Protein AF-C4RJ64-F1 (afdb_monomer)

Radius of gyration: 43.39 Å; Cα contacts (8 Å, |Δi|>4): 647; chains: 1; bounding box: 128×42×122 Å

pLDDT: mean 78.79, std 17.78, range [28.34, 98.38]

Solvent-accessible surface area (backbone atoms only — not comparable to full-atom values): 28772 Å² total; per-residue (Å²): 134,59,72,66,62,57,48,53,54,54,53,71,70,46,50,75,59,49,40,62,24,39,42,50,54,47,51,52,50,53,49,52,45,49,50,52,51,36,68,36,66,28,64,68,56,50,52,53,53,55,67,68,41,47,72,68,46,46,51,50,50,54,50,52,51,50,52,49,50,51,51,51,37,51,52,51,59,75,40,40,61,59,51,53,37,48,61,23,45,62,65,70,95,42,74,68,54,49,52,52,38,50,55,34,20,53,55,45,39,58,58,52,72,70,51,41,91,88,39,63,64,52,52,58,37,31,38,94,52,74,90,66,50,32,42,23,71,40,20,15,23,48,47,23,25,46,57,48,32,50,80,50,37,33,56,36,73,78,43,41,76,61,46,58,75,63,51,54,68,71,56,52,51,55,47,50,54,30,47,34,50,23,46,23,18,46,44,40,13,52,51,14,45,51,33,19,52,56,38,13,50,50,19,56,74,47,35,59,69,65,48,12,53,49,33,26,52,49,14,45,49,40,17,54,50,14,47,54,44,20,44,54,31,39,50,64,34,26,50,48,54,36,49,47,54,75,69,46,53,61,51,42,38,53,74,70,60,29,57,81,57,93,42,74,68,50,35,26,48,22,33,40,35,49,48,32,30,75,73,71,71,48,51,55,83,95,50,48,76,48,56,32,66,73,74,70,72,69,62,67,58,52,71,79,57,82,70,87,84,87,82,90,80,90,80,78,90,83,90,80,83,86,81,89,81,82,85,80,80,84,76,83,72,80,79,69,84,63,81,78,74,100,70,76,98,74,67,67,70,66,50,55,57,51,50,50,51,50,47,50,53,50,46,50,51,48,51,53,52,54,59,56,57,68,58,40,64,38,16,25,58,42,69,42,59,53,71,38,66,38,48,79,82,42,55,34,63,70,52,53,72,67,57,46,60,68,48,46,39,15,23,30,68,51,64,42,55,56,65,42,74,69,54,77,88,67,37,44,59,72,52,65,90,66,75,62,66,72,38,43,80,48,75,41,68,50,42,76,56,54,85,76,62,55,65,70,38,63,30,31,41,37,39,36,48,54,71,54,97,75,68,82,65,67,78,68,46,78,43,72,77,27,33,31,62,47,74,46,97,45,92,78,49,26,37,29,30,35,35,49,52,93,48,43,68,61,49,54,65,41,56,77,69,23,56,31,36,46,42,82,116

Mean predicted aligned error: 17.25 Å

Sequence (521 aa):
MTVGALFESATALLDRRQLTAVWLPLLVFVGTLGTVAVAGVGWGTARTWWSGLGAEGSAALVVALALLTILLGQLLTAWRTGLIRLFSGYWPALPGLTWLGRQLTARHQRVHAGRTAGDPTLFLGYPRRADRVLPTRLGNVLRAAEEHADRYGLDGVAAWPRLYVVLPEQFVAAFSGAATSLEAAVTISVLGAVFALLGGGLAAALLPWYGAVACVWGGIGVALLGYRAAARAAVPYAQLVRTAFDVHRFALLEAMRLELPPSFGAEREQWRQLGKVWYSGWPDSDRASALRYPQPVEQAESAELTGPSRPASTVSSEVSQQPETATPSPASAPSAVAAPGPAGRRWLLPVRAVALVVVLLLGGVAAIVATSRAGSTPVAARAVPAFHVLAAADVRGRPDKKELDELLGRYTVRAVAKGRPLLTRELGPKLPGGALAGRTVVAVPATGLADRIGRGERVTLVVVPAAPETGPPAPPERFVDVLVLDRLDRDPRPLVVAVPSTRLDRLLALTAGGAVHVVVD

Foldseek 3Di:
DDPVVVVVVLVVVQDPLLCQQQLVLLVVLVVLLVVLLCVQLDVVVVVVVCVVCPPVRNVVVVVVVVVLSSVVSVLCLVCLLVLLCVLLAVDPPDPVSVVLFVVLLVVQLVVLVPDDPVDVCSLQQADPDSVCRGSHSLNRNQNSLQCLLVLQLARLLLCVVLLVVLDDPVLVVQLSVLVSQLSSLSNQLVSLCVQLVLVLVLCVLRPPPVSSVCRNVRSNVSNVRSSVSNSVSSNSNSVSSNVSSVPRVVSSCVVVQADDAPDSVLSSLLNNQVSCCSVVVGGDPVCPCSVHHPDDPVVVVVVVPPDDDDDDDDDDDDDDDDDDDDDDDDDDDPDDSNDDDDDDDPPPVSVVVVVVSVCVSVVVSVVSSVVSVVQAFWWFQAWDAAFDFDDPNGTDGDHDPVVVVLRHQWGARHIGHGGHGDDSVRTFHHEPPCLQPQWDKDWALEDDCLVVDGAFAWWKKWWQADAPPDDDGDHIDIQGGKGFHDWDPDVSTTTTIIGRPVCVVVVCVRRPHIYIYIGHD

Nearest PDB structures (foldseek):
  8ii8-assembly1_A  TM=2.772E-01  e=6.003E-01  Pleurotus salmoneostramineus
  8vp6-assembly1_A  TM=2.189E-01  e=2.163E+00  Acetivibrio thermocellus ATCC 27405
  7sqc-assembly1_1W  TM=2.714E-01  e=9.426E+00  Chlamydomonas reinhardtii
  7n6g-assembly1_3X  TM=1.799E-01  e=4.624E+00  Chlamydomonas reinhardtii
  1qdb-assembly2_C  TM=1.842E-01  e=6.761E+00  Sulfurospirillum deleyianum

Structure (mmCIF, N/CA/C/O backbone):
data_AF-C4RJ64-F1
#
_entry.id   AF-C4RJ64-F1
#
loop_
_atom_site.group_PDB
_atom_site.id
_atom_site.type_symbol
_atom_site.label_atom_id
_atom_site.label_alt_id
_atom_site.label_comp_id
_atom_site.label_asym_id
_atom_site.label_entity_id
_atom_site.label_seq_id
_atom_site.pdbx_PDB_ins_code
_atom_site.Cartn_x
_atom_site.Cartn_y
_atom_site.Cartn_z
_atom_site.occupancy
_atom_site.B_iso_or_equiv
_atom_site.auth_seq_id
_atom_site.auth_comp_id
_atom_site.auth_asym_id
_atom_site.auth_atom_id
_atom_site.pdbx_PDB_model_num
ATOM 1 N N . MET A 1 1 ? 21.052 9.820 27.867 1.00 43.00 1 MET A N 1
ATOM 2 C CA . MET A 1 1 ? 20.925 10.277 26.464 1.00 43.00 1 MET A CA 1
ATOM 3 C C . MET A 1 1 ? 19.680 11.135 26.368 1.00 43.00 1 MET A C 1
ATOM 5 O O . MET A 1 1 ? 18.612 10.665 26.738 1.00 43.00 1 MET A O 1
ATOM 9 N N . THR A 1 2 ? 19.813 12.398 25.973 1.00 45.47 2 THR A N 1
ATOM 10 C CA . THR A 1 2 ? 18.673 13.308 25.807 1.00 45.47 2 THR A CA 1
ATOM 11 C C . THR A 1 2 ? 17.866 12.904 24.571 1.00 45.47 2 THR A C 1
ATOM 13 O O . THR A 1 2 ? 18.430 12.471 23.568 1.00 45.47 2 THR A O 1
ATOM 16 N N . VAL A 1 3 ? 16.538 13.039 24.634 1.00 44.00 3 VAL A N 1
ATOM 17 C CA . VAL A 1 3 ? 15.609 12.699 23.535 1.00 44.00 3 VAL A CA 1
ATOM 18 C C . VAL A 1 3 ? 15.998 13.394 22.218 1.00 44.00 3 VAL A C 1
ATOM 20 O O . VAL A 1 3 ? 15.834 12.812 21.150 1.00 44.00 3 VAL A O 1
ATOM 23 N N . GLY A 1 4 ? 16.604 14.586 22.295 1.00 39.25 4 GLY A N 1
ATOM 24 C CA . GLY A 1 4 ? 17.135 15.313 21.138 1.00 39.25 4 GLY A CA 1
ATOM 25 C C . GLY A 1 4 ? 18.245 14.570 20.383 1.00 39.25 4 GLY A C 1
ATOM 26 O O . GLY A 1 4 ? 18.182 14.482 19.164 1.00 39.25 4 GLY A O 1
ATOM 27 N N . ALA A 1 5 ? 19.193 13.939 21.084 1.00 43.72 5 ALA A N 1
ATOM 28 C CA . ALA A 1 5 ? 20.295 13.211 20.444 1.00 43.72 5 ALA A CA 1
ATOM 29 C C . ALA A 1 5 ? 19.822 11.922 19.740 1.00 43.72 5 ALA A C 1
ATOM 31 O O . ALA A 1 5 ? 20.342 11.544 18.690 1.00 43.72 5 ALA A O 1
ATOM 32 N N . LEU A 1 6 ? 18.802 11.254 20.294 1.00 50.62 6 LEU A N 1
ATOM 33 C CA . LEU A 1 6 ? 18.157 10.102 19.651 1.00 50.62 6 LEU A CA 1
ATOM 34 C C . LEU A 1 6 ? 17.339 10.523 18.423 1.00 50.62 6 LEU A C 1
ATOM 36 O O . LEU A 1 6 ? 17.323 9.797 17.432 1.00 50.62 6 LEU A O 1
ATOM 40 N N . PHE A 1 7 ? 16.698 11.694 18.467 1.00 53.34 7 PHE A N 1
ATOM 41 C CA . PHE A 1 7 ? 15.962 12.249 17.334 1.00 53.34 7 PHE A CA 1
ATOM 42 C C . PHE A 1 7 ? 16.897 12.655 16.187 1.00 53.34 7 PHE A C 1
ATOM 44 O O . PHE A 1 7 ? 16.631 12.278 15.053 1.00 53.34 7 PHE A O 1
ATOM 51 N N . GLU A 1 8 ? 18.021 13.320 16.473 1.00 52.28 8 GLU A N 1
ATOM 52 C CA . GLU A 1 8 ? 19.047 13.654 15.469 1.00 52.28 8 GLU A CA 1
ATOM 53 C C . GLU A 1 8 ? 19.696 12.410 14.851 1.00 52.28 8 GLU A C 1
ATOM 55 O O . GLU A 1 8 ? 19.909 12.348 13.643 1.00 52.28 8 GLU A O 1
ATOM 60 N N . SER A 1 9 ? 19.948 11.375 15.656 1.00 51.50 9 SER A N 1
ATOM 61 C CA . SER A 1 9 ? 20.472 10.100 15.148 1.00 51.50 9 SER A CA 1
ATOM 62 C C . SER A 1 9 ? 19.449 9.376 14.263 1.00 51.50 9 SER A C 1
ATOM 64 O O . SER A 1 9 ? 19.803 8.792 13.241 1.00 51.50 9 SER A O 1
ATOM 66 N N . ALA A 1 10 ? 18.163 9.429 14.625 1.00 50.12 10 ALA A N 1
ATOM 67 C CA . ALA A 1 10 ? 17.083 8.826 13.850 1.00 50.12 10 ALA A CA 1
ATOM 68 C C . ALA A 1 10 ? 16.809 9.578 12.537 1.00 50.12 10 ALA A C 1
ATOM 70 O O . ALA A 1 10 ? 16.550 8.939 11.519 1.00 50.12 10 ALA A O 1
ATOM 71 N N . THR A 1 11 ? 16.893 10.912 12.531 1.00 52.97 11 THR A N 1
ATOM 72 C CA . THR A 1 11 ? 16.747 11.721 11.311 1.00 52.97 11 THR A CA 1
ATOM 73 C C . THR A 1 11 ? 17.968 11.617 10.404 1.00 52.97 11 THR A C 1
ATOM 75 O O . THR A 1 11 ? 17.795 11.588 9.190 1.00 52.97 11 THR A O 1
ATOM 78 N N . ALA A 1 12 ? 19.176 11.457 10.954 1.00 54.88 12 ALA A N 1
ATOM 79 C CA . ALA A 1 12 ? 20.389 11.188 10.177 1.00 54.88 12 ALA A CA 1
ATOM 80 C C . ALA A 1 12 ? 20.353 9.829 9.450 1.00 54.88 12 ALA A C 1
ATOM 82 O O . ALA A 1 12 ? 20.937 9.683 8.379 1.00 54.88 12 ALA A O 1
ATOM 83 N N . LEU A 1 13 ? 19.639 8.840 10.002 1.00 52.91 13 LEU A N 1
ATOM 84 C CA . LEU A 1 13 ? 19.413 7.534 9.367 1.00 52.91 13 LEU A CA 1
ATOM 85 C C . LEU A 1 13 ? 18.331 7.566 8.271 1.00 52.91 13 LEU A C 1
ATOM 87 O O . LEU A 1 13 ? 18.252 6.639 7.464 1.00 52.91 13 LEU A O 1
ATOM 91 N N . LEU A 1 14 ? 17.489 8.603 8.240 1.00 59.09 14 LEU A N 1
ATOM 92 C CA . LEU A 1 14 ? 16.377 8.745 7.303 1.00 59.09 14 LEU A CA 1
ATOM 93 C C . LEU A 1 14 ? 16.790 9.649 6.134 1.00 59.09 14 LEU A C 1
ATOM 95 O O . LEU A 1 14 ? 16.633 10.867 6.181 1.00 59.09 14 LEU A O 1
ATOM 99 N N . ASP A 1 15 ? 17.274 9.042 5.048 1.00 75.06 15 ASP A N 1
ATOM 100 C CA . ASP A 1 15 ? 17.524 9.746 3.783 1.00 75.06 15 ASP A CA 1
ATOM 101 C C . ASP A 1 15 ? 16.260 10.528 3.343 1.00 75.06 15 ASP A C 1
ATOM 103 O O . ASP A 1 15 ? 15.127 10.060 3.515 1.00 75.06 15 ASP A O 1
ATOM 107 N N . ARG A 1 16 ? 16.416 11.718 2.744 1.00 77.56 16 ARG A N 1
ATOM 108 C CA . ARG A 1 16 ? 15.306 12.598 2.307 1.00 77.56 16 ARG A CA 1
ATOM 109 C C . ARG A 1 16 ? 14.291 11.849 1.438 1.00 77.56 16 ARG A C 1
ATOM 111 O O . ARG A 1 16 ? 13.080 12.098 1.494 1.00 77.56 16 ARG A O 1
ATOM 118 N N . ARG A 1 17 ? 14.784 10.898 0.649 1.00 79.81 17 ARG A N 1
ATOM 119 C CA . ARG A 1 17 ? 13.972 9.977 -0.146 1.00 79.81 17 ARG A CA 1
ATOM 120 C C . ARG A 1 17 ? 13.106 9.055 0.713 1.00 79.81 17 ARG A C 1
ATOM 122 O O . ARG A 1 17 ? 11.922 8.900 0.426 1.00 79.81 17 ARG A O 1
ATOM 129 N N . GLN A 1 18 ? 13.659 8.465 1.771 1.00 83.88 18 GLN A N 1
ATOM 130 C CA . GLN A 1 18 ? 12.911 7.594 2.685 1.00 83.88 18 GLN A CA 1
ATOM 131 C C . GLN A 1 18 ? 11.836 8.371 3.452 1.00 83.88 18 GLN A C 1
ATOM 133 O O . GLN A 1 18 ? 10.712 7.882 3.597 1.00 83.88 18 GLN A O 1
ATOM 138 N N . LEU A 1 19 ? 12.139 9.603 3.872 1.00 85.94 19 LEU A N 1
ATOM 139 C CA . LEU A 1 19 ? 11.171 10.479 4.539 1.00 85.94 19 LEU A CA 1
ATOM 140 C C . LEU A 1 19 ? 9.932 10.730 3.674 1.00 85.94 19 LEU A C 1
ATOM 142 O O . LEU A 1 19 ? 8.803 10.590 4.142 1.00 85.94 19 LEU A O 1
ATOM 146 N N . THR A 1 20 ? 10.140 11.068 2.402 1.00 85.94 20 THR A N 1
ATOM 147 C CA . THR A 1 20 ? 9.056 11.452 1.486 1.00 85.94 20 THR A CA 1
ATOM 148 C C . THR A 1 20 ? 8.306 10.255 0.906 1.00 85.94 20 THR A C 1
ATOM 150 O O . THR A 1 20 ? 7.076 10.273 0.864 1.00 85.94 20 THR A O 1
ATOM 153 N N . ALA A 1 21 ? 9.010 9.200 0.488 1.00 88.38 21 ALA A N 1
ATOM 154 C CA . ALA A 1 21 ? 8.387 8.052 -0.170 1.00 88.38 21 ALA A CA 1
ATOM 155 C C . ALA A 1 21 ? 7.781 7.022 0.790 1.00 88.38 21 ALA A C 1
ATOM 157 O O . ALA A 1 21 ? 6.898 6.259 0.388 1.00 88.38 21 ALA A O 1
ATOM 158 N N . VAL A 1 22 ? 8.257 6.962 2.037 1.00 89.94 22 VAL A N 1
ATOM 159 C CA . VAL A 1 22 ? 7.867 5.903 2.977 1.00 89.94 22 VAL A CA 1
ATOM 160 C C . VAL A 1 22 ? 7.332 6.475 4.278 1.00 89.94 22 VAL A C 1
ATOM 162 O O . VAL A 1 22 ? 6.211 6.153 4.670 1.00 89.94 22 VAL A O 1
ATOM 165 N N . TRP A 1 23 ? 8.103 7.335 4.939 1.00 89.50 23 TRP A N 1
ATOM 166 C CA . TRP A 1 23 ? 7.809 7.726 6.315 1.00 89.50 23 TRP A CA 1
ATOM 167 C C . TRP A 1 23 ? 6.582 8.640 6.428 1.00 89.50 23 TRP A C 1
ATOM 169 O O . TRP A 1 23 ? 5.707 8.384 7.252 1.00 89.50 23 TRP A O 1
ATOM 179 N N . LEU A 1 24 ? 6.446 9.644 5.554 1.00 91.56 24 LEU A N 1
ATOM 180 C CA . LEU A 1 24 ? 5.284 10.539 5.539 1.00 91.56 24 LEU A CA 1
ATOM 181 C C . LEU A 1 24 ? 3.961 9.782 5.268 1.00 91.56 24 LEU A C 1
ATOM 183 O O . LEU A 1 24 ? 3.045 9.909 6.086 1.00 91.56 24 LEU A O 1
ATOM 187 N N . PRO A 1 25 ? 3.831 8.944 4.213 1.00 95.00 25 PRO A N 1
ATOM 188 C CA . PRO A 1 25 ? 2.644 8.103 4.037 1.00 95.00 25 PRO A CA 1
ATOM 189 C C . PRO A 1 25 ? 2.351 7.195 5.237 1.00 95.00 25 PRO A C 1
ATOM 191 O O . PRO A 1 25 ? 1.191 7.006 5.604 1.00 95.00 25 PRO A O 1
ATOM 194 N N . LEU A 1 26 ? 3.393 6.644 5.865 1.00 93.31 26 LEU A N 1
ATOM 195 C CA . LEU A 1 26 ? 3.254 5.754 7.013 1.00 93.31 26 LEU A CA 1
ATOM 196 C C . LEU A 1 26 ? 2.733 6.481 8.258 1.00 93.31 26 LEU A C 1
ATOM 198 O O . LEU A 1 26 ? 1.871 5.947 8.952 1.00 93.31 26 LEU A O 1
ATOM 202 N N . LEU A 1 27 ? 3.196 7.704 8.523 1.00 92.19 27 LEU A N 1
ATOM 203 C CA . LEU A 1 27 ? 2.665 8.533 9.608 1.00 92.19 27 LEU A CA 1
ATOM 204 C C . LEU A 1 27 ? 1.187 8.865 9.387 1.00 92.19 27 LEU A C 1
ATOM 206 O O . LEU A 1 27 ? 0.397 8.769 10.324 1.00 92.19 27 LEU A O 1
ATOM 210 N N . VAL A 1 28 ? 0.793 9.183 8.150 1.00 95.12 28 VAL A N 1
ATOM 211 C CA . VAL A 1 28 ? -0.621 9.397 7.799 1.00 95.12 28 VAL A CA 1
ATOM 212 C C . VAL A 1 28 ? -1.435 8.120 8.029 1.00 95.12 28 VAL A C 1
ATOM 214 O O . VAL A 1 28 ? -2.524 8.177 8.598 1.00 95.12 28 VAL A O 1
ATOM 217 N N . PHE A 1 29 ? -0.910 6.955 7.652 1.00 95.00 29 PHE A N 1
ATOM 218 C CA . PHE A 1 29 ? -1.554 5.662 7.897 1.00 95.00 29 PHE A CA 1
ATOM 219 C C . PHE A 1 29 ? -1.740 5.364 9.395 1.00 95.00 29 PHE A C 1
ATOM 221 O O . PHE A 1 29 ? -2.837 5.020 9.832 1.00 95.00 29 PHE A O 1
ATOM 228 N N . VAL A 1 30 ? -0.693 5.532 10.205 1.00 91.12 30 VAL A N 1
ATOM 229 C CA . VAL A 1 30 ? -0.765 5.306 11.657 1.00 91.12 30 VAL A CA 1
ATOM 230 C C . VAL A 1 30 ? -1.706 6.314 12.318 1.00 91.12 30 VAL A C 1
ATOM 232 O O . VAL A 1 30 ? -2.535 5.932 13.142 1.00 91.12 30 VAL A O 1
ATOM 235 N N . GLY A 1 31 ? -1.629 7.587 11.922 1.00 90.81 31 GLY A N 1
ATOM 236 C CA . GLY A 1 31 ? -2.509 8.643 12.415 1.00 90.81 31 GLY A CA 1
ATOM 237 C C . GLY A 1 31 ? -3.975 8.363 12.095 1.00 90.81 31 GLY A C 1
ATOM 238 O O . GLY A 1 31 ? -4.815 8.411 12.988 1.00 90.81 31 GLY A O 1
ATOM 239 N N . THR A 1 32 ? -4.287 7.986 10.852 1.00 93.25 32 THR A N 1
ATOM 240 C CA . THR A 1 32 ? -5.658 7.626 10.450 1.00 93.25 32 THR A CA 1
ATOM 241 C C . THR A 1 32 ? -6.173 6.400 11.204 1.00 93.25 32 THR A C 1
ATOM 243 O O . THR A 1 32 ? -7.302 6.424 11.694 1.00 93.25 32 THR A O 1
ATOM 246 N N . LEU A 1 33 ? -5.355 5.366 11.414 1.00 91.12 33 LEU A N 1
ATOM 247 C CA . LEU A 1 33 ? -5.739 4.224 12.253 1.00 91.12 33 LEU A CA 1
ATOM 248 C C . LEU A 1 33 ? -6.018 4.649 13.707 1.00 91.12 33 LEU A C 1
ATOM 250 O O . LEU A 1 33 ? -7.019 4.237 14.296 1.00 91.12 33 LEU A O 1
ATOM 254 N N . GLY A 1 34 ? -5.183 5.534 14.257 1.00 88.81 34 GLY A N 1
ATOM 255 C CA . GLY A 1 34 ? -5.388 6.144 15.570 1.00 88.81 34 GLY A CA 1
ATOM 256 C C . GLY A 1 34 ? -6.696 6.934 15.658 1.00 88.81 34 GLY A C 1
ATOM 257 O O . GLY A 1 34 ? -7.422 6.801 16.641 1.00 88.81 34 GLY A O 1
ATOM 258 N N . THR A 1 35 ? -7.061 7.692 14.617 1.00 90.62 35 THR A N 1
ATOM 259 C CA . THR A 1 35 ? -8.343 8.420 14.594 1.00 90.62 35 THR A CA 1
ATOM 260 C C . THR A 1 35 ? -9.549 7.486 14.626 1.00 90.62 35 THR A C 1
ATOM 262 O O . THR A 1 35 ? -10.509 7.782 15.332 1.00 90.62 35 THR A O 1
ATOM 265 N N . VAL A 1 36 ? -9.493 6.333 13.946 1.00 90.50 36 VAL A N 1
ATOM 266 C CA . VAL A 1 36 ? -10.558 5.317 14.009 1.00 90.50 36 VAL A CA 1
ATOM 267 C C . VAL A 1 36 ? -10.673 4.747 15.425 1.00 90.50 36 VAL A C 1
ATOM 269 O O . VAL A 1 36 ? -11.779 4.646 15.954 1.00 90.50 36 VAL A O 1
ATOM 272 N N . ALA A 1 37 ? -9.544 4.439 16.074 1.00 85.19 37 ALA A N 1
ATOM 273 C CA . ALA A 1 37 ? -9.535 3.957 17.456 1.00 85.19 37 ALA A CA 1
ATOM 274 C C . ALA A 1 37 ? -10.150 4.982 18.425 1.00 85.19 37 ALA A C 1
ATOM 276 O O . ALA A 1 37 ? -11.031 4.645 19.215 1.00 85.19 37 ALA A O 1
ATOM 277 N N . VAL A 1 38 ? -9.729 6.247 18.333 1.00 86.50 38 VAL A N 1
ATOM 278 C CA . VAL A 1 38 ? -10.227 7.331 19.194 1.00 86.50 38 VAL A CA 1
ATOM 279 C C . VAL A 1 38 ? -11.709 7.616 18.941 1.00 86.50 38 VAL A C 1
ATOM 281 O O . VAL A 1 38 ? -12.460 7.815 19.895 1.00 86.50 38 VAL A O 1
ATOM 284 N N . ALA A 1 39 ? -12.155 7.599 17.682 1.00 89.00 39 ALA A N 1
ATOM 285 C CA . ALA A 1 39 ? -13.564 7.778 17.336 1.00 89.00 39 ALA A CA 1
ATOM 286 C C . ALA A 1 39 ? -14.445 6.652 17.899 1.00 89.00 39 ALA A C 1
ATOM 288 O O . ALA A 1 39 ? -15.563 6.913 18.338 1.00 89.00 39 ALA A O 1
ATOM 289 N N . GLY A 1 40 ? -13.934 5.420 17.918 1.00 84.69 40 GLY A N 1
ATOM 290 C CA . GLY A 1 40 ? -14.642 4.254 18.437 1.00 84.69 40 GLY A CA 1
ATOM 291 C C . GLY A 1 40 ? -14.737 4.205 19.963 1.00 84.69 40 GLY A C 1
ATOM 292 O O . GLY A 1 40 ? -15.804 3.952 20.515 1.00 84.69 40 GLY A O 1
ATOM 293 N N . VAL A 1 41 ? -13.633 4.487 20.661 1.00 79.81 41 VAL A N 1
ATOM 294 C CA . VAL A 1 41 ? -13.578 4.471 22.138 1.00 79.81 41 VAL A CA 1
ATOM 295 C C . VAL A 1 41 ? -14.180 5.745 22.754 1.00 79.81 41 VAL A C 1
ATOM 297 O O . VAL A 1 41 ? -14.634 5.745 23.902 1.00 79.81 41 VAL A O 1
ATOM 300 N N . GLY A 1 42 ? -14.219 6.832 21.984 1.00 81.19 42 GLY A N 1
ATOM 301 C CA . GLY A 1 42 ? -14.718 8.136 22.396 1.00 81.19 42 GLY A CA 1
ATOM 302 C C . GLY A 1 42 ? -13.608 9.061 22.899 1.00 81.19 42 GLY A C 1
ATOM 303 O O . GLY A 1 42 ? -12.706 8.667 23.641 1.00 81.19 42 GLY A O 1
ATOM 304 N N . TRP A 1 43 ? -13.716 10.340 22.526 1.00 84.19 43 TRP A N 1
ATOM 305 C CA . TRP A 1 43 ? -12.711 11.367 22.823 1.00 84.19 43 TRP A CA 1
ATOM 306 C C . TRP A 1 43 ? -12.445 11.547 24.324 1.00 84.19 43 TRP A C 1
ATOM 308 O O . TRP A 1 43 ? -11.297 11.707 24.736 1.00 84.19 43 TRP A O 1
ATOM 318 N N . GLY A 1 44 ? -13.494 11.487 25.153 1.00 80.25 44 GLY A N 1
ATOM 319 C CA . GLY A 1 44 ? -13.375 11.635 26.607 1.00 80.25 44 GLY A CA 1
ATOM 320 C C . GLY A 1 44 ? -12.506 10.545 27.232 1.00 80.25 44 GLY A C 1
ATOM 321 O O . GLY A 1 44 ? -11.540 10.855 27.923 1.00 80.25 44 GLY A O 1
ATOM 322 N N . THR A 1 45 ? -12.800 9.281 26.916 1.00 78.19 45 THR A N 1
ATO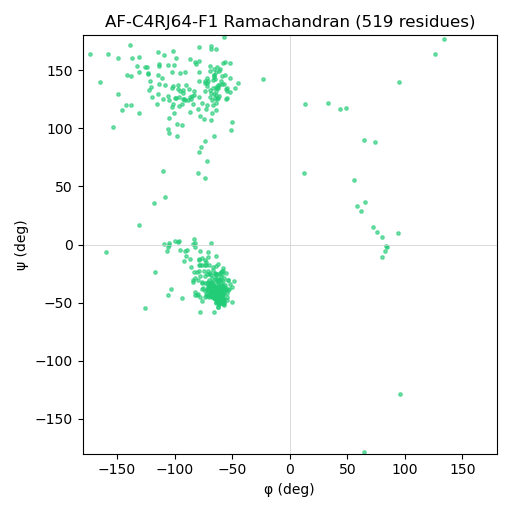M 323 C CA . THR A 1 45 ? -12.056 8.111 27.402 1.00 78.19 45 THR A CA 1
ATOM 324 C C . THR A 1 45 ? -10.600 8.133 26.934 1.00 78.19 45 THR A C 1
ATOM 326 O O . THR A 1 45 ? -9.686 7.914 27.730 1.00 78.19 45 THR A O 1
ATOM 329 N N . ALA A 1 46 ? -10.369 8.458 25.656 1.00 80.81 46 ALA A N 1
ATOM 330 C CA . ALA A 1 46 ? -9.025 8.573 25.096 1.00 80.81 46 ALA A CA 1
ATOM 331 C C . ALA A 1 46 ? -8.206 9.664 25.804 1.00 80.81 46 ALA A C 1
ATOM 333 O O . ALA A 1 46 ? -7.055 9.433 26.174 1.00 80.81 46 ALA A O 1
ATOM 334 N N . ARG A 1 47 ? -8.814 10.830 26.066 1.00 84.06 47 ARG A N 1
ATOM 335 C CA . ARG A 1 47 ? -8.170 11.924 26.802 1.00 84.06 47 ARG A CA 1
ATOM 336 C C . ARG A 1 47 ? -7.841 11.526 28.239 1.00 84.06 47 ARG A C 1
ATOM 338 O O . ARG A 1 47 ? -6.737 11.816 28.685 1.00 84.06 47 ARG A O 1
ATOM 345 N N . THR A 1 48 ? -8.758 10.857 28.943 1.00 83.81 48 THR A N 1
ATOM 346 C CA . THR A 1 48 ? -8.515 10.405 30.324 1.00 83.81 48 THR A CA 1
ATOM 347 C C . THR A 1 48 ? -7.407 9.358 30.404 1.00 83.81 48 THR A C 1
ATOM 349 O O . THR A 1 48 ? -6.564 9.436 31.294 1.00 83.81 48 THR A O 1
ATOM 352 N N . TRP A 1 49 ? -7.366 8.422 29.449 1.00 82.94 49 TRP A N 1
ATOM 353 C CA . TRP A 1 49 ? -6.298 7.427 29.350 1.00 82.94 49 TRP A CA 1
ATOM 354 C C . TRP A 1 49 ? -4.947 8.095 29.090 1.00 82.94 49 TRP A C 1
ATOM 356 O O . TRP A 1 49 ? -3.991 7.836 29.816 1.00 82.94 49 TRP A O 1
ATOM 366 N N . TRP A 1 50 ? -4.893 9.025 28.130 1.00 81.62 50 TRP A N 1
ATOM 367 C CA . TRP A 1 50 ? -3.682 9.783 27.821 1.00 81.62 50 TRP A CA 1
ATOM 368 C C . TRP A 1 50 ? -3.173 10.569 29.032 1.00 81.62 50 TRP A C 1
ATOM 370 O O . TRP A 1 50 ? -1.999 10.483 29.378 1.00 81.62 50 TRP A O 1
ATOM 380 N N . SER A 1 51 ? -4.056 11.289 29.734 1.00 85.25 51 SER A N 1
ATOM 381 C CA . SER A 1 51 ? -3.669 12.014 30.950 1.00 85.25 51 SER A CA 1
ATOM 382 C C . SER A 1 51 ? -3.221 11.095 32.092 1.00 85.25 51 SER A C 1
ATOM 384 O O . SER A 1 51 ? -2.454 11.528 32.945 1.00 85.25 51 SER A O 1
ATOM 386 N N . GLY A 1 52 ? -3.677 9.838 32.109 1.00 81.00 52 GLY A N 1
ATOM 387 C CA . GLY A 1 52 ? -3.313 8.848 33.123 1.00 81.00 52 GLY A CA 1
ATOM 388 C C . GLY A 1 52 ? -1.911 8.254 32.957 1.00 81.00 52 GLY A C 1
ATOM 389 O O . GLY A 1 52 ? -1.377 7.712 33.918 1.00 81.00 52 GLY A O 1
ATOM 390 N N . LEU A 1 53 ? -1.290 8.376 31.777 1.00 78.88 53 LEU A N 1
ATOM 391 C CA . LEU A 1 53 ? 0.060 7.858 31.506 1.00 78.88 53 LEU A CA 1
ATOM 392 C C . LEU A 1 53 ? 1.176 8.673 32.187 1.00 78.88 53 LEU A C 1
ATOM 394 O O . LEU A 1 53 ? 2.319 8.219 32.244 1.00 78.88 53 LEU A O 1
ATOM 398 N N . GLY A 1 54 ? 0.873 9.883 32.669 1.00 85.69 54 GLY A N 1
ATOM 399 C CA . GLY A 1 54 ? 1.885 10.829 33.141 1.00 85.69 54 GLY A CA 1
ATOM 400 C C . GLY A 1 54 ? 2.825 11.306 32.021 1.00 85.69 54 GLY A C 1
ATOM 401 O O . GLY A 1 54 ? 2.680 10.940 30.849 1.00 85.69 54 GLY A O 1
ATOM 402 N N . ALA A 1 55 ? 3.800 12.151 32.371 1.00 85.81 55 ALA A N 1
ATOM 403 C CA . ALA A 1 55 ? 4.758 12.696 31.402 1.00 85.81 55 ALA A CA 1
ATOM 404 C C . ALA A 1 55 ? 5.687 11.608 30.833 1.00 85.81 55 ALA A C 1
ATOM 406 O O . ALA A 1 55 ? 5.891 11.536 29.622 1.00 85.81 55 ALA A O 1
ATOM 407 N N . GLU A 1 56 ? 6.194 10.726 31.697 1.00 81.12 56 GLU A N 1
ATOM 408 C CA . GLU A 1 56 ? 7.113 9.648 31.316 1.00 81.12 56 GLU A CA 1
ATOM 409 C C . GLU A 1 56 ? 6.438 8.602 30.421 1.00 81.12 56 GLU A C 1
ATOM 411 O O . GLU A 1 56 ? 6.988 8.237 29.382 1.00 81.12 56 GLU A O 1
ATOM 416 N N . GLY A 1 57 ? 5.215 8.171 30.757 1.00 77.75 57 GLY A N 1
ATOM 417 C CA . GLY A 1 57 ? 4.471 7.199 29.953 1.00 77.75 57 GLY A CA 1
ATOM 418 C C . GLY A 1 57 ? 4.058 7.752 28.588 1.00 77.75 57 GLY A C 1
ATOM 419 O O . GLY A 1 57 ? 4.166 7.053 27.579 1.00 77.75 57 GLY A O 1
ATOM 420 N N . SER A 1 58 ? 3.662 9.027 28.527 1.00 77.81 58 SER A N 1
ATOM 421 C CA . SER A 1 58 ? 3.350 9.701 27.258 1.00 77.81 58 SER A CA 1
ATOM 422 C C . SER A 1 58 ? 4.588 9.816 26.363 1.00 77.81 58 SER A C 1
ATOM 424 O O . SER A 1 58 ? 4.521 9.515 25.170 1.00 77.81 58 SER A O 1
ATOM 426 N N . ALA A 1 59 ? 5.737 10.196 26.933 1.00 83.00 59 ALA A N 1
ATOM 427 C CA . ALA A 1 59 ? 7.000 10.268 26.203 1.00 83.00 59 ALA A CA 1
ATOM 428 C C . ALA A 1 59 ? 7.444 8.885 25.697 1.00 83.00 59 ALA A C 1
ATOM 430 O O . ALA A 1 59 ? 7.802 8.745 24.527 1.00 83.00 59 ALA A O 1
ATOM 431 N N . ALA A 1 60 ? 7.356 7.852 26.540 1.00 79.06 60 ALA A N 1
ATOM 432 C CA . ALA A 1 60 ? 7.688 6.480 26.167 1.00 79.06 60 ALA A CA 1
ATOM 433 C C . ALA A 1 60 ? 6.812 5.966 25.014 1.00 79.06 60 ALA A C 1
ATOM 435 O O . ALA A 1 60 ? 7.327 5.349 24.082 1.00 79.06 60 ALA A O 1
ATOM 436 N N . LEU A 1 61 ? 5.510 6.267 25.025 1.00 79.75 61 LEU A N 1
ATOM 437 C CA . LEU A 1 61 ? 4.589 5.886 23.953 1.00 79.75 61 LEU A CA 1
ATOM 438 C C . LEU A 1 61 ? 4.919 6.580 22.624 1.00 79.75 61 LEU A C 1
ATOM 440 O O . LEU A 1 61 ? 4.910 5.930 21.580 1.00 79.75 61 LEU A O 1
ATOM 444 N N . VAL A 1 62 ? 5.237 7.878 22.650 1.00 83.44 62 VAL A N 1
ATOM 445 C CA . VAL A 1 62 ? 5.649 8.624 21.447 1.00 83.44 62 VAL A CA 1
ATOM 446 C C . VAL A 1 62 ? 6.941 8.047 20.868 1.00 83.44 62 VAL A C 1
ATOM 448 O O . VAL A 1 62 ? 7.020 7.814 19.661 1.00 83.44 62 VAL A O 1
ATOM 451 N N . VAL A 1 63 ? 7.932 7.756 21.717 1.00 81.88 63 VAL A N 1
ATOM 452 C CA . VAL A 1 63 ? 9.191 7.125 21.293 1.00 81.88 63 VAL A CA 1
ATOM 453 C C . VAL A 1 63 ? 8.936 5.728 20.726 1.00 81.88 63 VAL A C 1
ATOM 455 O O . VAL A 1 63 ? 9.442 5.407 19.653 1.00 81.88 63 VAL A O 1
ATOM 458 N N . ALA A 1 64 ? 8.111 4.910 21.383 1.00 79.25 64 ALA A N 1
ATOM 459 C CA . ALA A 1 64 ? 7.754 3.580 20.897 1.00 79.25 64 ALA A CA 1
ATOM 460 C C . ALA A 1 64 ? 7.049 3.637 19.532 1.00 79.25 64 ALA A C 1
ATOM 462 O O . ALA A 1 64 ? 7.360 2.842 18.644 1.00 79.25 64 ALA A O 1
ATOM 463 N N . LEU A 1 65 ? 6.145 4.601 19.332 1.00 82.50 65 LEU A N 1
ATOM 464 C CA . LEU A 1 65 ? 5.461 4.809 18.057 1.00 82.50 65 LEU A CA 1
ATOM 465 C C . LEU A 1 65 ? 6.431 5.238 16.950 1.00 82.50 65 LEU A C 1
ATOM 467 O O . LEU A 1 65 ? 6.342 4.730 15.833 1.00 82.50 65 LEU A O 1
ATOM 471 N N . ALA A 1 66 ? 7.374 6.132 17.258 1.00 83.25 66 ALA A N 1
ATOM 472 C CA . ALA A 1 66 ? 8.410 6.556 16.321 1.00 83.25 66 ALA A CA 1
ATOM 473 C C . ALA A 1 66 ? 9.346 5.397 15.938 1.00 83.25 66 ALA A C 1
ATOM 475 O O . ALA A 1 66 ? 9.636 5.192 14.761 1.00 83.25 66 ALA A O 1
ATOM 476 N N . LEU A 1 67 ? 9.775 4.583 16.906 1.00 83.38 67 LEU A N 1
ATOM 477 C CA . LEU A 1 67 ? 10.575 3.385 16.635 1.00 83.38 67 LEU A CA 1
ATOM 478 C C . LEU A 1 67 ? 9.799 2.368 15.789 1.00 83.38 67 LEU A C 1
ATOM 480 O O . LEU A 1 67 ? 10.359 1.785 14.859 1.00 83.38 67 LEU A O 1
ATOM 484 N N . LEU A 1 68 ? 8.501 2.192 16.056 1.00 83.75 68 LEU A N 1
ATOM 485 C CA . LEU A 1 68 ? 7.631 1.324 15.266 1.00 83.75 68 LEU A CA 1
ATOM 486 C C . LEU A 1 68 ? 7.498 1.814 13.818 1.00 83.75 68 LEU A C 1
ATOM 488 O O . LEU A 1 68 ? 7.579 0.999 12.898 1.00 83.75 68 LEU A O 1
ATOM 492 N N . THR A 1 69 ? 7.315 3.118 13.587 1.00 86.31 69 THR A N 1
ATOM 493 C CA . THR A 1 69 ? 7.214 3.660 12.222 1.00 86.31 69 THR A CA 1
ATOM 494 C C . THR A 1 69 ? 8.546 3.582 11.480 1.00 86.31 69 THR A C 1
ATOM 496 O O . THR A 1 69 ? 8.557 3.270 10.291 1.00 86.31 69 THR A O 1
ATOM 499 N N . ILE A 1 70 ? 9.680 3.783 12.158 1.00 85.75 70 ILE A N 1
ATOM 500 C CA . ILE A 1 70 ? 11.011 3.547 11.578 1.00 85.75 70 ILE A CA 1
ATOM 501 C C . ILE A 1 70 ? 11.159 2.075 11.173 1.00 85.75 70 ILE A C 1
ATOM 503 O O . ILE A 1 70 ? 11.496 1.794 10.023 1.00 85.75 70 ILE A O 1
ATOM 507 N N . LEU A 1 71 ? 10.841 1.132 12.065 1.00 86.00 71 LEU A N 1
ATOM 508 C CA . LEU A 1 71 ? 10.924 -0.306 11.787 1.00 86.00 71 LEU A CA 1
ATOM 509 C C . LEU A 1 71 ? 10.046 -0.715 10.594 1.00 86.00 71 LEU A C 1
ATOM 511 O O . LEU A 1 71 ? 10.506 -1.402 9.682 1.00 86.00 71 LEU A O 1
ATOM 515 N N . LEU A 1 72 ? 8.789 -0.266 10.578 1.00 87.38 72 LEU A N 1
ATOM 516 C CA . LEU A 1 72 ? 7.855 -0.483 9.472 1.00 87.38 72 LEU A CA 1
ATOM 517 C C . LEU A 1 72 ? 8.368 0.126 8.161 1.00 87.38 72 LEU A C 1
ATOM 519 O O . LEU A 1 72 ? 8.266 -0.507 7.110 1.00 87.38 72 LEU A O 1
ATOM 523 N N . GLY A 1 73 ? 8.951 1.325 8.214 1.00 88.75 73 GLY A N 1
ATOM 524 C CA . GLY A 1 73 ? 9.551 1.979 7.054 1.00 88.75 73 GLY A CA 1
ATOM 525 C C . GLY A 1 73 ? 10.733 1.195 6.480 1.00 88.75 73 GLY A C 1
ATOM 526 O O . GLY A 1 73 ? 10.818 1.004 5.264 1.00 88.75 73 GLY A O 1
ATOM 527 N N . GLN A 1 74 ? 11.606 0.662 7.340 1.00 87.06 74 GLN A N 1
ATOM 528 C CA . GLN A 1 74 ? 12.717 -0.195 6.914 1.00 87.06 74 GLN A CA 1
ATOM 529 C C . GLN A 1 74 ? 12.219 -1.512 6.314 1.00 87.06 74 GLN A C 1
ATOM 531 O O . GLN A 1 74 ? 12.729 -1.964 5.289 1.00 87.06 74 GLN A O 1
ATOM 536 N N . LEU A 1 75 ? 11.168 -2.102 6.886 1.00 87.19 75 LEU A N 1
ATOM 537 C CA . LEU A 1 75 ? 10.554 -3.317 6.356 1.00 87.19 75 LEU A CA 1
ATOM 538 C C . LEU A 1 75 ? 9.934 -3.092 4.969 1.00 87.19 75 LEU A C 1
ATOM 540 O O . LEU A 1 75 ? 10.156 -3.894 4.060 1.00 87.19 75 LEU A O 1
ATOM 544 N N . LEU A 1 76 ? 9.214 -1.981 4.779 1.00 88.12 76 LEU A N 1
ATOM 545 C CA . LEU A 1 76 ? 8.692 -1.570 3.472 1.00 88.12 76 LEU A CA 1
ATOM 546 C C . LEU A 1 76 ? 9.823 -1.352 2.461 1.00 88.12 76 LEU A C 1
ATOM 548 O O . LEU A 1 76 ? 9.722 -1.803 1.320 1.00 88.12 76 LEU A O 1
ATOM 552 N N . THR A 1 77 ? 10.920 -0.726 2.892 1.00 87.06 77 THR A N 1
ATOM 553 C CA . THR A 1 77 ? 12.112 -0.511 2.060 1.00 87.06 77 THR A CA 1
ATOM 554 C C . THR A 1 77 ? 12.742 -1.842 1.644 1.00 87.06 77 THR A C 1
ATOM 556 O O . THR A 1 77 ? 13.010 -2.048 0.461 1.00 87.06 77 THR A O 1
ATOM 559 N N . ALA A 1 78 ? 12.885 -2.794 2.569 1.00 87.44 78 ALA A N 1
ATOM 560 C CA . ALA A 1 78 ? 13.389 -4.136 2.276 1.00 87.44 78 ALA A CA 1
ATOM 561 C C . ALA A 1 78 ? 12.483 -4.907 1.296 1.00 87.44 78 ALA A C 1
ATOM 563 O O . ALA A 1 78 ? 12.962 -5.699 0.485 1.00 87.44 78 ALA A O 1
ATOM 564 N N . TRP A 1 79 ? 11.169 -4.668 1.339 1.00 87.62 79 TRP A N 1
ATOM 565 C CA . TRP A 1 79 ? 10.182 -5.326 0.475 1.00 87.62 79 TRP A CA 1
ATOM 566 C C . TRP A 1 79 ? 9.923 -4.600 -0.842 1.00 87.62 79 TRP A C 1
ATOM 568 O O . TRP A 1 79 ? 9.206 -5.126 -1.696 1.00 87.62 79 TRP A O 1
ATOM 578 N N . ARG A 1 80 ? 10.514 -3.421 -1.045 1.00 85.56 80 ARG A N 1
ATOM 579 C CA . ARG A 1 80 ? 10.239 -2.534 -2.179 1.00 85.56 80 ARG A CA 1
ATOM 580 C C . ARG A 1 80 ? 10.298 -3.249 -3.526 1.00 85.56 80 ARG A C 1
ATOM 582 O O . ARG A 1 80 ? 9.365 -3.143 -4.319 1.00 85.56 80 ARG A O 1
ATOM 589 N N . THR A 1 81 ? 11.361 -4.008 -3.783 1.00 84.38 81 THR A N 1
ATOM 590 C CA . THR A 1 81 ? 11.523 -4.754 -5.042 1.00 84.38 81 THR A CA 1
ATOM 591 C C . THR A 1 81 ? 10.401 -5.777 -5.230 1.00 84.38 81 THR A C 1
ATOM 593 O O . THR A 1 81 ? 9.852 -5.905 -6.323 1.00 84.38 81 THR A O 1
ATOM 596 N N . GLY A 1 82 ? 10.001 -6.469 -4.159 1.00 87.75 82 GLY A N 1
ATOM 597 C CA . GLY A 1 82 ? 8.873 -7.401 -4.173 1.00 87.75 82 GLY A CA 1
ATOM 598 C C . GLY A 1 82 ? 7.538 -6.704 -4.444 1.00 87.75 82 GLY A C 1
ATOM 599 O O . GLY A 1 82 ? 6.763 -7.178 -5.272 1.00 87.75 82 GLY A O 1
ATOM 600 N N . LEU A 1 83 ? 7.299 -5.549 -3.816 1.00 90.06 83 LEU A N 1
ATOM 601 C CA . LEU A 1 83 ? 6.090 -4.745 -4.015 1.00 90.06 83 LEU A CA 1
ATOM 602 C C . LEU A 1 83 ? 5.988 -4.220 -5.449 1.00 90.06 83 LEU A C 1
ATOM 604 O O . LEU A 1 83 ? 4.942 -4.359 -6.078 1.00 90.06 83 LEU A O 1
ATOM 608 N N . ILE A 1 84 ? 7.079 -3.690 -6.006 1.00 89.94 84 ILE A N 1
ATOM 609 C CA . ILE A 1 84 ? 7.099 -3.221 -7.398 1.00 89.94 84 ILE A CA 1
ATOM 610 C C . ILE A 1 84 ? 6.850 -4.385 -8.357 1.00 89.94 84 ILE A C 1
ATOM 612 O O . ILE A 1 84 ? 6.073 -4.234 -9.299 1.00 89.94 84 ILE A O 1
ATOM 616 N N . ARG A 1 85 ? 7.422 -5.570 -8.107 1.00 89.88 85 ARG A N 1
ATOM 617 C CA . ARG A 1 85 ? 7.138 -6.773 -8.906 1.00 89.88 85 ARG A CA 1
ATOM 618 C C . ARG A 1 85 ? 5.671 -7.197 -8.813 1.00 89.88 85 ARG A C 1
ATOM 620 O O . ARG A 1 85 ? 5.052 -7.450 -9.845 1.00 89.88 85 ARG A O 1
ATOM 627 N N . LEU A 1 86 ? 5.094 -7.211 -7.613 1.00 91.31 86 LEU A N 1
ATOM 628 C CA . LEU A 1 86 ? 3.679 -7.520 -7.402 1.00 91.31 86 LEU A CA 1
ATOM 629 C C . LEU A 1 86 ? 2.775 -6.548 -8.181 1.00 91.31 86 LEU A C 1
ATOM 631 O O . LEU A 1 86 ? 1.879 -6.976 -8.907 1.00 91.31 86 LEU A O 1
ATOM 635 N N . PHE A 1 87 ? 3.057 -5.246 -8.100 1.00 92.25 87 PHE A N 1
ATOM 636 C CA . PHE A 1 87 ? 2.318 -4.198 -8.813 1.00 92.25 87 PHE A CA 1
ATOM 637 C C . PHE A 1 87 ? 2.568 -4.212 -10.331 1.00 92.25 87 PHE A C 1
ATOM 639 O O . PHE A 1 87 ? 1.717 -3.787 -11.115 1.00 92.25 87 PHE A O 1
ATOM 646 N N . SER A 1 88 ? 3.712 -4.740 -10.764 1.00 90.69 88 SER A N 1
ATOM 647 C CA . SER A 1 88 ? 4.040 -4.970 -12.177 1.00 90.69 88 SER A CA 1
ATOM 648 C C . SER A 1 88 ? 3.350 -6.212 -12.758 1.00 90.69 88 SER A C 1
ATOM 650 O O . SER A 1 88 ? 3.438 -6.451 -13.957 1.00 90.69 88 SER A O 1
ATOM 652 N N . GLY A 1 89 ? 2.646 -6.999 -11.936 1.00 90.06 89 GLY A N 1
ATOM 653 C CA . GLY A 1 89 ? 1.920 -8.188 -12.386 1.00 90.06 89 GLY A CA 1
ATOM 654 C C . GLY A 1 89 ? 2.697 -9.502 -12.267 1.00 90.06 89 GLY A C 1
ATOM 655 O O . GLY A 1 89 ? 2.229 -10.519 -12.773 1.00 90.06 89 GLY A O 1
ATOM 656 N N . TYR A 1 90 ? 3.853 -9.519 -11.591 1.00 87.62 90 TYR A N 1
ATOM 657 C CA . TYR A 1 90 ? 4.564 -10.763 -11.263 1.00 87.62 90 TYR A CA 1
ATOM 658 C C . TYR A 1 90 ? 3.912 -11.432 -10.055 1.00 87.62 90 TYR A C 1
ATOM 660 O O . TYR A 1 90 ? 4.362 -11.289 -8.917 1.00 87.62 90 TYR A O 1
ATOM 668 N N . TRP A 1 91 ? 2.805 -12.120 -10.305 1.00 88.00 91 TRP A N 1
ATOM 669 C CA . TRP A 1 91 ? 2.009 -12.758 -9.264 1.00 88.00 91 TRP A CA 1
ATOM 670 C C . TRP A 1 91 ? 2.454 -14.200 -9.008 1.00 88.00 91 TRP A C 1
ATOM 672 O O . TRP A 1 91 ? 2.915 -14.874 -9.933 1.00 88.00 91 TRP A O 1
ATOM 682 N N . PRO A 1 92 ? 2.322 -14.699 -7.764 1.00 82.94 92 PRO A N 1
ATOM 683 C CA . PRO A 1 92 ? 2.561 -16.106 -7.473 1.00 82.94 92 PRO A CA 1
ATOM 684 C C . PRO A 1 92 ? 1.600 -16.989 -8.279 1.00 82.94 92 PRO A C 1
ATOM 686 O O . PRO A 1 92 ? 0.475 -16.584 -8.581 1.00 82.94 92 PRO A O 1
ATOM 689 N N . ALA A 1 93 ? 2.038 -18.210 -8.600 1.00 79.62 93 ALA A N 1
ATOM 690 C CA . ALA A 1 93 ? 1.297 -19.181 -9.408 1.00 79.62 93 ALA A CA 1
ATOM 691 C C . ALA A 1 93 ? 0.119 -19.818 -8.640 1.00 79.62 93 ALA A C 1
ATOM 693 O O . ALA A 1 93 ? 0.033 -21.031 -8.478 1.00 79.62 93 ALA A O 1
ATOM 694 N N . LEU A 1 94 ? -0.790 -18.984 -8.139 1.00 84.62 94 LEU A N 1
ATOM 695 C CA . LEU A 1 94 ? -2.042 -19.394 -7.516 1.00 84.62 94 LEU A CA 1
ATOM 696 C C . LEU A 1 94 ? -3.132 -19.472 -8.598 1.00 84.62 94 LEU A C 1
ATOM 698 O O . LEU A 1 94 ? -3.210 -18.568 -9.433 1.00 84.62 94 LEU A O 1
ATOM 702 N N . PRO A 1 95 ? -3.999 -20.500 -8.615 1.00 77.94 95 PRO A N 1
ATOM 703 C CA . PRO A 1 95 ? -4.938 -20.739 -9.718 1.00 77.94 95 PRO A CA 1
ATOM 704 C C . PRO A 1 95 ? -5.866 -19.544 -10.011 1.00 77.94 95 PRO A C 1
ATOM 706 O O . PRO A 1 95 ? -6.072 -19.197 -11.172 1.00 77.94 95 PRO A O 1
ATOM 709 N N . GLY A 1 96 ? -6.347 -18.841 -8.979 1.00 86.19 96 GLY A N 1
ATOM 710 C CA . GLY A 1 96 ? -7.167 -17.634 -9.156 1.00 86.19 96 GLY A CA 1
ATOM 711 C C . GLY A 1 96 ? -6.391 -16.444 -9.738 1.00 86.19 96 GLY A C 1
ATOM 712 O O . GLY A 1 96 ? -6.858 -15.792 -10.673 1.00 86.19 96 GLY A O 1
ATOM 713 N N . LEU A 1 97 ? -5.173 -16.189 -9.243 1.00 86.19 97 LEU A N 1
ATOM 714 C CA . LEU A 1 97 ? -4.337 -15.095 -9.750 1.00 86.19 97 LEU A CA 1
ATOM 715 C C . LEU A 1 97 ? -3.789 -15.384 -11.149 1.00 86.19 97 LEU A C 1
ATOM 717 O O . LEU A 1 97 ? -3.651 -14.457 -11.938 1.00 86.19 97 LEU A O 1
ATOM 721 N N . THR A 1 98 ? -3.511 -16.641 -11.497 1.00 87.06 98 THR A N 1
ATOM 722 C CA . THR A 1 98 ? -3.059 -16.995 -12.852 1.00 87.06 98 THR A CA 1
ATOM 723 C C . THR A 1 98 ? -4.183 -16.873 -13.873 1.00 87.06 98 THR A C 1
ATOM 725 O O . THR A 1 98 ? -3.934 -16.469 -15.008 1.00 87.06 98 THR A O 1
ATOM 728 N N . TRP A 1 99 ? -5.428 -17.189 -13.505 1.00 90.38 99 TRP A N 1
ATOM 729 C CA . TRP A 1 99 ? -6.588 -16.907 -14.351 1.00 90.38 99 TRP A CA 1
ATOM 730 C C . TRP A 1 9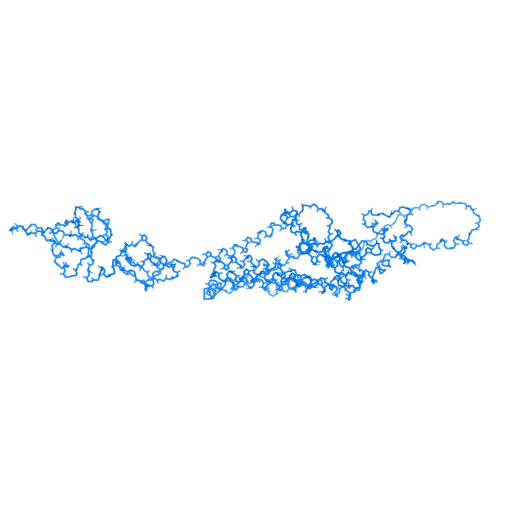9 ? -6.778 -15.398 -14.548 1.00 90.38 99 TRP A C 1
ATOM 732 O O . TRP A 1 99 ? -6.828 -14.935 -15.688 1.00 90.38 99 TRP A O 1
ATOM 742 N N . LEU A 1 100 ? -6.789 -14.620 -13.460 1.00 91.38 100 LEU A N 1
ATOM 743 C CA . LEU A 1 100 ? -6.949 -13.165 -13.526 1.00 91.38 100 LEU A CA 1
ATOM 744 C C . LEU A 1 100 ? -5.807 -12.503 -14.311 1.00 91.38 100 LEU A C 1
ATOM 746 O O . LEU A 1 100 ? -6.045 -11.642 -15.154 1.00 91.38 100 LEU A O 1
ATOM 750 N N . GLY A 1 101 ? -4.573 -12.946 -14.072 1.00 90.75 101 GLY A N 1
ATOM 751 C CA . GLY A 1 101 ? -3.384 -12.482 -14.775 1.00 90.75 101 GLY A CA 1
ATOM 752 C C . GLY A 1 101 ? -3.490 -12.734 -16.275 1.00 90.75 101 GLY A C 1
ATOM 753 O O . GLY A 1 101 ? -3.272 -11.812 -17.052 1.00 90.75 101 GLY A O 1
ATOM 754 N N . ARG A 1 102 ? -3.929 -13.930 -16.693 1.00 90.06 102 ARG A N 1
ATOM 755 C CA . ARG A 1 102 ? -4.168 -14.250 -18.112 1.00 90.06 102 ARG A CA 1
ATOM 756 C C . ARG A 1 102 ? -5.216 -13.339 -18.748 1.00 90.06 102 ARG A C 1
ATOM 758 O O . ARG A 1 102 ? -4.983 -12.841 -19.845 1.00 90.06 102 ARG A O 1
ATOM 765 N N . GLN A 1 103 ? -6.334 -13.083 -18.067 1.00 93.19 103 GLN A N 1
ATOM 766 C CA . GLN A 1 103 ? -7.386 -12.195 -18.580 1.00 93.19 103 GLN A CA 1
ATOM 767 C C . GLN A 1 103 ? -6.890 -10.754 -18.754 1.00 93.19 103 GLN A C 1
ATOM 769 O O . GLN A 1 103 ? -7.121 -10.121 -19.786 1.00 93.19 103 GLN A O 1
ATOM 774 N N . LEU A 1 104 ? -6.169 -10.237 -17.760 1.00 93.94 104 LEU A N 1
ATOM 775 C CA . LEU A 1 104 ? -5.611 -8.889 -17.807 1.00 93.94 104 LEU A CA 1
ATOM 776 C C . LEU A 1 104 ? -4.501 -8.763 -18.856 1.00 93.94 104 LEU A C 1
ATOM 778 O O . LEU A 1 104 ? -4.494 -7.790 -19.611 1.00 93.94 104 LEU A O 1
ATOM 782 N N . THR A 1 105 ? -3.617 -9.757 -18.969 1.00 94.31 105 THR A N 1
ATOM 783 C CA . THR A 1 105 ? -2.607 -9.810 -20.033 1.00 94.31 105 THR A CA 1
ATOM 784 C C . THR A 1 105 ? -3.265 -9.856 -21.405 1.00 94.31 105 THR A C 1
ATOM 786 O O . THR A 1 105 ? -2.890 -9.069 -22.265 1.00 94.31 105 THR A O 1
ATOM 789 N N . ALA A 1 106 ? -4.298 -10.680 -21.609 1.00 93.31 106 ALA A N 1
ATOM 790 C CA . ALA A 1 106 ? -5.028 -10.738 -22.875 1.00 93.31 106 ALA A CA 1
ATOM 791 C C . ALA A 1 106 ? -5.675 -9.386 -23.228 1.00 93.31 106 ALA A C 1
ATOM 793 O O . ALA A 1 106 ? -5.615 -8.942 -24.374 1.00 93.31 106 ALA A O 1
ATOM 794 N N . ARG A 1 107 ? -6.245 -8.678 -22.241 1.00 93.81 107 ARG A N 1
ATOM 795 C CA . ARG A 1 107 ? -6.753 -7.310 -22.433 1.00 93.81 107 ARG A CA 1
ATOM 796 C C . ARG A 1 107 ? -5.641 -6.358 -22.878 1.00 93.81 107 ARG A C 1
ATOM 798 O O . ARG A 1 107 ? -5.842 -5.587 -23.813 1.00 93.81 107 ARG A O 1
ATOM 805 N N . HIS A 1 108 ? -4.483 -6.411 -22.229 1.00 93.50 108 HIS A N 1
ATOM 806 C CA . HIS A 1 108 ? -3.335 -5.581 -22.581 1.00 93.50 108 HIS A CA 1
ATOM 807 C C . HIS A 1 108 ? -2.720 -5.960 -23.937 1.00 93.50 108 HIS A C 1
ATOM 809 O O . HIS A 1 108 ? -2.288 -5.070 -24.660 1.00 93.50 108 HIS A O 1
ATOM 815 N N . GLN A 1 109 ? -2.757 -7.233 -24.335 1.00 93.19 109 GLN A N 1
ATOM 816 C CA . GLN A 1 109 ? -2.333 -7.696 -25.659 1.00 93.19 109 GLN A CA 1
ATOM 817 C C . GLN A 1 109 ? -3.240 -7.167 -26.773 1.00 93.19 109 GLN A C 1
ATOM 819 O O . GLN A 1 109 ? -2.748 -6.793 -27.830 1.00 93.19 109 GLN A O 1
ATOM 824 N N . ARG A 1 110 ? -4.554 -7.052 -26.536 1.00 91.62 110 ARG A N 1
ATOM 825 C CA . ARG A 1 110 ? -5.470 -6.408 -27.498 1.00 91.62 110 ARG A CA 1
ATOM 826 C C . ARG A 1 110 ? -5.145 -4.928 -27.696 1.00 91.62 110 ARG A C 1
ATOM 828 O O . ARG A 1 110 ? -5.187 -4.443 -28.817 1.00 91.62 110 ARG A O 1
ATOM 835 N N . VAL A 1 111 ? -4.795 -4.220 -26.619 1.00 89.88 111 VAL A N 1
ATOM 836 C CA . VAL A 1 111 ? -4.342 -2.819 -26.704 1.00 89.88 111 VAL A CA 1
ATOM 837 C C . VAL A 1 111 ? -2.983 -2.732 -27.404 1.00 89.88 111 VAL A C 1
ATOM 839 O O . VAL A 1 111 ? -2.779 -1.855 -28.237 1.00 89.88 111 VAL A O 1
ATOM 842 N N . HIS A 1 112 ? -2.073 -3.665 -27.110 1.00 90.81 112 HIS A N 1
ATOM 843 C CA . HIS A 1 112 ? -0.772 -3.786 -27.773 1.00 90.81 112 HIS A CA 1
ATOM 844 C C . HIS A 1 112 ? -0.905 -4.033 -29.280 1.00 90.81 112 HIS A C 1
ATOM 846 O O . HIS A 1 112 ? -0.153 -3.443 -30.043 1.00 90.81 112 HIS A O 1
ATOM 852 N N . ALA A 1 113 ? -1.889 -4.817 -29.726 1.00 87.81 113 ALA A N 1
ATOM 853 C CA . ALA A 1 113 ? -2.124 -5.075 -31.148 1.00 87.81 113 ALA A CA 1
ATOM 854 C C . ALA A 1 113 ? -2.451 -3.800 -31.952 1.00 87.81 113 ALA A C 1
ATOM 856 O O . ALA A 1 113 ? -2.167 -3.741 -33.144 1.00 87.81 113 ALA A O 1
ATOM 857 N N . GLY A 1 114 ? -2.995 -2.765 -31.300 1.00 83.88 114 GLY A N 1
ATOM 858 C CA . GLY A 1 114 ? -3.218 -1.441 -31.892 1.00 83.88 114 GLY A CA 1
ATOM 859 C C . GLY A 1 114 ? -1.988 -0.522 -31.880 1.00 83.88 114 GLY A C 1
ATOM 860 O O . GLY A 1 114 ? -2.095 0.648 -32.239 1.00 83.88 114 GLY A O 1
ATOM 861 N N . ARG A 1 115 ? -0.818 -1.004 -31.441 1.00 81.88 115 ARG A N 1
ATOM 862 C CA . ARG A 1 115 ? 0.420 -0.219 -31.373 1.00 81.88 115 ARG A CA 1
ATOM 863 C C . ARG A 1 115 ? 0.928 0.097 -32.779 1.00 81.88 115 ARG A C 1
ATOM 865 O O . ARG A 1 115 ? 1.539 -0.739 -33.438 1.00 81.88 115 ARG A O 1
ATOM 872 N N . THR A 1 116 ? 0.789 1.351 -33.185 1.00 75.44 116 THR A N 1
ATOM 873 C CA . THR A 1 116 ? 1.448 1.903 -34.378 1.00 75.44 116 THR A CA 1
ATOM 874 C C . THR A 1 116 ? 2.602 2.826 -33.993 1.00 75.44 116 THR A C 1
ATOM 876 O O . THR A 1 116 ? 2.573 3.430 -32.923 1.00 75.44 116 THR A O 1
ATOM 879 N N . ALA A 1 117 ? 3.603 2.989 -34.867 1.00 71.25 117 ALA A N 1
ATOM 880 C CA . ALA A 1 117 ? 4.713 3.925 -34.640 1.00 71.25 117 ALA A CA 1
ATOM 881 C C . ALA A 1 117 ? 4.254 5.392 -34.482 1.00 71.25 117 ALA A C 1
ATOM 883 O O . ALA A 1 117 ? 4.945 6.176 -33.840 1.00 71.25 117 ALA A O 1
ATOM 884 N N . GLY A 1 118 ? 3.077 5.740 -35.020 1.00 74.50 118 GLY A N 1
ATOM 885 C CA . GLY A 1 118 ? 2.468 7.067 -34.888 1.00 74.50 118 GLY A CA 1
ATOM 886 C C . GLY A 1 118 ? 1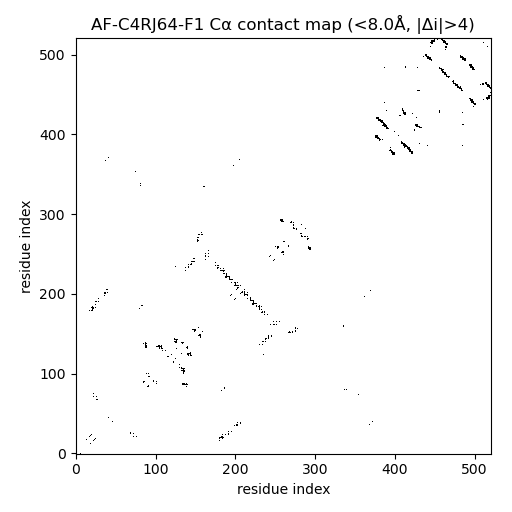.826 7.363 -33.527 1.00 74.50 118 GLY A C 1
ATOM 887 O O . GLY A 1 118 ? 1.525 8.521 -33.264 1.00 74.50 118 GLY A O 1
ATOM 888 N N . ASP A 1 119 ? 1.640 6.365 -32.650 1.00 83.69 119 ASP A N 1
ATOM 889 C CA . ASP A 1 119 ? 1.153 6.587 -31.281 1.00 83.69 119 ASP A CA 1
ATOM 890 C C . ASP A 1 119 ? 2.311 6.439 -30.278 1.00 83.69 119 ASP A C 1
ATOM 892 O O . ASP A 1 119 ? 2.626 5.321 -29.843 1.00 83.69 119 ASP A O 1
ATOM 896 N N . PRO A 1 120 ? 2.955 7.549 -29.868 1.00 82.25 120 PRO A N 1
ATOM 897 C CA . PRO A 1 120 ? 4.091 7.498 -28.956 1.00 82.25 120 PRO A CA 1
ATOM 898 C C . PRO A 1 120 ? 3.708 6.944 -27.579 1.00 82.25 120 PRO A C 1
ATOM 900 O O . PRO A 1 120 ? 4.555 6.365 -26.897 1.00 82.25 120 PRO A O 1
ATOM 903 N N . THR A 1 121 ? 2.443 7.068 -27.162 1.00 83.94 121 THR A N 1
ATOM 904 C CA . THR A 1 121 ? 1.998 6.608 -25.843 1.00 83.94 121 THR A CA 1
ATOM 905 C C . THR A 1 121 ? 1.927 5.089 -25.773 1.00 83.94 121 THR A C 1
ATOM 907 O O . THR A 1 121 ? 2.415 4.498 -24.809 1.00 83.94 121 THR A O 1
ATOM 910 N N . LEU A 1 122 ? 1.389 4.440 -26.808 1.00 83.00 122 LEU A N 1
ATOM 911 C CA . LEU A 1 122 ? 1.359 2.982 -26.909 1.00 83.00 122 LEU A CA 1
ATOM 912 C C . LEU A 1 122 ? 2.733 2.422 -27.271 1.00 83.00 122 LEU A C 1
ATOM 914 O O . LEU A 1 122 ? 3.143 1.397 -26.724 1.00 83.00 122 LEU A O 1
ATOM 918 N N . PHE A 1 123 ? 3.477 3.116 -28.134 1.00 84.00 123 PHE A N 1
ATOM 919 C CA . PHE A 1 123 ? 4.807 2.688 -28.551 1.00 84.00 123 PHE A CA 1
ATOM 920 C C . PHE A 1 123 ? 5.809 2.675 -27.386 1.00 84.00 123 PHE A C 1
ATOM 922 O O . PHE A 1 123 ? 6.578 1.726 -27.233 1.00 84.00 123 PHE A O 1
ATOM 929 N N . LEU A 1 124 ? 5.785 3.694 -26.527 1.00 85.25 124 LEU A N 1
ATOM 930 C CA . LEU A 1 124 ? 6.655 3.775 -25.351 1.00 85.25 124 LEU A CA 1
ATOM 931 C C . LEU A 1 124 ? 6.011 3.170 -24.093 1.00 85.25 124 LEU A C 1
ATOM 933 O O . LEU A 1 124 ? 6.693 2.935 -23.100 1.00 85.25 124 LEU A O 1
ATOM 937 N N . GLY A 1 125 ? 4.706 2.918 -24.091 1.00 88.69 125 GLY A N 1
ATOM 938 C CA . GLY A 1 125 ? 3.991 2.378 -22.933 1.00 88.69 125 GLY A CA 1
ATOM 939 C C . GLY A 1 125 ? 3.989 0.854 -22.834 1.00 88.69 125 GLY A C 1
ATOM 940 O O . GLY A 1 125 ? 3.602 0.331 -21.790 1.00 88.69 125 GLY A O 1
ATOM 941 N N . TYR A 1 126 ? 4.393 0.151 -23.895 1.00 93.12 126 TYR A N 1
ATOM 942 C CA . TYR A 1 126 ? 4.319 -1.305 -23.971 1.00 93.12 126 TYR A CA 1
ATOM 943 C C . TYR A 1 126 ? 5.613 -1.974 -24.468 1.00 93.12 126 TYR A C 1
ATOM 945 O O . TYR A 1 126 ? 6.371 -1.362 -25.227 1.00 93.12 126 TYR A O 1
ATOM 953 N N . PRO A 1 127 ? 5.852 -3.246 -24.085 1.00 91.94 127 PRO A N 1
ATOM 954 C CA . PRO A 1 127 ? 6.961 -4.058 -24.593 1.00 91.94 127 PRO A CA 1
ATOM 955 C C . PRO A 1 127 ? 6.934 -4.204 -26.118 1.00 91.94 127 PRO A C 1
ATOM 957 O O . PRO A 1 127 ? 5.875 -4.086 -26.747 1.00 91.94 127 PRO A O 1
ATOM 960 N N . ARG A 1 128 ? 8.088 -4.479 -26.735 1.00 87.44 128 ARG A N 1
ATOM 961 C CA . ARG A 1 128 ? 8.174 -4.665 -28.196 1.00 87.44 128 ARG A CA 1
ATOM 962 C C . ARG A 1 128 ? 7.467 -5.937 -28.639 1.00 87.44 128 ARG A C 1
ATOM 964 O O . ARG A 1 128 ? 6.759 -5.924 -29.642 1.00 87.44 128 ARG A O 1
ATOM 971 N N . ARG A 1 129 ? 7.653 -7.025 -27.890 1.00 87.25 129 ARG A N 1
ATOM 972 C CA . ARG A 1 129 ? 7.089 -8.337 -28.219 1.00 87.25 129 ARG A CA 1
ATOM 973 C C . ARG A 1 129 ? 5.791 -8.581 -27.443 1.00 87.25 129 ARG A C 1
ATOM 975 O O . ARG A 1 129 ? 5.708 -8.277 -26.253 1.00 87.25 129 ARG A O 1
ATOM 982 N N . ALA A 1 130 ? 4.779 -9.130 -28.114 1.00 88.19 130 ALA A N 1
ATOM 983 C CA . ALA A 1 130 ? 3.446 -9.345 -27.537 1.00 88.19 130 ALA A CA 1
ATOM 984 C C . ALA A 1 130 ? 3.421 -10.423 -26.431 1.00 88.19 130 ALA A C 1
ATOM 986 O O . ALA A 1 130 ? 2.590 -10.370 -25.522 1.00 88.19 130 ALA A O 1
ATOM 987 N N . ASP A 1 131 ? 4.352 -11.378 -26.473 1.00 90.19 131 ASP A N 1
ATOM 988 C CA . ASP A 1 131 ? 4.550 -12.432 -25.468 1.00 90.19 131 ASP A CA 1
ATOM 989 C C . ASP A 1 131 ? 5.111 -11.899 -24.141 1.00 90.19 131 ASP A C 1
ATOM 991 O O . ASP A 1 131 ? 4.987 -12.553 -23.108 1.00 90.19 131 ASP A O 1
ATOM 995 N N . ARG A 1 132 ? 5.679 -10.687 -24.146 1.00 90.19 132 ARG A N 1
ATOM 996 C CA . ARG A 1 132 ? 6.247 -10.036 -22.957 1.00 90.19 132 ARG A CA 1
ATOM 997 C C . ARG A 1 132 ? 5.324 -9.002 -22.311 1.00 90.19 132 ARG A C 1
ATOM 999 O O . ARG A 1 132 ? 5.710 -8.357 -21.335 1.00 90.19 132 ARG A O 1
ATOM 1006 N N . VAL A 1 133 ? 4.105 -8.849 -22.831 1.00 94.38 133 VAL A N 1
ATOM 1007 C CA . VAL A 1 133 ? 3.065 -7.990 -22.249 1.00 94.38 133 VAL A CA 1
ATOM 1008 C C . VAL A 1 133 ? 2.667 -8.512 -20.866 1.00 94.38 133 VAL A C 1
ATOM 1010 O O . VAL A 1 133 ? 2.395 -9.696 -20.675 1.00 94.38 133 VAL A O 1
ATOM 1013 N N . LEU A 1 134 ? 2.621 -7.606 -19.892 1.00 94.00 134 LEU A N 1
ATOM 1014 C CA . LEU A 1 134 ? 2.302 -7.887 -18.497 1.00 94.00 134 LEU A CA 1
ATOM 1015 C C . LEU A 1 134 ? 0.829 -7.568 -18.163 1.00 94.00 134 LEU A C 1
ATOM 1017 O O . LEU A 1 134 ? 0.192 -6.768 -18.858 1.00 94.00 134 LEU A O 1
ATOM 1021 N N . PRO A 1 135 ? 0.283 -8.137 -17.065 1.00 94.38 135 PRO A N 1
ATOM 1022 C CA . PRO A 1 135 ? -1.104 -7.917 -16.642 1.00 94.38 135 PRO A CA 1
ATOM 1023 C C . PRO A 1 135 ? -1.432 -6.475 -16.240 1.00 94.38 135 PRO A C 1
ATOM 1025 O O . PRO A 1 135 ? -2.604 -6.121 -16.132 1.00 94.38 135 PRO A O 1
ATOM 1028 N N . THR A 1 136 ? -0.425 -5.651 -15.942 1.00 95.31 136 THR A N 1
ATOM 1029 C CA . THR A 1 136 ? -0.627 -4.313 -15.381 1.00 95.31 136 THR A CA 1
ATOM 1030 C C . THR A 1 136 ? 0.006 -3.236 -16.250 1.00 95.31 136 THR A C 1
ATOM 1032 O O . THR A 1 136 ? 1.052 -3.430 -16.871 1.00 95.31 136 THR A O 1
ATOM 1035 N N . ARG A 1 137 ? -0.607 -2.045 -16.272 1.00 93.94 137 ARG A N 1
ATOM 1036 C CA . ARG A 1 137 ? -0.048 -0.877 -16.973 1.00 93.94 137 ARG A CA 1
ATOM 1037 C C . ARG A 1 137 ? 1.333 -0.506 -16.433 1.00 93.94 137 ARG A C 1
ATOM 1039 O O . ARG A 1 137 ? 2.214 -0.201 -17.227 1.00 93.94 137 ARG A O 1
ATOM 1046 N N . LEU A 1 138 ? 1.511 -0.544 -15.108 1.00 95.38 138 LEU A N 1
ATOM 1047 C CA . LEU A 1 138 ? 2.805 -0.281 -14.478 1.00 95.38 138 LEU A CA 1
ATOM 1048 C C . LEU A 1 138 ? 3.874 -1.239 -15.016 1.00 95.38 138 LEU A C 1
ATOM 1050 O O . LEU A 1 138 ? 4.919 -0.787 -15.473 1.00 95.38 138 LEU A O 1
ATOM 1054 N N . GLY A 1 139 ? 3.584 -2.543 -15.011 1.00 94.69 139 GLY A N 1
ATOM 1055 C CA . GLY A 1 139 ? 4.506 -3.555 -15.512 1.00 94.69 139 GLY A CA 1
ATOM 1056 C C . GLY A 1 139 ? 4.851 -3.341 -16.979 1.00 94.69 139 GLY A C 1
ATOM 1057 O O . GLY A 1 139 ? 6.024 -3.363 -17.332 1.00 94.69 139 GLY A O 1
ATOM 1058 N N . ASN A 1 140 ? 3.853 -3.064 -17.822 1.00 95.75 140 ASN A N 1
ATOM 1059 C CA . ASN A 1 140 ? 4.068 -2.804 -19.246 1.00 95.75 140 ASN A CA 1
ATOM 1060 C C . ASN A 1 140 ? 5.001 -1.611 -19.499 1.00 95.75 140 ASN A C 1
ATOM 1062 O O . ASN A 1 140 ? 5.912 -1.732 -20.313 1.00 95.75 140 ASN A O 1
ATOM 1066 N N . VAL A 1 141 ? 4.830 -0.504 -18.768 1.00 94.94 141 VAL A N 1
ATOM 1067 C CA . VAL A 1 141 ? 5.688 0.688 -18.893 1.00 94.94 141 VAL A CA 1
ATOM 1068 C C . VAL A 1 141 ? 7.123 0.394 -18.448 1.00 94.94 141 VAL A C 1
ATOM 1070 O O . VAL A 1 141 ? 8.061 0.757 -19.156 1.00 94.94 141 VAL A O 1
ATOM 1073 N N . LEU A 1 142 ? 7.304 -0.281 -17.307 1.00 93.06 142 LEU A N 1
ATOM 1074 C CA . LEU A 1 142 ? 8.634 -0.635 -16.802 1.00 93.06 142 LEU A CA 1
ATOM 1075 C C . LEU A 1 142 ? 9.342 -1.625 -17.736 1.00 93.06 142 LEU A C 1
ATOM 1077 O O . LEU A 1 142 ? 10.480 -1.387 -18.133 1.00 93.06 142 LEU A O 1
ATOM 1081 N N . ARG A 1 143 ? 8.641 -2.673 -18.185 1.00 92.69 143 ARG A N 1
ATOM 1082 C CA . ARG A 1 143 ? 9.180 -3.654 -19.136 1.00 92.69 143 ARG A CA 1
ATOM 1083 C C . ARG A 1 143 ? 9.554 -3.008 -20.472 1.00 92.69 143 ARG A C 1
ATOM 1085 O O . ARG A 1 143 ? 10.593 -3.325 -21.037 1.00 92.69 143 ARG A O 1
ATOM 1092 N N . ALA A 1 144 ? 8.742 -2.073 -20.962 1.00 92.19 144 ALA A N 1
ATOM 1093 C CA . ALA A 1 144 ? 9.044 -1.312 -22.172 1.00 92.19 144 ALA A CA 1
ATOM 1094 C C . ALA A 1 144 ? 10.290 -0.423 -22.039 1.00 92.19 144 ALA A C 1
ATOM 1096 O O . ALA A 1 144 ? 10.866 -0.026 -23.050 1.00 92.19 144 ALA A O 1
ATOM 1097 N N . ALA A 1 145 ? 10.653 -0.012 -20.823 1.00 91.50 145 ALA A N 1
ATOM 1098 C CA . ALA A 1 145 ? 11.879 0.737 -20.568 1.00 91.50 145 ALA A CA 1
ATOM 1099 C C . ALA A 1 145 ? 13.095 -0.196 -20.529 1.00 91.50 145 ALA A C 1
ATOM 1101 O O . ALA A 1 145 ? 14.111 0.113 -21.139 1.00 91.50 145 ALA A O 1
ATOM 1102 N N . GLU A 1 146 ? 12.963 -1.356 -19.878 1.00 88.38 146 GLU A N 1
ATOM 1103 C CA . GLU A 1 146 ? 14.010 -2.386 -19.806 1.00 88.38 146 GLU A CA 1
ATOM 1104 C C . GLU A 1 146 ? 14.429 -2.884 -21.200 1.00 88.38 146 GLU A C 1
ATOM 1106 O O . GLU A 1 146 ? 15.614 -2.913 -21.516 1.00 88.38 146 GLU A O 1
ATOM 1111 N N . GLU A 1 147 ? 13.464 -3.202 -22.071 1.00 90.12 147 GLU A N 1
ATOM 1112 C CA . GLU A 1 147 ? 13.716 -3.682 -23.445 1.00 90.12 147 GLU A CA 1
ATOM 1113 C C . GLU A 1 147 ? 14.262 -2.610 -24.394 1.00 90.12 147 GLU A C 1
ATOM 1115 O O . GLU A 1 147 ? 14.569 -2.886 -25.557 1.00 90.12 147 GLU A O 1
ATOM 1120 N N . HIS A 1 148 ? 14.336 -1.356 -23.951 1.00 90.56 148 HIS A N 1
ATOM 1121 C CA . HIS A 1 148 ? 14.824 -0.279 -24.803 1.00 90.56 148 HIS A CA 1
ATOM 1122 C C . HIS A 1 148 ? 16.296 -0.489 -25.170 1.00 90.56 148 HIS A C 1
ATOM 1124 O O . HIS A 1 148 ? 16.667 -0.299 -26.333 1.00 90.56 148 HIS A O 1
ATOM 1130 N N . ALA A 1 149 ? 17.091 -0.976 -24.211 1.00 90.19 149 ALA A N 1
ATOM 1131 C CA . ALA A 1 149 ? 18.510 -1.283 -24.373 1.00 90.19 149 ALA A CA 1
ATOM 1132 C C . ALA A 1 149 ? 18.778 -2.359 -25.445 1.00 90.19 149 ALA A C 1
ATOM 1134 O O . ALA A 1 149 ? 19.777 -2.263 -26.162 1.00 90.19 149 ALA A O 1
ATOM 1135 N N . ASP A 1 150 ? 17.836 -3.290 -25.671 1.00 89.88 150 ASP A N 1
ATOM 1136 C CA . ASP A 1 150 ? 17.942 -4.340 -26.699 1.00 89.88 150 ASP A CA 1
ATOM 1137 C C . ASP A 1 150 ? 18.185 -3.755 -28.105 1.00 89.88 150 ASP A C 1
ATOM 1139 O O . ASP A 1 150 ? 18.746 -4.422 -28.979 1.00 89.88 150 ASP A O 1
ATOM 1143 N N . ARG A 1 151 ? 17.786 -2.491 -28.347 1.00 89.88 151 ARG A N 1
ATOM 1144 C CA . ARG A 1 151 ? 18.074 -1.759 -29.597 1.00 89.88 151 ARG A CA 1
ATOM 1145 C C . ARG A 1 151 ? 19.565 -1.743 -29.931 1.00 89.88 151 ARG A C 1
ATOM 1147 O O . ARG A 1 151 ? 19.922 -1.871 -31.098 1.00 89.88 151 ARG A O 1
ATOM 1154 N N . TYR A 1 152 ? 20.395 -1.598 -28.908 1.00 91.62 152 TYR A N 1
ATOM 1155 C CA . TYR A 1 152 ? 21.843 -1.464 -28.997 1.00 91.62 152 TYR A CA 1
ATOM 1156 C C . TYR A 1 152 ? 22.564 -2.802 -28.790 1.00 91.62 152 TYR A C 1
ATOM 1158 O O . TYR A 1 152 ? 23.783 -2.835 -28.783 1.00 91.62 152 TYR A O 1
ATOM 1166 N N . GLY A 1 153 ? 21.841 -3.919 -28.628 1.00 90.25 153 GLY A N 1
ATOM 1167 C CA . GLY A 1 153 ? 22.450 -5.209 -28.269 1.00 90.25 153 GLY A CA 1
ATOM 1168 C C . GLY A 1 153 ? 22.867 -5.314 -26.796 1.00 90.25 153 GLY A C 1
ATOM 1169 O O . GLY A 1 153 ? 23.542 -6.270 -26.429 1.00 90.25 153 GLY A O 1
ATOM 1170 N N . LEU A 1 154 ? 22.449 -4.354 -25.966 1.00 90.19 154 LEU A N 1
ATOM 1171 C CA . LEU A 1 154 ? 22.655 -4.324 -24.520 1.00 90.19 154 LEU A CA 1
ATOM 1172 C C . LEU A 1 154 ? 21.523 -5.066 -23.806 1.00 90.19 154 LEU A C 1
ATOM 1174 O O . LEU A 1 154 ? 20.355 -4.782 -24.059 1.00 90.19 154 LEU A O 1
ATOM 1178 N N . ASP A 1 155 ? 21.863 -5.923 -22.843 1.00 87.69 155 ASP A N 1
ATOM 1179 C CA . ASP A 1 155 ? 20.897 -6.331 -21.822 1.00 87.69 155 ASP A CA 1
ATOM 1180 C C . ASP A 1 155 ? 20.775 -5.205 -20.787 1.00 87.69 155 ASP A C 1
ATOM 1182 O O . ASP A 1 155 ? 21.705 -4.942 -20.016 1.00 87.69 155 ASP A O 1
ATOM 1186 N N . GLY A 1 156 ? 19.621 -4.534 -20.774 1.00 86.19 156 GLY A N 1
ATOM 1187 C CA . GLY A 1 156 ? 19.365 -3.403 -19.887 1.00 86.19 156 GLY A CA 1
ATOM 1188 C C . GLY A 1 156 ? 19.528 -3.744 -18.404 1.00 86.19 156 GLY A C 1
ATOM 1189 O O . GLY A 1 156 ? 20.031 -2.917 -17.646 1.00 86.19 156 GLY A O 1
ATOM 1190 N N . VAL A 1 157 ? 19.177 -4.963 -17.980 1.00 86.81 157 VAL A N 1
ATOM 1191 C CA . VAL A 1 157 ? 19.269 -5.371 -16.568 1.00 86.81 157 VAL A CA 1
ATOM 1192 C C . VAL A 1 157 ? 20.727 -5.592 -16.160 1.00 86.81 157 VAL A C 1
ATOM 1194 O O . VAL A 1 157 ? 21.129 -5.180 -15.071 1.00 86.81 157 VAL A O 1
ATOM 1197 N N . ALA A 1 158 ? 21.533 -6.195 -17.038 1.00 87.62 158 ALA A N 1
ATOM 1198 C CA . ALA A 1 158 ? 22.957 -6.429 -16.794 1.00 87.62 158 ALA A CA 1
ATOM 1199 C C . ALA A 1 158 ? 23.788 -5.139 -16.845 1.00 87.62 158 ALA A C 1
ATOM 1201 O O . ALA A 1 158 ? 24.721 -4.951 -16.056 1.00 87.62 158 ALA A O 1
ATOM 1202 N N . ALA A 1 159 ? 23.449 -4.254 -17.785 1.00 89.06 159 ALA A N 1
ATOM 1203 C CA . ALA A 1 159 ? 24.172 -3.017 -18.035 1.00 89.06 159 ALA A CA 1
ATOM 1204 C C . ALA A 1 159 ? 23.873 -1.937 -16.989 1.00 89.06 159 ALA A C 1
ATOM 1206 O O . ALA A 1 159 ? 24.764 -1.159 -16.649 1.00 89.06 159 ALA A O 1
ATOM 1207 N N . TRP A 1 160 ? 22.648 -1.890 -16.450 1.00 91.06 160 TRP A N 1
ATOM 1208 C CA . TRP A 1 160 ? 22.196 -0.791 -15.593 1.00 91.06 160 TRP A CA 1
ATOM 1209 C C . TRP A 1 160 ? 23.100 -0.492 -14.381 1.00 91.06 160 TRP A C 1
ATOM 1211 O O . TRP A 1 160 ? 23.450 0.674 -14.209 1.00 91.06 160 TRP A O 1
ATOM 1221 N N . PRO A 1 161 ? 23.544 -1.470 -13.560 1.00 90.19 161 PRO A N 1
ATOM 1222 C CA . PRO A 1 161 ? 24.403 -1.182 -12.405 1.00 90.19 161 PRO A CA 1
ATOM 1223 C C . PRO A 1 161 ? 25.739 -0.531 -12.781 1.00 90.19 161 PRO A C 1
ATOM 1225 O O . PRO A 1 161 ? 26.281 0.245 -12.004 1.00 90.19 161 PRO A O 1
ATOM 1228 N N . ARG A 1 162 ? 26.259 -0.843 -13.973 1.00 90.88 162 ARG A N 1
ATOM 1229 C CA . ARG A 1 162 ? 27.526 -0.311 -14.492 1.00 90.88 162 ARG A CA 1
ATOM 1230 C C . ARG A 1 162 ? 27.323 1.061 -15.113 1.00 90.88 162 ARG A C 1
ATOM 1232 O O . ARG A 1 162 ? 28.084 1.980 -14.840 1.00 90.88 162 ARG A O 1
ATOM 1239 N N . LEU A 1 163 ? 26.249 1.205 -15.889 1.00 91.44 163 LEU A N 1
ATOM 1240 C CA . LEU A 1 163 ? 25.854 2.481 -16.468 1.00 91.44 163 LEU A CA 1
ATOM 1241 C C . LEU A 1 163 ? 25.586 3.519 -15.373 1.00 91.44 163 LEU A C 1
ATOM 1243 O O . LEU A 1 163 ? 26.013 4.655 -15.506 1.00 91.44 163 LEU A O 1
ATOM 1247 N N . TYR A 1 164 ? 24.942 3.127 -14.270 1.00 90.31 164 TYR A N 1
ATOM 1248 C CA . TYR A 1 164 ? 24.578 4.033 -13.180 1.00 90.31 164 TYR A CA 1
ATOM 1249 C C . TYR A 1 164 ? 25.774 4.790 -12.580 1.00 90.31 164 TYR A C 1
ATOM 1251 O O . TYR A 1 164 ? 25.628 5.950 -12.209 1.00 90.31 164 TYR A O 1
ATOM 1259 N N . VAL A 1 165 ? 26.951 4.160 -12.513 1.00 92.56 165 VAL A N 1
ATOM 1260 C CA . VAL A 1 165 ? 28.170 4.754 -11.931 1.00 92.56 165 VAL A CA 1
ATOM 1261 C C . VAL A 1 165 ? 28.765 5.847 -12.823 1.00 92.56 165 VAL A C 1
ATOM 1263 O O . VAL A 1 165 ? 29.428 6.747 -12.321 1.00 92.56 165 VAL A O 1
ATOM 1266 N N . VAL A 1 166 ? 28.509 5.796 -14.132 1.00 94.38 166 VAL A N 1
ATOM 1267 C CA . VAL A 1 166 ? 29.020 6.780 -15.101 1.00 94.38 166 VAL A CA 1
ATOM 1268 C C . VAL A 1 166 ? 27.999 7.874 -15.435 1.00 94.38 166 VAL A C 1
ATOM 1270 O O . VAL A 1 166 ? 28.266 8.732 -16.274 1.00 94.38 166 VAL A O 1
ATOM 1273 N N . LEU A 1 167 ? 26.812 7.854 -14.814 1.00 93.19 167 LEU A N 1
ATOM 1274 C CA . LEU A 1 167 ? 25.790 8.872 -15.050 1.00 93.19 167 LEU A CA 1
ATOM 1275 C C . LEU A 1 167 ? 26.171 10.201 -14.377 1.00 93.19 167 LEU A C 1
ATOM 1277 O O . LEU A 1 167 ? 26.593 10.197 -13.221 1.00 93.19 167 LEU A O 1
ATOM 1281 N N . PRO A 1 168 ? 25.942 11.352 -15.040 1.00 95.88 168 PRO A N 1
ATOM 1282 C CA . PRO A 1 168 ? 26.147 12.657 -14.420 1.00 95.88 168 PRO A CA 1
ATOM 1283 C C . PRO A 1 168 ? 25.289 12.844 -13.163 1.00 95.88 168 PRO A C 1
ATOM 1285 O O . PRO A 1 168 ? 24.124 12.438 -13.133 1.00 95.88 168 PRO A O 1
ATOM 1288 N N . GLU A 1 169 ? 25.809 13.551 -12.158 1.00 92.69 169 GLU A N 1
ATOM 1289 C CA . GLU A 1 169 ? 25.105 13.787 -10.885 1.00 92.69 169 GLU A CA 1
ATOM 1290 C C . GLU A 1 169 ? 23.721 14.429 -11.076 1.00 92.69 169 GLU A C 1
ATOM 1292 O O . GLU A 1 169 ? 22.745 14.036 -10.436 1.00 92.69 169 GLU A O 1
ATOM 1297 N N . GLN A 1 170 ? 23.607 15.368 -12.020 1.00 94.19 170 GLN A N 1
ATOM 1298 C CA . GLN A 1 170 ? 22.344 16.033 -12.366 1.00 94.19 170 GLN A CA 1
ATOM 1299 C C . GLN A 1 170 ? 21.295 15.032 -12.879 1.00 94.19 170 GLN A C 1
ATOM 1301 O O . GLN A 1 170 ? 20.111 15.112 -12.540 1.00 94.19 170 GLN A O 1
ATOM 1306 N N . PHE A 1 171 ? 21.739 14.053 -13.669 1.00 93.75 171 PHE A N 1
ATOM 1307 C CA . PHE A 1 171 ? 20.889 12.992 -14.193 1.00 93.75 171 PHE A CA 1
ATOM 1308 C C . PHE A 1 171 ? 20.460 12.034 -13.078 1.00 93.75 171 PHE A C 1
ATOM 1310 O O . PHE A 1 171 ? 19.284 11.680 -12.977 1.00 93.75 171 PHE A O 1
ATOM 1317 N N . VAL A 1 172 ? 21.395 11.657 -12.201 1.00 91.81 172 VAL A N 1
ATOM 1318 C CA . VAL A 1 172 ? 21.121 10.831 -11.017 1.00 91.81 172 VAL A CA 1
ATOM 1319 C C . VAL A 1 172 ? 20.099 11.509 -10.101 1.00 91.81 172 VAL A C 1
ATOM 1321 O O . VAL A 1 172 ? 19.160 10.854 -9.641 1.00 91.81 172 VAL A O 1
ATOM 1324 N N . ALA A 1 173 ? 20.208 12.824 -9.893 1.00 91.06 173 ALA A N 1
ATOM 1325 C CA . ALA A 1 173 ? 19.242 13.598 -9.121 1.00 91.06 173 ALA A CA 1
ATOM 1326 C C . ALA A 1 173 ? 17.837 13.537 -9.750 1.00 91.06 173 ALA A C 1
ATOM 1328 O O . ALA A 1 173 ? 16.878 13.171 -9.063 1.00 91.06 173 ALA A O 1
ATOM 1329 N N . ALA A 1 174 ? 17.708 13.787 -11.059 1.00 93.62 174 ALA A N 1
ATOM 1330 C CA . ALA A 1 174 ? 16.433 13.686 -11.777 1.00 93.62 174 ALA A CA 1
ATOM 1331 C C . ALA A 1 174 ? 15.830 12.268 -11.710 1.00 93.62 174 ALA A C 1
ATOM 1333 O O . ALA A 1 174 ? 14.642 12.095 -11.418 1.00 93.62 174 ALA A O 1
ATOM 1334 N N . PHE A 1 175 ? 16.660 11.240 -11.909 1.00 92.75 175 PHE A N 1
ATOM 1335 C CA . PHE A 1 175 ? 16.260 9.837 -11.805 1.00 92.75 175 PHE A CA 1
ATOM 1336 C C . PHE A 1 175 ? 15.784 9.477 -10.396 1.00 92.75 175 PHE A C 1
ATOM 1338 O O . PHE A 1 175 ? 14.737 8.843 -10.235 1.00 92.75 175 PHE A O 1
ATOM 1345 N N . SER A 1 176 ? 16.510 9.912 -9.364 1.00 90.19 176 SER A N 1
ATOM 1346 C CA . SER A 1 176 ? 16.147 9.659 -7.970 1.00 90.19 176 SER A CA 1
ATOM 1347 C C . SER A 1 176 ? 14.807 10.308 -7.601 1.00 90.19 176 SER A C 1
ATOM 1349 O O . SER A 1 176 ? 13.991 9.666 -6.937 1.00 90.19 176 SER A O 1
ATOM 1351 N N . GLY A 1 177 ? 14.515 11.513 -8.104 1.00 91.75 177 GLY A N 1
ATOM 1352 C CA . GLY A 1 177 ? 13.228 12.188 -7.914 1.00 91.75 177 GLY A CA 1
ATOM 1353 C C . GLY A 1 177 ? 12.057 11.450 -8.575 1.00 91.75 177 GLY A C 1
ATOM 1354 O O . GLY A 1 177 ? 11.019 11.221 -7.943 1.00 91.75 177 GLY A O 1
ATOM 1355 N N . ALA A 1 178 ? 12.235 10.993 -9.819 1.00 92.69 178 ALA A N 1
ATOM 1356 C CA . ALA A 1 178 ? 11.229 10.184 -10.510 1.00 92.69 178 ALA A CA 1
ATOM 1357 C C . ALA A 1 178 ? 10.991 8.838 -9.802 1.00 92.69 178 ALA A C 1
ATOM 1359 O O . ALA A 1 178 ? 9.846 8.418 -9.620 1.00 92.69 178 ALA A O 1
ATOM 1360 N N . ALA A 1 179 ? 12.064 8.186 -9.342 1.00 91.25 179 ALA A N 1
ATOM 1361 C CA . ALA A 1 179 ? 11.976 6.942 -8.585 1.00 91.25 179 ALA A CA 1
ATOM 1362 C C . ALA A 1 179 ? 11.240 7.136 -7.248 1.00 91.25 179 ALA A C 1
ATOM 1364 O O . ALA A 1 179 ? 10.359 6.342 -6.930 1.00 91.25 179 ALA A O 1
ATOM 1365 N N . THR A 1 180 ? 11.534 8.223 -6.527 1.00 92.19 180 THR A N 1
ATOM 1366 C CA . THR A 1 180 ? 10.873 8.594 -5.262 1.00 92.19 180 THR A CA 1
ATOM 1367 C C . THR A 1 180 ? 9.367 8.760 -5.457 1.00 92.19 180 THR A C 1
ATOM 1369 O O . THR A 1 180 ? 8.578 8.248 -4.668 1.00 92.19 180 THR A O 1
ATOM 1372 N N . SER A 1 181 ? 8.950 9.416 -6.545 1.00 94.44 181 SER A N 1
ATOM 1373 C CA . SER A 1 181 ? 7.529 9.610 -6.870 1.00 94.44 181 SER A CA 1
ATOM 1374 C C . SER A 1 181 ? 6.807 8.285 -7.140 1.00 94.44 181 SER A C 1
ATOM 1376 O O . SER A 1 181 ? 5.685 8.072 -6.677 1.00 94.44 181 SER A O 1
ATOM 1378 N N . LEU A 1 182 ? 7.458 7.375 -7.872 1.00 94.06 182 LEU A N 1
ATOM 1379 C CA . LEU A 1 182 ? 6.936 6.035 -8.131 1.00 94.06 182 LEU A CA 1
ATOM 1380 C C . LEU A 1 182 ? 6.823 5.216 -6.837 1.00 94.06 182 LEU A C 1
ATOM 1382 O O . LEU A 1 182 ? 5.784 4.606 -6.585 1.00 94.06 182 LEU A O 1
ATOM 1386 N N . GLU A 1 183 ? 7.866 5.225 -6.009 1.00 93.25 183 GLU A N 1
ATOM 1387 C CA . GLU A 1 183 ? 7.880 4.540 -4.714 1.00 93.25 183 GLU A CA 1
ATOM 1388 C C . GLU A 1 183 ? 6.790 5.054 -3.782 1.00 93.25 183 GLU A C 1
ATOM 1390 O O . GLU A 1 183 ? 6.028 4.250 -3.253 1.00 93.25 183 GLU A O 1
ATOM 1395 N N . ALA A 1 184 ? 6.674 6.375 -3.630 1.00 94.44 184 ALA A N 1
ATOM 1396 C CA . ALA A 1 184 ? 5.664 7.002 -2.788 1.00 94.44 184 ALA A CA 1
ATOM 1397 C C . ALA A 1 184 ? 4.254 6.539 -3.172 1.00 94.44 184 ALA A C 1
ATOM 1399 O O . ALA A 1 184 ? 3.457 6.157 -2.317 1.00 94.44 184 ALA A O 1
ATOM 1400 N N . ALA A 1 185 ? 3.955 6.507 -4.472 1.00 96.75 185 ALA A N 1
ATOM 1401 C CA . ALA A 1 185 ? 2.655 6.081 -4.967 1.00 96.75 185 ALA A CA 1
ATOM 1402 C C . ALA A 1 185 ? 2.367 4.590 -4.705 1.00 96.75 185 ALA A C 1
ATOM 1404 O O . ALA A 1 185 ? 1.240 4.235 -4.346 1.00 96.75 185 ALA A O 1
ATOM 1405 N N . VAL A 1 186 ? 3.376 3.718 -4.835 1.00 95.75 186 VAL A N 1
ATOM 1406 C CA . VAL A 1 186 ? 3.258 2.297 -4.465 1.00 95.75 186 VAL A CA 1
ATOM 1407 C C . VAL A 1 186 ? 3.040 2.154 -2.958 1.00 95.75 186 VAL A C 1
ATOM 1409 O O . VAL A 1 186 ? 2.120 1.445 -2.554 1.00 95.75 186 VAL A O 1
ATOM 1412 N N . THR A 1 187 ? 3.808 2.867 -2.129 1.00 95.75 187 THR A N 1
ATOM 1413 C CA . THR A 1 187 ? 3.651 2.861 -0.667 1.00 95.75 187 THR A CA 1
ATOM 1414 C C . THR A 1 187 ? 2.246 3.293 -0.258 1.00 95.75 187 THR A C 1
ATOM 1416 O O . THR A 1 187 ? 1.586 2.579 0.492 1.00 95.75 187 THR A O 1
ATOM 1419 N N . ILE A 1 188 ? 1.745 4.413 -0.790 1.00 96.88 188 ILE A N 1
ATOM 1420 C CA . ILE A 1 188 ? 0.383 4.903 -0.523 1.00 96.88 188 ILE A CA 1
ATOM 1421 C C . ILE A 1 188 ? -0.656 3.847 -0.912 1.00 96.88 188 ILE A C 1
ATOM 1423 O O . ILE A 1 188 ? -1.606 3.608 -0.169 1.00 96.88 188 ILE A O 1
ATOM 1427 N N . SER A 1 189 ? -0.466 3.184 -2.055 1.00 97.75 189 SER A N 1
ATOM 1428 C CA . SER A 1 189 ? -1.384 2.147 -2.516 1.00 97.75 189 SER A CA 1
ATOM 1429 C C . SER A 1 189 ? -1.437 0.944 -1.567 1.00 97.75 189 SER A C 1
ATOM 1431 O O . SER A 1 189 ? -2.519 0.488 -1.196 1.00 97.75 189 SER A O 1
ATOM 1433 N N . VAL A 1 190 ? -0.267 0.465 -1.130 1.00 96.25 190 VAL A N 1
ATOM 1434 C CA . VAL A 1 190 ? -0.137 -0.635 -0.164 1.00 96.25 190 VAL A CA 1
ATOM 1435 C C . VAL A 1 190 ? -0.741 -0.252 1.183 1.00 96.25 190 VAL A C 1
ATOM 1437 O O . VAL A 1 190 ? -1.544 -1.010 1.720 1.00 96.25 190 VAL A O 1
ATOM 1440 N N . LEU A 1 191 ? -0.416 0.930 1.713 1.00 96.19 191 LEU A N 1
ATOM 1441 C CA . LEU A 1 191 ? -0.961 1.404 2.986 1.00 96.19 191 LEU A CA 1
ATOM 1442 C C . LEU A 1 191 ? -2.481 1.588 2.924 1.00 96.19 191 LEU A C 1
ATOM 1444 O O . LEU A 1 191 ? -3.162 1.238 3.881 1.00 96.19 191 LEU A O 1
ATOM 1448 N N . GLY A 1 192 ? -3.030 2.051 1.796 1.00 97.62 192 GLY A N 1
ATOM 1449 C CA . GLY A 1 192 ? -4.478 2.115 1.575 1.00 97.62 192 GLY A CA 1
ATOM 1450 C C . GLY A 1 192 ? -5.141 0.736 1.618 1.00 97.62 192 GLY A C 1
ATOM 1451 O O . GLY A 1 192 ? -6.156 0.555 2.292 1.00 97.62 192 GLY A O 1
ATOM 1452 N N . ALA A 1 193 ? -4.537 -0.265 0.969 1.00 96.62 193 ALA A N 1
ATOM 1453 C CA . ALA A 1 193 ? -5.039 -1.639 0.990 1.00 96.62 193 ALA A CA 1
ATOM 1454 C C . ALA A 1 193 ? -4.966 -2.253 2.399 1.00 96.62 193 ALA A C 1
ATOM 1456 O O . ALA A 1 193 ? -5.922 -2.878 2.855 1.00 96.62 193 ALA A O 1
ATOM 1457 N N . VAL A 1 194 ? -3.863 -2.029 3.119 1.00 95.56 194 VAL A N 1
ATOM 1458 C CA . VAL A 1 194 ? -3.707 -2.468 4.513 1.00 95.56 194 VAL A CA 1
ATOM 1459 C C . VAL A 1 194 ? -4.695 -1.743 5.430 1.00 95.56 194 VAL A C 1
ATOM 1461 O O . VAL A 1 194 ? -5.275 -2.373 6.310 1.00 95.56 194 VAL A O 1
ATOM 1464 N N . PHE A 1 195 ? -4.951 -0.451 5.210 1.00 96.12 195 PHE A N 1
ATOM 1465 C CA . PHE A 1 195 ? -5.933 0.319 5.977 1.00 96.12 195 PHE A CA 1
ATOM 1466 C C . PHE A 1 195 ? -7.354 -0.196 5.758 1.00 96.12 195 PHE A C 1
ATOM 1468 O O . PHE A 1 195 ? -8.100 -0.333 6.723 1.00 96.12 195 PHE A O 1
ATOM 1475 N N . ALA A 1 196 ? -7.720 -0.544 4.521 1.00 96.62 196 ALA A N 1
ATOM 1476 C CA . ALA A 1 196 ? -9.026 -1.135 4.241 1.00 96.62 196 ALA A CA 1
ATOM 1477 C C . ALA A 1 196 ? -9.270 -2.397 5.086 1.00 96.62 196 ALA A C 1
ATOM 1479 O O . ALA A 1 196 ? -10.379 -2.606 5.568 1.00 96.62 196 ALA A O 1
ATOM 1480 N N . LEU A 1 197 ? 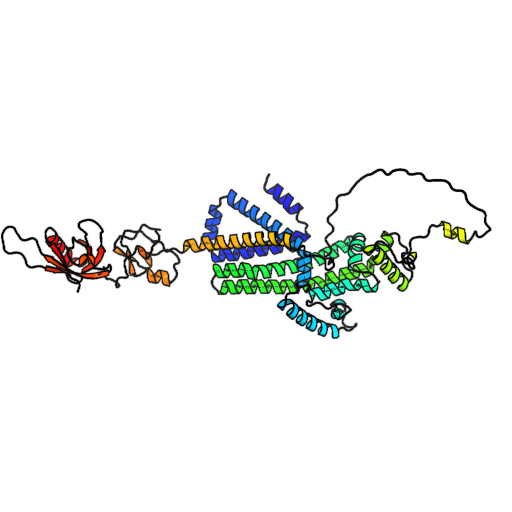-8.227 -3.203 5.314 1.00 94.50 197 LEU A N 1
ATOM 1481 C CA . LEU A 1 197 ? -8.295 -4.400 6.152 1.00 94.50 197 LEU A CA 1
ATOM 1482 C C . LEU A 1 197 ? -8.272 -4.066 7.651 1.00 94.50 197 LEU A C 1
ATOM 1484 O O . LEU A 1 197 ? -9.193 -4.431 8.378 1.00 94.50 197 LEU A O 1
ATOM 1488 N N . LEU A 1 198 ? -7.232 -3.373 8.124 1.00 92.31 198 LEU A N 1
ATOM 1489 C CA . LEU A 1 198 ? -7.015 -3.124 9.554 1.00 92.31 198 LEU A CA 1
ATOM 1490 C C . LEU A 1 198 ? -7.947 -2.044 10.107 1.00 92.31 198 LEU A C 1
ATOM 1492 O O . LEU A 1 198 ? -8.590 -2.253 11.131 1.00 92.31 198 LEU A O 1
ATOM 1496 N N . GLY A 1 199 ? -8.047 -0.906 9.421 1.00 92.44 199 GLY A N 1
ATOM 1497 C CA . GLY A 1 199 ? -8.956 0.183 9.775 1.00 92.44 199 GLY A CA 1
ATOM 1498 C C . GLY A 1 199 ? -10.416 -0.224 9.602 1.00 92.44 199 GLY A C 1
ATOM 1499 O O . GLY A 1 199 ? -11.230 0.064 10.472 1.00 92.44 199 GLY A O 1
ATOM 1500 N N . GLY A 1 200 ? -10.736 -0.970 8.539 1.00 93.00 200 GLY A N 1
ATOM 1501 C CA . GLY A 1 200 ? -12.060 -1.565 8.344 1.00 93.00 200 GLY A CA 1
ATOM 1502 C C . GLY A 1 200 ? -12.448 -2.538 9.459 1.00 93.00 200 GLY A C 1
ATOM 1503 O O . GLY A 1 200 ? -13.538 -2.421 10.015 1.00 93.00 200 GLY A O 1
ATOM 1504 N N . GLY A 1 201 ? -11.547 -3.451 9.838 1.00 90.44 201 GLY A N 1
ATOM 1505 C CA . GLY A 1 201 ? -11.767 -4.389 10.943 1.00 90.44 201 GLY A CA 1
ATOM 1506 C C . GLY A 1 201 ? -11.897 -3.699 12.305 1.00 90.44 201 GLY A C 1
ATOM 1507 O O . GLY A 1 201 ? -12.804 -4.014 13.073 1.00 90.44 201 GLY A O 1
ATOM 1508 N N . LEU A 1 202 ? -11.043 -2.710 12.583 1.00 88.25 202 LEU A N 1
ATOM 1509 C CA . LEU A 1 202 ? -11.122 -1.886 13.791 1.00 88.25 202 LEU A CA 1
ATOM 1510 C C . LEU A 1 202 ? -12.445 -1.110 13.856 1.00 88.25 202 LEU A C 1
ATOM 1512 O O . LEU A 1 202 ? -13.115 -1.108 14.887 1.00 88.25 202 LEU A O 1
ATOM 1516 N N . ALA A 1 203 ? -12.854 -0.492 12.748 1.00 91.81 203 ALA A N 1
ATOM 1517 C CA . ALA A 1 203 ? -14.118 0.224 12.656 1.00 91.81 203 ALA A CA 1
ATOM 1518 C C . ALA A 1 203 ? -15.326 -0.717 12.765 1.00 91.81 203 ALA A C 1
ATOM 1520 O O . ALA A 1 203 ? -16.308 -0.349 13.394 1.00 91.81 203 ALA A O 1
ATOM 1521 N N . ALA A 1 204 ? -15.258 -1.942 12.240 1.00 91.88 204 ALA A N 1
ATOM 1522 C CA . ALA A 1 204 ? -16.312 -2.940 12.433 1.00 91.88 204 ALA A CA 1
ATOM 1523 C C . ALA A 1 204 ? -16.473 -3.356 13.904 1.00 91.88 204 ALA A C 1
ATOM 1525 O O . ALA A 1 204 ? -17.571 -3.718 14.320 1.00 91.88 204 ALA A O 1
ATOM 1526 N N . ALA A 1 205 ? -15.393 -3.304 14.688 1.00 88.69 205 ALA A N 1
ATOM 1527 C CA . ALA A 1 205 ? -15.418 -3.647 16.104 1.00 88.69 205 ALA A CA 1
ATOM 1528 C C . ALA A 1 205 ? -15.865 -2.490 17.012 1.00 88.69 205 ALA A C 1
ATOM 1530 O O . ALA A 1 205 ? -16.450 -2.753 18.062 1.00 88.69 205 ALA A O 1
ATOM 1531 N N . LEU A 1 206 ? -15.558 -1.239 16.646 1.00 85.69 206 LEU A N 1
ATOM 1532 C CA . LEU A 1 206 ? -15.718 -0.078 17.531 1.00 85.69 206 LEU A CA 1
ATOM 1533 C C . LEU A 1 206 ? -16.724 0.975 17.044 1.00 85.69 206 LEU A C 1
ATOM 1535 O O . LEU A 1 206 ? -17.219 1.760 17.850 1.00 85.69 206 LEU A O 1
ATOM 1539 N N . LEU A 1 207 ? -16.992 1.050 15.741 1.00 88.38 207 LEU A N 1
ATOM 1540 C CA . LEU A 1 207 ? -17.883 2.041 15.137 1.00 88.38 207 LEU A CA 1
ATOM 1541 C C . LEU A 1 207 ? -19.186 1.378 14.654 1.00 88.38 207 LEU A C 1
ATOM 1543 O O . LEU A 1 207 ? -19.250 0.162 14.470 1.00 88.38 207 LEU A O 1
ATOM 1547 N N . PRO A 1 208 ? -20.243 2.171 14.395 1.00 91.38 208 PRO A N 1
ATOM 1548 C CA . PRO A 1 208 ? -21.420 1.689 13.681 1.00 91.38 208 PRO A CA 1
ATOM 1549 C C . PRO A 1 208 ? -21.058 1.107 12.308 1.00 91.38 208 PRO A C 1
ATOM 1551 O O . PRO A 1 208 ? -20.054 1.492 11.707 1.00 91.38 208 PRO A O 1
ATOM 1554 N N . TRP A 1 209 ? -21.919 0.239 11.768 1.00 90.25 209 TRP A N 1
ATOM 1555 C CA . TRP A 1 209 ? -21.672 -0.489 10.513 1.00 90.25 209 TRP A CA 1
ATOM 1556 C C . TRP A 1 209 ? -21.230 0.414 9.344 1.00 90.25 209 TRP A C 1
ATOM 1558 O O . TRP A 1 209 ? -20.350 0.040 8.570 1.00 90.25 209 TRP A O 1
ATOM 1568 N N . TYR A 1 210 ? -21.778 1.630 9.241 1.00 93.00 210 TYR A N 1
ATOM 1569 C CA . TYR A 1 210 ? -21.415 2.586 8.192 1.00 93.00 210 TYR A CA 1
ATOM 1570 C C . TYR A 1 210 ? -19.978 3.114 8.333 1.00 93.00 210 TYR A C 1
ATOM 1572 O O . TYR A 1 210 ? -19.348 3.429 7.327 1.00 93.00 210 TYR A O 1
ATOM 1580 N N . GLY A 1 211 ? -19.427 3.175 9.551 1.00 92.62 211 GLY A N 1
ATOM 1581 C CA . GLY A 1 211 ? -18.034 3.553 9.800 1.00 92.62 211 GLY A CA 1
ATOM 1582 C C . GLY A 1 211 ? -17.055 2.501 9.281 1.00 92.62 211 GLY A C 1
ATOM 1583 O O . GLY A 1 211 ? -16.046 2.846 8.666 1.00 92.62 211 GLY A O 1
ATOM 1584 N N . ALA A 1 212 ? -17.394 1.218 9.443 1.00 93.31 212 ALA A N 1
ATOM 1585 C CA . ALA A 1 212 ? -16.631 0.113 8.867 1.00 93.31 212 ALA A CA 1
ATOM 1586 C C . ALA A 1 212 ? -16.640 0.160 7.337 1.00 93.31 212 ALA A C 1
ATOM 1588 O O . ALA A 1 212 ? -15.585 0.122 6.705 1.00 93.31 212 ALA A O 1
ATOM 1589 N N . VAL A 1 213 ? -17.827 0.332 6.746 1.00 96.69 213 VAL A N 1
ATOM 1590 C CA . VAL A 1 213 ? -18.000 0.480 5.294 1.00 96.69 213 VAL A CA 1
ATOM 1591 C C . VAL A 1 213 ? -17.191 1.673 4.771 1.00 96.69 213 VAL A C 1
ATOM 1593 O O . VAL A 1 213 ? -16.450 1.522 3.801 1.00 96.69 213 VAL A O 1
ATOM 1596 N N . ALA A 1 214 ? -17.254 2.829 5.437 1.00 96.62 214 ALA A N 1
ATOM 1597 C CA . ALA A 1 214 ? -16.488 4.015 5.059 1.00 96.62 214 ALA A CA 1
ATOM 1598 C C . ALA A 1 214 ? -14.967 3.783 5.120 1.00 96.62 214 ALA A C 1
ATOM 1600 O O . ALA A 1 214 ? -14.259 4.177 4.195 1.00 96.62 214 ALA A O 1
ATOM 1601 N N . CYS A 1 215 ? -14.455 3.106 6.154 1.00 96.06 215 CYS A N 1
ATOM 1602 C CA . CYS A 1 215 ? -13.024 2.805 6.272 1.00 96.06 215 CYS A CA 1
ATOM 1603 C C . CYS A 1 215 ? -12.544 1.822 5.196 1.00 96.06 215 CYS A C 1
ATOM 1605 O O . CYS A 1 215 ? -11.496 2.043 4.587 1.00 96.06 215 CYS A O 1
ATOM 1607 N N . VAL A 1 216 ? -13.321 0.766 4.923 1.00 97.25 216 VAL A N 1
ATOM 1608 C CA . VAL A 1 216 ? -13.003 -0.224 3.883 1.00 97.25 216 VAL A CA 1
ATOM 1609 C C . VAL A 1 216 ? -12.973 0.442 2.508 1.00 97.25 216 VAL A C 1
ATOM 1611 O O . VAL A 1 216 ? -11.965 0.363 1.806 1.00 97.25 216 VAL A O 1
ATOM 1614 N N . TRP A 1 217 ? -14.043 1.145 2.128 1.00 97.81 217 TRP A N 1
ATOM 1615 C CA . TRP A 1 217 ? -14.119 1.798 0.819 1.00 97.81 217 TRP A CA 1
ATOM 1616 C C . TRP A 1 217 ? -13.151 2.970 0.684 1.00 97.81 217 TRP A C 1
ATOM 1618 O O . TRP A 1 217 ? -12.571 3.145 -0.386 1.00 97.81 217 TRP A O 1
ATOM 1628 N N . GLY A 1 218 ? -12.919 3.729 1.756 1.00 97.75 218 GLY A N 1
ATOM 1629 C CA . GLY A 1 218 ? -11.905 4.779 1.797 1.00 97.75 218 GLY A CA 1
ATOM 1630 C C . GLY A 1 218 ? -10.503 4.218 1.559 1.00 97.75 218 GLY A C 1
ATOM 1631 O O . GLY A 1 218 ? -9.791 4.698 0.677 1.00 97.75 218 GLY A O 1
ATOM 1632 N N . GLY A 1 219 ? -10.136 3.143 2.263 1.00 97.81 219 GLY A N 1
ATOM 1633 C CA . GLY A 1 219 ? -8.861 2.449 2.070 1.00 97.81 219 GLY A CA 1
ATOM 1634 C C . GLY A 1 219 ? -8.702 1.876 0.659 1.00 97.81 219 GLY A C 1
ATOM 1635 O O . GLY A 1 219 ? -7.672 2.097 0.021 1.00 97.81 219 GLY A O 1
ATOM 1636 N N . ILE A 1 220 ? -9.740 1.222 0.118 1.00 98.12 220 ILE A N 1
ATOM 1637 C CA . ILE A 1 220 ? -9.757 0.738 -1.275 1.00 98.12 220 ILE A CA 1
ATOM 1638 C C . ILE A 1 220 ? -9.595 1.907 -2.255 1.00 98.12 220 ILE A C 1
ATOM 1640 O O . ILE A 1 220 ? -8.813 1.816 -3.200 1.00 98.12 220 ILE A O 1
ATOM 1644 N N . GLY A 1 221 ? -10.290 3.023 -2.029 1.00 98.38 221 GLY A N 1
ATOM 1645 C CA . GLY A 1 221 ? -10.174 4.234 -2.838 1.00 98.38 221 GLY A CA 1
ATOM 1646 C C . GLY A 1 221 ? -8.740 4.763 -2.877 1.00 98.38 221 GLY A C 1
ATOM 1647 O O . GLY A 1 221 ? -8.192 4.967 -3.963 1.00 98.38 221 GLY A O 1
ATOM 1648 N N . VAL A 1 222 ? -8.099 4.900 -1.711 1.00 98.31 222 VAL A N 1
ATOM 1649 C CA . VAL A 1 222 ? -6.685 5.295 -1.592 1.00 98.31 222 VAL A CA 1
ATOM 1650 C C . VAL A 1 222 ? -5.770 4.286 -2.285 1.00 98.31 222 VAL A C 1
ATOM 1652 O O . VAL A 1 222 ? -4.874 4.690 -3.027 1.00 98.31 222 VAL A O 1
ATOM 1655 N N . ALA A 1 223 ? -6.024 2.985 -2.130 1.00 97.94 223 ALA A N 1
ATOM 1656 C CA . ALA A 1 223 ? -5.258 1.936 -2.796 1.00 97.94 223 ALA A CA 1
ATOM 1657 C C . ALA A 1 223 ? -5.302 2.083 -4.326 1.00 97.94 223 ALA A C 1
ATOM 1659 O O . ALA A 1 223 ? -4.262 2.099 -4.992 1.00 97.94 223 ALA A O 1
ATOM 1660 N N . LEU A 1 224 ? -6.500 2.259 -4.889 1.00 97.88 224 LEU A N 1
ATOM 1661 C CA . LEU A 1 224 ? -6.711 2.424 -6.327 1.00 97.88 224 LEU A CA 1
ATOM 1662 C C . LEU A 1 224 ? -6.107 3.730 -6.859 1.00 97.88 224 LEU A C 1
ATOM 1664 O O . LEU A 1 224 ? -5.522 3.739 -7.946 1.00 97.88 224 LEU A O 1
ATOM 1668 N N . LEU A 1 225 ? -6.233 4.832 -6.115 1.00 98.00 225 LEU A N 1
ATOM 1669 C CA . LEU A 1 225 ? -5.616 6.113 -6.466 1.00 98.00 225 LEU A CA 1
ATOM 1670 C C . LEU A 1 225 ? -4.088 6.028 -6.423 1.00 98.00 225 LEU A C 1
ATOM 1672 O O . LEU A 1 225 ? -3.443 6.477 -7.369 1.00 98.00 225 LEU A O 1
ATOM 1676 N N . GLY A 1 226 ? -3.522 5.382 -5.403 1.00 97.62 226 GLY A N 1
ATOM 1677 C CA . GLY A 1 226 ? -2.088 5.120 -5.294 1.00 97.62 226 GLY A CA 1
ATOM 1678 C C . GLY A 1 226 ? -1.565 4.291 -6.468 1.00 97.62 226 GLY A C 1
ATOM 1679 O O . GLY A 1 226 ? -0.582 4.669 -7.098 1.00 97.62 226 GLY A O 1
ATOM 1680 N N . TYR A 1 227 ? -2.271 3.226 -6.866 1.00 97.44 227 TYR A N 1
ATOM 1681 C CA . TYR A 1 227 ? -1.886 2.432 -8.040 1.00 97.44 227 TYR A CA 1
ATOM 1682 C C . TYR A 1 227 ? -1.948 3.254 -9.337 1.00 97.44 227 TYR A C 1
ATOM 1684 O O . TYR A 1 227 ? -1.044 3.189 -10.174 1.00 97.44 227 TYR A O 1
ATOM 1692 N N . ARG A 1 228 ? -2.990 4.079 -9.510 1.00 97.25 228 ARG A N 1
ATOM 1693 C CA . ARG A 1 228 ? -3.097 4.993 -10.659 1.00 97.25 228 ARG A CA 1
ATOM 1694 C C . ARG A 1 228 ? -1.974 6.029 -10.671 1.00 97.25 228 ARG A C 1
ATOM 1696 O O . ARG A 1 228 ? -1.454 6.330 -11.744 1.00 97.25 228 ARG A O 1
ATOM 1703 N N . ALA A 1 229 ? -1.608 6.570 -9.512 1.00 97.38 229 ALA A N 1
ATOM 1704 C CA . ALA A 1 229 ? -0.480 7.480 -9.367 1.00 97.38 229 ALA A CA 1
ATOM 1705 C C . ALA A 1 229 ? 0.840 6.773 -9.706 1.00 97.38 229 ALA A C 1
ATOM 1707 O O . ALA A 1 229 ? 1.617 7.313 -10.485 1.00 97.38 229 ALA A O 1
ATOM 1708 N N . ALA A 1 230 ? 1.041 5.534 -9.250 1.00 96.81 230 ALA A N 1
ATOM 1709 C CA . ALA A 1 230 ? 2.233 4.741 -9.549 1.00 96.81 230 ALA A CA 1
ATOM 1710 C C . ALA A 1 230 ? 2.364 4.478 -11.055 1.00 96.81 230 ALA A C 1
ATOM 1712 O O . ALA A 1 230 ? 3.413 4.720 -11.644 1.00 96.81 230 ALA A O 1
ATOM 1713 N N . ALA A 1 231 ? 1.275 4.075 -11.716 1.00 95.31 231 ALA A N 1
ATOM 1714 C CA . ALA A 1 231 ? 1.268 3.864 -13.161 1.00 95.31 231 ALA A CA 1
ATOM 1715 C C . ALA A 1 231 ? 1.571 5.147 -13.963 1.00 95.31 231 ALA A C 1
ATOM 1717 O O . ALA A 1 231 ? 2.123 5.058 -15.058 1.00 95.31 231 ALA A O 1
ATOM 1718 N N . ARG A 1 232 ? 1.219 6.333 -13.443 1.00 95.25 232 ARG A N 1
ATOM 1719 C CA . ARG A 1 232 ? 1.581 7.625 -14.053 1.00 95.25 232 ARG A CA 1
ATOM 1720 C C . ARG A 1 232 ? 3.032 8.012 -13.760 1.00 95.25 232 ARG A C 1
ATOM 1722 O O . ARG A 1 232 ? 3.736 8.395 -14.685 1.00 95.25 232 ARG A O 1
ATOM 1729 N N . ALA A 1 233 ? 3.485 7.861 -12.516 1.00 95.44 233 ALA A N 1
ATOM 1730 C CA . ALA A 1 233 ? 4.854 8.157 -12.085 1.00 95.44 233 ALA A CA 1
ATOM 1731 C C . ALA A 1 233 ? 5.899 7.248 -12.756 1.00 95.44 233 ALA A C 1
ATOM 1733 O O . ALA A 1 233 ? 7.044 7.648 -12.953 1.00 95.44 233 ALA A O 1
ATOM 1734 N N . ALA A 1 234 ? 5.497 6.051 -13.182 1.00 95.44 234 ALA A N 1
ATOM 1735 C CA . ALA A 1 234 ? 6.350 5.150 -13.943 1.00 95.44 234 ALA A CA 1
ATOM 1736 C C . ALA A 1 234 ? 6.741 5.685 -15.325 1.00 95.44 234 ALA A C 1
ATOM 1738 O O . ALA A 1 234 ? 7.772 5.276 -15.844 1.00 95.44 234 ALA A O 1
ATOM 1739 N N . VAL A 1 235 ? 5.955 6.585 -15.927 1.00 94.56 235 VAL A N 1
ATOM 1740 C CA . VAL A 1 235 ? 6.252 7.137 -17.258 1.00 94.56 235 VAL A CA 1
ATOM 1741 C C . VAL A 1 235 ? 7.528 7.990 -17.252 1.00 94.56 235 VAL A C 1
ATOM 1743 O O . VAL A 1 235 ? 8.444 7.633 -17.989 1.00 94.56 235 VAL A O 1
ATOM 1746 N N . PRO A 1 236 ? 7.659 9.065 -16.445 1.00 95.38 236 PRO A N 1
ATOM 1747 C CA . PRO A 1 236 ? 8.900 9.841 -16.396 1.00 95.38 236 PRO A CA 1
ATOM 1748 C C . PRO A 1 236 ? 10.089 9.005 -15.905 1.00 95.38 236 PRO A C 1
ATOM 1750 O O . PRO A 1 236 ? 11.186 9.146 -16.433 1.00 95.38 236 PRO A O 1
ATOM 1753 N N . TYR A 1 237 ? 9.867 8.074 -14.969 1.00 95.19 237 TYR A N 1
ATOM 1754 C CA . TYR A 1 237 ? 10.892 7.114 -14.552 1.00 95.19 237 TYR A CA 1
ATOM 1755 C C . TYR A 1 237 ? 11.406 6.273 -15.735 1.00 95.19 237 TYR A C 1
ATOM 1757 O O . TYR A 1 237 ? 12.607 6.213 -15.982 1.00 95.19 237 TYR A O 1
ATOM 1765 N N . ALA A 1 238 ? 10.495 5.673 -16.507 1.00 94.19 238 ALA A N 1
ATOM 1766 C CA . ALA A 1 238 ? 10.817 4.878 -17.688 1.00 94.19 238 ALA A CA 1
ATOM 1767 C C . ALA A 1 238 ? 11.527 5.700 -18.768 1.00 94.19 238 ALA A C 1
ATOM 1769 O O . ALA A 1 238 ? 12.455 5.197 -19.392 1.00 94.19 238 ALA A O 1
ATOM 1770 N N . GLN A 1 239 ? 11.121 6.955 -18.986 1.00 95.00 239 GLN A N 1
ATOM 1771 C CA . GLN A 1 239 ? 11.802 7.824 -19.947 1.00 95.00 239 GLN A CA 1
ATOM 1772 C C . GLN A 1 239 ? 13.246 8.096 -19.538 1.00 95.00 239 GLN A C 1
ATOM 1774 O O . GLN A 1 239 ? 14.126 7.960 -20.374 1.00 95.00 239 GLN A O 1
ATOM 1779 N N . LEU A 1 240 ? 13.515 8.376 -18.259 1.00 95.00 240 LEU A N 1
ATOM 1780 C CA . LEU A 1 240 ? 14.890 8.557 -17.791 1.00 95.00 240 LEU A CA 1
ATOM 1781 C C . LEU A 1 240 ? 15.720 7.282 -17.967 1.00 95.00 240 LEU A C 1
ATOM 1783 O O . LEU A 1 240 ? 16.857 7.363 -18.409 1.00 95.00 240 LEU A O 1
ATOM 1787 N N . VAL A 1 241 ? 15.159 6.093 -17.728 1.00 93.44 241 VAL A N 1
ATOM 1788 C CA . VAL A 1 241 ? 15.874 4.839 -18.033 1.00 93.44 241 VAL A CA 1
ATOM 1789 C C . VAL A 1 241 ? 16.251 4.760 -19.518 1.00 93.44 241 VAL A C 1
ATOM 1791 O O . VAL A 1 241 ? 17.387 4.424 -19.838 1.00 93.44 241 VAL A O 1
ATOM 1794 N N . ARG A 1 242 ? 15.342 5.120 -20.433 1.00 94.12 242 ARG A N 1
ATOM 1795 C CA . ARG A 1 242 ? 15.634 5.142 -21.878 1.00 94.12 242 ARG A CA 1
ATOM 1796 C C . ARG A 1 242 ? 16.707 6.158 -22.233 1.00 94.12 242 ARG A C 1
ATOM 1798 O O . ARG A 1 242 ? 17.682 5.795 -22.879 1.00 94.12 242 ARG A O 1
ATOM 1805 N N . THR A 1 243 ? 16.561 7.390 -21.752 1.00 95.62 243 THR A N 1
ATOM 1806 C CA . THR A 1 243 ? 17.521 8.472 -21.984 1.00 95.62 243 THR A CA 1
ATOM 1807 C C . THR A 1 243 ? 18.911 8.105 -21.471 1.00 95.62 243 THR A C 1
ATOM 1809 O O . THR A 1 243 ? 19.898 8.431 -22.123 1.00 95.62 243 THR A O 1
ATOM 1812 N N . ALA A 1 244 ? 19.006 7.379 -20.351 1.00 94.50 244 ALA A N 1
ATOM 1813 C CA . ALA A 1 244 ? 20.285 6.904 -19.833 1.00 94.50 244 ALA A CA 1
ATOM 1814 C C . ALA A 1 244 ? 21.029 6.054 -20.874 1.00 94.50 244 ALA A C 1
ATOM 1816 O O . ALA A 1 244 ? 22.205 6.290 -21.139 1.00 94.50 244 ALA A O 1
ATOM 1817 N N . PHE A 1 245 ? 20.338 5.109 -21.515 1.00 94.94 245 PHE A N 1
ATOM 1818 C CA . PHE A 1 245 ? 20.922 4.300 -22.586 1.00 94.94 245 PHE A CA 1
ATOM 1819 C C . PHE A 1 245 ? 21.129 5.098 -23.885 1.00 94.94 245 PHE A C 1
ATOM 1821 O O . PHE A 1 245 ? 22.155 4.942 -24.549 1.00 94.94 245 PHE A O 1
ATOM 1828 N N . ASP A 1 246 ? 20.201 5.986 -24.240 1.00 94.69 246 ASP A N 1
ATOM 1829 C CA . ASP A 1 246 ? 20.276 6.769 -25.480 1.00 94.69 246 ASP A CA 1
ATOM 1830 C C . ASP A 1 246 ? 21.434 7.778 -25.477 1.00 94.69 246 ASP A C 1
ATOM 1832 O O . ASP A 1 246 ? 22.020 8.038 -26.528 1.00 94.69 246 ASP A O 1
ATOM 1836 N N . VAL A 1 247 ? 21.786 8.324 -24.311 1.00 95.69 247 VAL A N 1
ATOM 1837 C CA . VAL A 1 247 ? 22.793 9.388 -24.182 1.00 95.69 247 VAL A CA 1
ATOM 1838 C C . VAL A 1 247 ? 24.104 8.868 -23.596 1.00 95.69 247 VAL A C 1
ATOM 1840 O O . VAL A 1 247 ? 25.170 9.195 -24.106 1.00 95.69 247 VAL A O 1
ATOM 1843 N N . HIS A 1 248 ? 24.056 8.035 -22.553 1.00 95.06 248 HIS A N 1
ATOM 1844 C CA . HIS A 1 248 ? 25.237 7.726 -21.736 1.00 95.06 248 HIS A CA 1
ATOM 1845 C C . HIS A 1 248 ? 25.850 6.344 -21.988 1.00 95.06 248 HIS A C 1
ATOM 1847 O O . HIS A 1 248 ? 26.846 6.004 -21.354 1.00 95.06 248 HIS A O 1
ATOM 1853 N N . ARG A 1 249 ? 25.326 5.536 -22.922 1.00 94.81 249 ARG A N 1
ATOM 1854 C CA . ARG A 1 249 ? 25.896 4.199 -23.191 1.00 94.81 249 ARG A CA 1
ATOM 1855 C C . ARG A 1 249 ? 27.382 4.238 -23.567 1.00 94.81 249 ARG A C 1
ATOM 1857 O O . ARG A 1 249 ? 28.125 3.362 -23.147 1.00 94.81 249 ARG A O 1
ATOM 1864 N N . PHE A 1 250 ? 27.834 5.252 -24.306 1.00 96.12 250 PHE A N 1
ATOM 1865 C CA . PHE A 1 250 ? 29.245 5.363 -24.694 1.00 96.12 250 PHE A CA 1
ATOM 1866 C C . PHE A 1 250 ? 30.145 5.868 -23.565 1.00 96.12 250 PHE A C 1
ATOM 1868 O O . PHE A 1 250 ? 31.287 5.428 -23.487 1.00 96.12 250 PHE A O 1
ATOM 1875 N N . ALA A 1 251 ? 29.608 6.644 -22.616 1.00 95.44 251 ALA A N 1
ATOM 1876 C CA . ALA A 1 251 ? 30.342 7.024 -21.407 1.00 95.44 251 ALA A CA 1
ATOM 1877 C C . ALA A 1 251 ? 30.794 5.787 -20.609 1.00 95.44 251 ALA A C 1
ATOM 1879 O O . ALA A 1 251 ? 31.856 5.787 -19.990 1.00 95.44 251 ALA A O 1
ATOM 1880 N N . LEU A 1 252 ? 30.021 4.694 -20.666 1.00 94.44 252 LEU A N 1
ATOM 1881 C CA . LEU A 1 252 ? 30.423 3.427 -20.064 1.00 94.44 252 LEU A CA 1
ATOM 1882 C C . LEU A 1 252 ? 31.620 2.791 -20.793 1.00 94.44 252 LEU A C 1
ATOM 1884 O O . LEU A 1 252 ? 32.537 2.323 -20.124 1.00 94.44 252 LEU A O 1
ATOM 1888 N N . LEU A 1 253 ? 31.641 2.778 -22.134 1.00 95.31 253 LEU A N 1
ATOM 1889 C CA . LEU A 1 253 ? 32.782 2.251 -22.907 1.00 95.31 253 LEU A CA 1
ATOM 1890 C C . LEU A 1 253 ? 34.061 3.042 -22.626 1.00 95.31 253 LEU A C 1
ATOM 1892 O O . LEU A 1 253 ? 35.105 2.445 -22.372 1.00 95.31 253 LEU A O 1
ATOM 1896 N N . GLU A 1 254 ? 33.953 4.368 -22.597 1.00 95.12 254 GLU A N 1
ATOM 1897 C CA . GLU A 1 254 ? 35.062 5.269 -22.281 1.00 95.12 254 GLU A CA 1
ATOM 1898 C C . GLU A 1 254 ? 35.610 5.021 -20.872 1.00 95.12 254 GLU A C 1
ATOM 1900 O O . GLU A 1 254 ? 36.822 4.888 -20.692 1.00 95.12 254 GLU A O 1
ATOM 1905 N N . ALA A 1 255 ? 34.727 4.872 -19.878 1.00 94.75 255 ALA A N 1
ATOM 1906 C CA . ALA A 1 255 ? 35.120 4.553 -18.506 1.00 94.75 255 ALA A CA 1
ATOM 1907 C C . ALA A 1 255 ? 35.827 3.189 -18.394 1.00 94.75 255 ALA A C 1
ATOM 1909 O O . ALA A 1 255 ? 36.738 3.033 -17.583 1.00 94.75 255 ALA A O 1
ATOM 1910 N N . MET A 1 256 ? 35.453 2.216 -19.233 1.00 93.50 256 MET A N 1
ATOM 1911 C CA . MET A 1 256 ? 36.124 0.912 -19.337 1.00 93.50 256 MET A CA 1
ATOM 1912 C C . MET A 1 256 ? 37.380 0.936 -20.223 1.00 93.50 256 MET A C 1
ATOM 1914 O O . MET A 1 256 ? 38.011 -0.106 -20.388 1.00 93.50 256 MET A O 1
ATOM 1918 N N . ARG A 1 257 ? 37.753 2.099 -20.781 1.00 94.31 257 ARG A N 1
ATOM 1919 C CA . ARG A 1 257 ? 38.886 2.278 -21.706 1.00 94.31 257 ARG A CA 1
ATOM 1920 C C . ARG A 1 257 ? 38.780 1.427 -22.978 1.00 94.31 257 ARG A C 1
ATOM 1922 O O . ARG A 1 257 ? 39.795 0.987 -23.509 1.00 94.31 257 ARG A O 1
ATOM 1929 N N . LEU A 1 258 ? 37.562 1.201 -23.467 1.00 94.50 258 LEU A N 1
ATOM 1930 C CA . LEU A 1 258 ? 37.310 0.522 -24.740 1.00 94.50 258 LEU A CA 1
ATOM 1931 C C . LEU A 1 258 ? 37.131 1.544 -25.865 1.00 94.50 258 LEU A C 1
ATOM 1933 O O . LEU A 1 258 ? 36.589 2.629 -25.653 1.00 94.50 258 LEU A O 1
ATOM 1937 N N . GLU A 1 259 ? 37.545 1.190 -27.078 1.00 94.50 259 GLU A N 1
ATOM 1938 C CA . GLU A 1 259 ? 37.364 2.059 -28.239 1.00 94.50 259 GLU A CA 1
ATOM 1939 C C . GLU A 1 259 ? 35.889 2.136 -28.670 1.00 94.50 259 GLU A C 1
ATOM 1941 O O . GLU A 1 259 ? 35.188 1.116 -28.743 1.00 94.50 259 GLU A O 1
ATOM 1946 N N . LEU A 1 260 ? 35.436 3.334 -29.061 1.00 94.38 260 LEU A N 1
ATOM 1947 C CA . LEU A 1 260 ? 34.059 3.565 -29.506 1.00 94.38 260 LEU A CA 1
ATOM 1948 C C . LEU A 1 260 ? 33.775 2.895 -30.859 1.00 94.38 260 LEU A C 1
ATOM 1950 O O . LEU A 1 260 ? 34.563 3.059 -31.795 1.00 94.38 260 LEU A O 1
ATOM 1954 N N . PRO A 1 261 ? 32.647 2.179 -31.001 1.00 94.19 261 PRO A N 1
ATOM 1955 C CA . PRO A 1 261 ? 32.336 1.421 -32.204 1.00 94.19 261 PRO A CA 1
ATOM 1956 C C . PRO A 1 261 ? 32.107 2.347 -33.415 1.00 94.19 261 PRO A C 1
ATOM 1958 O O . PRO A 1 261 ? 31.347 3.310 -33.310 1.00 94.19 261 PRO A O 1
ATOM 1961 N N . PRO A 1 262 ? 32.680 2.042 -34.596 1.00 92.56 262 PRO A N 1
ATOM 1962 C CA . PRO A 1 262 ? 32.586 2.905 -35.781 1.00 92.56 262 PRO A CA 1
ATOM 1963 C C . PRO A 1 262 ? 31.246 2.794 -36.524 1.00 92.56 262 PRO A C 1
ATOM 1965 O O . PRO A 1 262 ? 30.960 3.576 -37.427 1.00 92.56 262 PRO A O 1
ATOM 1968 N N . SER A 1 263 ? 30.428 1.790 -36.202 1.00 94.25 263 SER A N 1
ATOM 1969 C CA . SER A 1 263 ? 29.146 1.547 -36.862 1.00 94.25 263 SER A CA 1
ATOM 1970 C C . SER A 1 263 ? 28.140 0.920 -35.908 1.00 94.25 263 SER A C 1
ATOM 1972 O O . SER A 1 263 ? 28.508 0.286 -34.920 1.00 94.25 263 SER A O 1
ATOM 1974 N N . PHE A 1 264 ? 26.856 1.020 -36.254 1.00 92.12 264 PHE A N 1
ATOM 1975 C CA . PHE A 1 264 ? 25.776 0.395 -35.489 1.00 92.12 264 PHE A CA 1
ATOM 1976 C C . PHE A 1 264 ? 25.920 -1.135 -35.387 1.00 92.12 264 PHE A C 1
ATOM 1978 O O . PHE A 1 264 ? 25.604 -1.728 -34.359 1.00 92.12 264 PHE A O 1
ATOM 1985 N N . GLY A 1 265 ? 26.416 -1.795 -36.440 1.00 94.12 265 GLY A N 1
ATOM 1986 C CA . GLY A 1 265 ? 26.677 -3.237 -36.412 1.00 94.12 265 GLY A CA 1
ATOM 1987 C C . GLY A 1 265 ? 27.791 -3.602 -35.429 1.00 94.12 265 GLY A C 1
ATOM 1988 O O . GLY A 1 265 ? 27.616 -4.510 -34.617 1.00 94.12 265 GLY A O 1
ATOM 1989 N N . ALA A 1 266 ? 28.896 -2.848 -35.461 1.00 93.81 266 ALA A N 1
ATOM 1990 C CA . ALA A 1 266 ? 30.015 -3.023 -34.537 1.00 93.81 266 ALA A CA 1
ATOM 1991 C C . ALA A 1 266 ? 29.611 -2.721 -33.086 1.00 93.81 266 ALA A C 1
ATOM 1993 O O . ALA A 1 266 ? 29.986 -3.464 -32.187 1.00 93.81 266 ALA A O 1
ATOM 1994 N N . GLU A 1 267 ? 28.788 -1.690 -32.870 1.00 94.94 267 GLU A N 1
ATOM 1995 C CA . GLU A 1 267 ? 28.235 -1.343 -31.559 1.00 94.94 267 GLU A CA 1
ATOM 1996 C C . GLU A 1 267 ? 27.455 -2.515 -30.961 1.00 94.94 267 GLU A C 1
ATOM 1998 O O . GLU A 1 267 ? 27.719 -2.937 -29.835 1.00 94.94 267 GLU A O 1
ATOM 2003 N N . ARG A 1 268 ? 26.514 -3.076 -31.728 1.00 94.88 268 ARG A N 1
ATOM 2004 C CA . ARG A 1 268 ? 25.690 -4.192 -31.252 1.00 94.88 268 ARG A CA 1
ATOM 2005 C C . ARG A 1 268 ? 26.516 -5.423 -30.913 1.00 94.88 268 ARG A C 1
ATOM 2007 O O . ARG A 1 268 ? 26.196 -6.114 -29.948 1.00 94.88 268 ARG A O 1
ATOM 2014 N N . GLU A 1 269 ? 27.547 -5.713 -31.700 1.00 94.19 269 GLU A N 1
ATOM 2015 C CA . GLU A 1 269 ? 28.415 -6.859 -31.445 1.00 94.19 269 GLU A CA 1
ATOM 2016 C C . GLU A 1 269 ? 29.312 -6.633 -30.221 1.00 94.19 269 GLU A C 1
ATOM 2018 O O . GLU A 1 269 ? 29.398 -7.522 -29.375 1.00 94.19 269 GLU A O 1
ATOM 2023 N N . GLN A 1 270 ? 29.892 -5.439 -30.066 1.00 95.25 270 GLN A N 1
ATOM 2024 C CA . GLN A 1 270 ? 30.698 -5.072 -28.897 1.00 95.25 270 GLN A CA 1
ATOM 2025 C C . GLN A 1 270 ? 29.886 -5.195 -27.604 1.00 95.25 270 GLN A C 1
ATOM 2027 O O . GLN A 1 270 ? 30.325 -5.848 -26.655 1.00 95.25 270 GLN A O 1
ATOM 2032 N N . TRP A 1 271 ? 28.661 -4.660 -27.578 1.00 95.31 271 TRP A N 1
ATOM 2033 C CA . TRP A 1 271 ? 27.776 -4.796 -26.420 1.00 95.31 271 TRP A CA 1
ATOM 2034 C C . TRP A 1 271 ? 27.357 -6.239 -26.143 1.00 95.31 271 TRP A C 1
ATOM 2036 O O . TRP A 1 271 ? 27.288 -6.641 -24.981 1.00 95.31 271 TRP A O 1
ATOM 2046 N N . ARG A 1 272 ? 27.130 -7.045 -27.187 1.00 93.12 272 ARG A N 1
ATOM 2047 C CA . ARG A 1 272 ? 26.803 -8.470 -27.044 1.00 93.12 272 ARG A CA 1
ATOM 2048 C C . ARG A 1 272 ? 27.956 -9.248 -26.410 1.00 93.12 272 ARG A C 1
ATOM 2050 O O . ARG A 1 272 ? 27.714 -10.047 -25.507 1.00 93.12 272 ARG A O 1
ATOM 2057 N N . GLN A 1 273 ? 29.190 -9.002 -26.851 1.00 93.50 273 GLN A N 1
ATOM 2058 C CA . GLN A 1 273 ? 30.380 -9.629 -26.268 1.00 93.50 273 GLN A CA 1
ATOM 2059 C C . GLN A 1 273 ? 30.610 -9.175 -24.831 1.00 93.50 273 GLN A C 1
ATOM 2061 O O . GLN A 1 273 ? 30.879 -9.997 -23.958 1.00 93.50 273 GLN A O 1
ATOM 2066 N N . LEU A 1 274 ? 30.420 -7.889 -24.550 1.00 93.88 274 LEU A N 1
ATOM 2067 C CA . LEU A 1 274 ? 30.554 -7.375 -23.195 1.00 93.88 274 LEU A CA 1
ATOM 2068 C C . LEU A 1 274 ? 29.487 -7.951 -22.248 1.00 93.88 274 LEU A C 1
ATOM 2070 O O . LEU A 1 274 ? 29.791 -8.300 -21.109 1.00 93.88 274 LEU A O 1
ATOM 2074 N N . GLY A 1 275 ? 28.260 -8.142 -22.739 1.00 92.00 275 GLY A N 1
ATOM 2075 C CA . GLY A 1 275 ? 27.216 -8.866 -22.017 1.00 92.00 275 GLY A CA 1
ATOM 2076 C C . GLY A 1 275 ? 27.650 -10.286 -21.644 1.00 92.00 275 GLY A C 1
ATOM 2077 O O . GLY A 1 275 ? 27.457 -10.705 -20.504 1.00 92.00 275 GLY A O 1
ATOM 2078 N N . LYS A 1 276 ? 28.306 -11.010 -22.561 1.00 91.38 276 LYS A N 1
ATOM 2079 C CA . LYS A 1 276 ? 28.881 -12.333 -22.268 1.00 91.38 276 LYS A CA 1
ATOM 2080 C C . LYS A 1 276 ? 29.963 -12.254 -21.203 1.00 91.38 276 LYS A C 1
ATOM 2082 O O . LYS A 1 276 ? 29.889 -12.992 -20.231 1.00 91.38 276 LYS A O 1
ATOM 2087 N N . VAL A 1 277 ? 30.884 -11.297 -21.289 1.00 92.31 277 VAL A N 1
ATOM 2088 C CA . VAL A 1 277 ? 31.888 -11.085 -20.232 1.00 92.31 277 VAL A CA 1
ATOM 2089 C C . VAL A 1 277 ? 31.223 -10.892 -18.864 1.00 92.31 277 VAL A C 1
ATOM 2091 O O . VAL A 1 277 ? 31.663 -11.477 -17.879 1.00 92.31 277 VAL A O 1
ATOM 2094 N N . TRP A 1 278 ? 30.122 -10.143 -18.779 1.00 91.75 278 TRP A N 1
ATOM 2095 C CA . TRP A 1 278 ? 29.422 -9.936 -17.507 1.00 91.75 278 TRP A CA 1
ATOM 2096 C C . TRP A 1 278 ? 28.701 -11.175 -16.966 1.00 91.75 278 TRP A C 1
ATOM 2098 O O . TRP A 1 278 ? 28.569 -11.294 -15.748 1.00 91.75 278 TRP A O 1
ATOM 2108 N N . TYR A 1 279 ? 28.219 -12.068 -17.834 1.00 87.38 279 TYR A N 1
ATOM 2109 C CA . TYR A 1 279 ? 27.470 -13.266 -17.436 1.00 87.38 279 TYR A CA 1
ATOM 2110 C C . TYR A 1 279 ? 28.343 -14.513 -17.274 1.00 87.38 279 TYR A C 1
ATOM 2112 O O . TYR A 1 279 ? 28.186 -15.246 -16.301 1.00 87.38 279 TYR A O 1
ATOM 2120 N N . SER A 1 280 ? 29.232 -14.768 -18.232 1.00 87.19 280 SER A N 1
ATOM 2121 C CA . SER A 1 280 ? 30.085 -15.957 -18.318 1.00 87.19 280 SER A CA 1
ATOM 2122 C C . SER A 1 280 ? 31.553 -15.689 -17.985 1.00 87.19 280 SER A C 1
ATOM 2124 O O . SER A 1 280 ? 32.332 -16.635 -17.942 1.00 87.19 280 SER A O 1
ATOM 2126 N N . GLY A 1 281 ? 31.954 -14.433 -17.758 1.00 89.69 281 GLY A N 1
ATOM 2127 C CA . GLY A 1 281 ? 33.341 -14.052 -17.455 1.00 89.69 281 GLY A CA 1
ATOM 2128 C C . GLY A 1 281 ? 34.258 -13.946 -18.679 1.00 89.69 281 GLY A C 1
ATOM 2129 O O . GLY A 1 281 ? 35.358 -13.419 -18.562 1.00 89.69 281 GLY A O 1
ATOM 2130 N N . TRP A 1 282 ? 33.804 -14.403 -19.850 1.00 88.81 282 TRP A N 1
ATOM 2131 C CA . TRP A 1 282 ? 34.606 -14.500 -21.075 1.00 88.81 282 TRP A CA 1
ATOM 2132 C C . TRP A 1 282 ? 33.783 -14.118 -22.320 1.00 88.81 282 TRP A C 1
ATOM 2134 O O . TRP A 1 282 ? 32.579 -14.409 -22.343 1.00 88.81 282 TRP A O 1
ATOM 2144 N N . PRO A 1 283 ? 34.399 -13.484 -23.343 1.00 91.31 283 PRO A N 1
ATOM 2145 C CA . PRO A 1 283 ? 33.778 -13.264 -24.651 1.00 91.31 283 PRO A CA 1
ATOM 2146 C C . PRO A 1 283 ? 33.832 -14.533 -25.519 1.00 91.31 283 PRO A C 1
ATOM 2148 O O . PRO A 1 283 ? 34.540 -15.488 -25.198 1.00 91.31 283 PRO A O 1
ATOM 2151 N N . ASP A 1 284 ? 33.130 -14.529 -26.654 1.00 88.19 284 ASP A N 1
ATOM 2152 C CA . ASP A 1 284 ? 33.317 -15.569 -27.668 1.00 88.19 284 ASP A CA 1
ATOM 2153 C C . ASP A 1 284 ? 34.725 -15.465 -28.264 1.00 88.19 284 ASP A C 1
ATOM 2155 O O . ASP A 1 284 ? 35.141 -14.392 -28.709 1.00 88.19 284 ASP A O 1
ATOM 2159 N N . SER A 1 285 ? 35.459 -16.577 -28.306 1.00 84.25 285 SER A N 1
ATOM 2160 C CA . SER A 1 285 ? 36.854 -16.598 -28.763 1.00 84.25 285 SER A CA 1
ATOM 2161 C C . SER A 1 285 ? 37.019 -16.115 -30.209 1.00 84.25 285 SER A C 1
ATOM 2163 O O . SER A 1 285 ? 37.985 -15.420 -30.510 1.00 84.25 285 SER A O 1
ATOM 2165 N N . ASP A 1 286 ? 36.057 -16.410 -31.089 1.00 87.62 286 ASP A N 1
ATOM 2166 C CA . ASP A 1 286 ? 36.032 -15.965 -32.490 1.00 87.62 286 ASP A CA 1
ATOM 2167 C C . ASP A 1 286 ? 35.699 -14.470 -32.648 1.00 87.62 286 ASP A C 1
ATOM 2169 O O . ASP A 1 286 ? 35.882 -13.907 -33.726 1.00 87.62 286 ASP A O 1
ATOM 2173 N N . ARG A 1 287 ? 35.214 -13.809 -31.588 1.00 86.25 287 ARG A N 1
ATOM 2174 C CA . ARG A 1 287 ? 34.741 -12.412 -31.618 1.00 86.25 287 ARG A CA 1
ATOM 2175 C C . ARG A 1 287 ? 35.321 -11.552 -30.501 1.00 86.25 287 ARG A C 1
ATOM 2177 O O . ARG A 1 287 ? 34.817 -10.460 -30.253 1.00 86.25 287 ARG A O 1
ATOM 2184 N N . ALA A 1 288 ? 36.394 -11.995 -29.851 1.00 85.38 288 ALA A N 1
ATOM 2185 C CA . ALA A 1 288 ? 37.045 -11.245 -28.779 1.00 85.38 288 ALA A CA 1
ATOM 2186 C C . ALA A 1 288 ? 37.550 -9.867 -29.253 1.00 85.38 288 ALA A C 1
ATOM 2188 O O . ALA A 1 288 ? 37.482 -8.892 -28.506 1.00 85.38 288 ALA A O 1
ATOM 2189 N N . SER A 1 289 ? 37.964 -9.754 -30.522 1.00 87.19 289 SER A N 1
ATOM 2190 C CA . SER A 1 289 ? 38.348 -8.482 -31.152 1.00 87.19 289 SER A CA 1
ATOM 2191 C C . SER A 1 289 ? 37.212 -7.453 -31.175 1.00 87.19 289 SER A C 1
ATOM 2193 O O . SER A 1 289 ? 37.473 -6.250 -31.166 1.00 87.19 289 SER A O 1
ATOM 2195 N N . ALA A 1 290 ? 35.950 -7.894 -31.120 1.00 90.19 290 ALA A N 1
ATOM 2196 C CA . ALA A 1 290 ? 34.797 -7.005 -31.056 1.00 90.19 290 ALA A CA 1
ATOM 2197 C C . ALA A 1 290 ? 34.660 -6.278 -29.709 1.00 90.19 290 ALA A C 1
ATOM 2199 O O . ALA A 1 290 ? 33.882 -5.335 -29.638 1.00 90.19 290 ALA A O 1
ATOM 2200 N N . LEU A 1 291 ? 35.413 -6.650 -28.661 1.00 89.75 291 LEU A N 1
ATOM 2201 C CA . LEU A 1 291 ? 35.504 -5.851 -27.428 1.00 89.75 291 LEU A CA 1
ATOM 2202 C C . LEU A 1 291 ? 36.255 -4.529 -27.645 1.00 89.75 291 LEU A C 1
ATOM 2204 O O . LEU A 1 291 ? 35.983 -3.562 -26.935 1.00 89.75 291 LEU A O 1
ATOM 2208 N N . ARG A 1 292 ? 37.134 -4.478 -28.658 1.00 90.75 292 ARG A N 1
ATOM 2209 C CA . ARG A 1 292 ? 37.902 -3.295 -29.082 1.00 90.75 292 ARG A CA 1
ATOM 2210 C C . ARG A 1 292 ? 38.732 -2.688 -27.946 1.00 90.75 292 ARG A C 1
ATOM 2212 O O . ARG A 1 292 ? 38.596 -1.512 -27.610 1.00 90.75 292 ARG A O 1
ATOM 2219 N N . TYR A 1 293 ? 39.581 -3.522 -27.345 1.00 88.81 293 TYR A N 1
ATOM 2220 C CA . TYR A 1 293 ? 40.653 -3.034 -26.481 1.00 88.81 293 TYR A CA 1
ATOM 2221 C C . TYR A 1 293 ? 41.651 -2.207 -27.303 1.00 88.81 293 TYR A C 1
ATOM 2223 O O . TYR A 1 293 ? 41.941 -2.604 -28.439 1.00 88.81 293 TYR A O 1
ATOM 2231 N N . PRO A 1 294 ? 42.197 -1.114 -26.737 1.00 87.75 294 PRO A N 1
ATOM 2232 C CA . PRO A 1 294 ? 43.254 -0.346 -27.380 1.00 87.75 294 PRO A CA 1
ATOM 2233 C C . PRO A 1 294 ? 44.418 -1.273 -27.730 1.00 87.75 294 PRO A C 1
ATOM 2235 O O . PRO A 1 294 ? 44.909 -2.002 -26.864 1.00 87.75 294 PRO A O 1
ATOM 2238 N N . GLN A 1 295 ? 44.838 -1.281 -28.994 1.00 77.31 295 GLN A N 1
ATOM 2239 C CA . GLN A 1 295 ? 46.014 -2.053 -29.390 1.00 77.31 295 GLN A CA 1
ATOM 2240 C C . GLN A 1 295 ? 47.279 -1.379 -28.834 1.00 77.31 295 GLN A C 1
ATOM 2242 O O . GLN A 1 295 ? 47.389 -0.151 -28.909 1.00 77.31 295 GLN A O 1
ATOM 2247 N N . PRO A 1 296 ? 48.239 -2.140 -28.280 1.00 71.25 296 PRO A N 1
ATOM 2248 C CA . PRO A 1 296 ? 49.549 -1.602 -27.939 1.00 71.25 296 PRO A CA 1
ATOM 2249 C C . PRO A 1 296 ? 50.195 -0.964 -29.175 1.00 71.25 296 PRO A C 1
ATOM 2251 O O . PRO A 1 296 ? 50.199 -1.550 -30.258 1.00 71.25 296 PRO A O 1
ATOM 2254 N N . VAL A 1 297 ? 50.746 0.237 -29.001 1.00 59.88 297 VAL A N 1
ATOM 2255 C CA . VAL A 1 297 ? 51.290 1.094 -30.073 1.00 59.88 297 VAL A CA 1
ATOM 2256 C C . VAL A 1 297 ? 52.406 0.407 -30.889 1.00 59.88 297 VAL A C 1
ATOM 2258 O O . VAL A 1 297 ? 52.609 0.752 -32.049 1.00 59.88 297 VAL A O 1
ATOM 2261 N N . GLU A 1 298 ? 53.056 -0.636 -30.358 1.00 55.88 298 GLU A N 1
ATOM 2262 C CA . GLU A 1 298 ? 54.130 -1.393 -31.032 1.00 55.88 298 GLU A CA 1
ATOM 2263 C C . GLU A 1 298 ? 53.724 -2.035 -32.373 1.00 55.88 298 GLU A C 1
ATOM 2265 O O . GLU A 1 298 ? 54.573 -2.234 -33.243 1.00 55.88 298 GLU A O 1
ATOM 2270 N N . GLN A 1 299 ? 52.441 -2.339 -32.600 1.00 51.28 299 GLN A N 1
ATOM 2271 C CA . GLN A 1 299 ? 52.007 -2.940 -33.872 1.00 51.28 299 GLN A CA 1
ATOM 2272 C C . GLN A 1 299 ? 51.882 -1.931 -35.025 1.00 51.28 299 GLN A C 1
ATOM 2274 O O . GLN A 1 299 ? 51.892 -2.348 -36.183 1.00 51.28 299 GLN A O 1
ATOM 2279 N N . ALA A 1 300 ? 51.806 -0.627 -34.737 1.00 48.72 300 ALA A N 1
ATOM 2280 C CA . ALA A 1 300 ? 51.754 0.408 -35.770 1.00 48.72 300 ALA A CA 1
ATOM 2281 C C . ALA A 1 300 ? 53.135 0.651 -36.409 1.00 48.72 300 ALA A C 1
ATOM 2283 O O . ALA A 1 300 ? 53.218 0.774 -37.627 1.00 48.72 300 ALA A O 1
ATOM 2284 N N . GLU A 1 301 ? 54.219 0.617 -35.625 1.00 49.25 301 GLU A N 1
ATOM 2285 C CA . GLU A 1 301 ? 55.597 0.691 -36.153 1.00 49.25 301 GLU A CA 1
ATOM 2286 C C . GLU A 1 301 ? 56.051 -0.632 -36.790 1.00 49.25 301 GLU A C 1
ATOM 2288 O O . GLU A 1 301 ? 56.775 -0.638 -37.786 1.00 49.25 301 GLU A O 1
ATOM 2293 N N . SER A 1 302 ? 55.577 -1.774 -36.282 1.00 47.81 302 SER A N 1
ATOM 2294 C CA . SER A 1 302 ? 55.951 -3.094 -36.815 1.00 47.81 302 SER A CA 1
ATOM 2295 C C . SER A 1 302 ? 55.431 -3.360 -38.237 1.00 47.81 302 SER A C 1
ATOM 2297 O O . SER A 1 302 ? 55.984 -4.207 -38.937 1.00 47.81 302 SER A O 1
ATOM 2299 N N . ALA A 1 303 ? 54.383 -2.655 -38.681 1.00 49.81 303 ALA A N 1
ATOM 2300 C CA . ALA A 1 303 ? 53.854 -2.765 -40.043 1.00 49.81 303 ALA A CA 1
ATOM 2301 C C . ALA A 1 303 ? 54.664 -1.954 -41.077 1.00 49.81 303 ALA A C 1
ATOM 2303 O O . ALA A 1 303 ? 54.662 -2.307 -42.255 1.00 49.81 303 ALA A O 1
ATOM 2304 N N . GLU A 1 304 ? 55.390 -0.913 -40.653 1.00 50.81 304 GLU A N 1
ATOM 2305 C CA . GLU A 1 304 ? 56.343 -0.185 -41.511 1.00 50.81 304 GLU A CA 1
ATOM 2306 C C . GLU A 1 304 ? 57.734 -0.844 -41.543 1.00 50.81 304 GLU A C 1
ATOM 2308 O O . GLU A 1 304 ? 58.496 -0.642 -42.488 1.00 50.81 304 GLU A O 1
ATOM 2313 N N . LEU A 1 305 ? 58.056 -1.695 -40.564 1.00 49.56 305 LEU A N 1
ATOM 2314 C CA . LEU A 1 305 ? 59.374 -2.317 -40.394 1.00 49.56 305 LEU A CA 1
ATOM 2315 C C . LEU A 1 305 ? 59.397 -3.820 -40.737 1.00 49.56 305 LEU A C 1
ATOM 2317 O O . LEU A 1 305 ? 60.064 -4.612 -40.074 1.00 49.56 305 LEU A O 1
ATOM 2321 N N . THR A 1 306 ? 58.720 -4.257 -41.803 1.00 49.03 306 THR A N 1
ATOM 2322 C CA . THR A 1 306 ? 58.968 -5.598 -42.375 1.00 49.03 306 THR A CA 1
ATOM 2323 C C . THR A 1 306 ? 60.261 -5.626 -43.202 1.00 49.03 306 THR A C 1
ATOM 2325 O O . THR A 1 306 ? 60.246 -5.517 -44.425 1.00 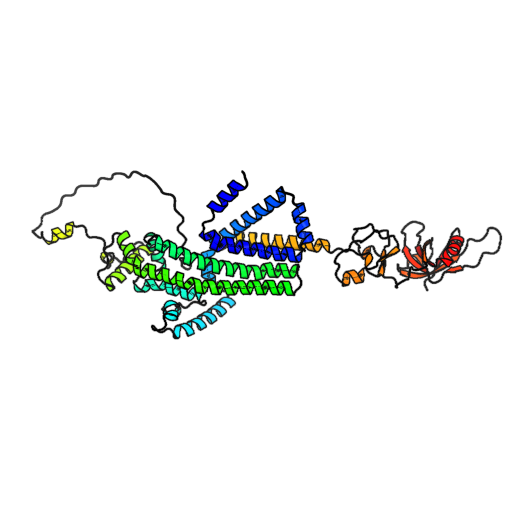49.03 306 THR A O 1
ATOM 2328 N N . GLY A 1 307 ? 61.390 -5.820 -42.513 1.00 37.62 307 GLY A N 1
ATOM 2329 C CA . GLY A 1 307 ? 62.670 -6.319 -43.042 1.00 37.62 307 GLY A CA 1
ATOM 2330 C C . GLY A 1 307 ? 63.138 -7.546 -42.231 1.00 37.62 307 GLY A C 1
ATOM 2331 O O . GLY A 1 307 ? 62.720 -7.701 -41.085 1.00 37.62 307 GLY A O 1
ATOM 2332 N N . PRO A 1 308 ? 63.928 -8.483 -42.792 1.00 49.06 308 PRO A N 1
ATOM 2333 C CA . PRO A 1 308 ? 63.865 -9.888 -42.387 1.00 49.06 308 PRO A CA 1
ATOM 2334 C C . PRO A 1 308 ? 64.678 -10.253 -41.129 1.00 49.06 308 PRO A C 1
ATOM 2336 O O . PRO A 1 308 ? 65.878 -10.024 -41.043 1.00 49.06 308 PRO A O 1
ATOM 2339 N N . SER A 1 309 ? 63.976 -10.919 -40.207 1.00 44.41 309 SER A N 1
ATOM 2340 C CA . SER A 1 309 ? 64.339 -12.075 -39.361 1.00 44.41 309 SER A CA 1
ATOM 2341 C C . SER A 1 309 ? 65.782 -12.273 -38.851 1.00 44.41 309 SER A C 1
ATOM 2343 O O . SER A 1 309 ? 66.664 -12.636 -39.625 1.00 44.41 309 SER A O 1
ATOM 2345 N N . ARG A 1 310 ? 65.948 -12.339 -37.512 1.00 33.66 310 ARG A N 1
ATOM 2346 C CA . ARG A 1 310 ? 66.540 -13.486 -36.758 1.00 33.66 310 ARG A CA 1
ATOM 2347 C C . ARG A 1 310 ? 66.433 -13.303 -35.219 1.00 33.66 310 ARG A C 1
ATOM 2349 O O . ARG A 1 310 ? 66.065 -12.217 -34.794 1.00 33.66 310 ARG A O 1
ATOM 2356 N N . PRO A 1 311 ? 66.619 -14.358 -34.387 1.00 46.47 311 PRO A N 1
ATOM 2357 C CA . PRO A 1 311 ? 65.664 -14.693 -33.331 1.00 46.47 311 PRO A CA 1
ATOM 2358 C C . PRO A 1 311 ? 66.183 -14.544 -31.888 1.00 46.47 311 PRO A C 1
ATOM 2360 O O . PRO A 1 311 ? 67.381 -14.526 -31.639 1.00 46.47 311 PRO A O 1
ATOM 2363 N N . ALA A 1 312 ? 65.207 -14.566 -30.975 1.00 39.75 312 ALA A N 1
ATOM 2364 C CA . ALA A 1 312 ? 65.207 -15.111 -29.613 1.00 39.75 312 ALA A CA 1
ATOM 2365 C C . ALA A 1 312 ? 66.362 -14.761 -28.653 1.00 39.75 312 ALA A C 1
ATOM 2367 O O . ALA A 1 312 ? 67.485 -15.243 -28.770 1.00 39.75 312 ALA A O 1
ATOM 2368 N N . SER A 1 313 ? 66.003 -14.084 -27.560 1.00 37.06 313 SER A N 1
ATOM 2369 C CA . SER A 1 313 ? 66.602 -14.315 -26.243 1.00 37.06 313 SER A CA 1
ATOM 2370 C C . SER A 1 313 ? 65.558 -14.111 -25.145 1.00 37.06 313 SER A C 1
ATOM 2372 O O . SER A 1 313 ? 65.014 -13.030 -24.956 1.00 37.06 313 SER A O 1
ATOM 2374 N N . THR A 1 314 ? 65.276 -15.2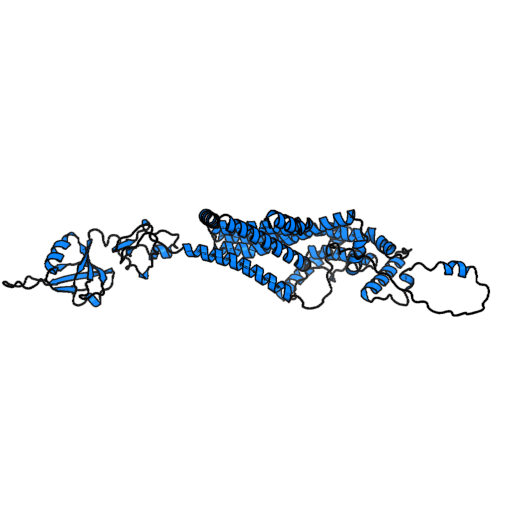10 -24.455 1.00 37.12 314 THR A N 1
ATOM 2375 C CA . THR A 1 314 ? 64.733 -15.324 -23.097 1.00 37.12 314 THR A CA 1
ATOM 2376 C C . THR A 1 314 ? 65.460 -14.425 -22.099 1.00 37.12 314 THR A C 1
ATOM 2378 O O . THR A 1 314 ? 66.676 -14.555 -22.036 1.00 37.12 314 THR A O 1
ATOM 2381 N N . VAL A 1 315 ? 64.743 -13.691 -21.233 1.00 37.47 315 VAL A N 1
ATOM 2382 C CA . VAL A 1 315 ? 65.070 -13.584 -19.793 1.00 37.47 315 VAL A CA 1
ATOM 2383 C C . VAL A 1 315 ? 63.799 -13.373 -18.952 1.00 37.47 315 VAL A C 1
ATOM 2385 O O . VAL A 1 315 ? 62.959 -12.526 -19.230 1.00 37.47 315 VAL A O 1
ATOM 2388 N N . SER A 1 316 ? 63.732 -14.226 -17.937 1.00 31.75 316 SER A N 1
ATOM 2389 C CA . SER A 1 316 ? 62.929 -14.349 -16.725 1.00 31.75 316 SER A CA 1
ATOM 2390 C C . SER A 1 316 ? 62.241 -13.135 -16.085 1.00 31.75 316 SER A C 1
ATOM 2392 O O . SER A 1 316 ? 62.814 -12.067 -15.915 1.00 31.75 316 SER A O 1
ATOM 2394 N N . SER A 1 317 ? 61.034 -13.438 -15.597 1.00 36.41 317 SER A N 1
ATOM 2395 C CA . SER A 1 317 ? 60.480 -13.200 -14.256 1.00 36.41 317 SER A CA 1
ATOM 2396 C C . SER A 1 317 ? 61.219 -12.255 -13.304 1.00 36.41 317 SER A C 1
ATOM 2398 O O . SER A 1 317 ? 62.272 -12.613 -12.788 1.00 36.41 317 SER A O 1
ATOM 2400 N N . GLU A 1 318 ? 60.524 -11.198 -12.878 1.00 31.11 318 GLU A N 1
ATOM 2401 C CA . GLU A 1 318 ? 60.648 -10.675 -11.517 1.00 31.11 318 GLU A CA 1
ATOM 2402 C C . GLU A 1 318 ? 59.273 -10.304 -10.943 1.00 31.11 318 GLU A C 1
ATOM 2404 O O . GLU A 1 318 ? 58.504 -9.511 -11.484 1.00 31.11 318 GLU A O 1
ATOM 2409 N N . VAL A 1 319 ? 58.968 -10.972 -9.834 1.00 36.09 319 VAL A N 1
ATOM 2410 C CA . VAL A 1 319 ? 57.853 -10.734 -8.924 1.00 36.09 319 VAL A CA 1
ATOM 2411 C C . VAL A 1 319 ? 58.238 -9.554 -8.035 1.00 36.09 319 VAL A C 1
ATOM 2413 O O . VAL A 1 319 ? 59.268 -9.614 -7.369 1.00 36.09 319 VAL A O 1
ATOM 2416 N N . SER A 1 320 ? 57.402 -8.516 -7.950 1.00 31.48 320 SER A N 1
ATOM 2417 C CA . SER A 1 320 ? 57.459 -7.563 -6.833 1.00 31.48 320 SER A CA 1
ATOM 2418 C C . SER A 1 320 ? 56.118 -6.878 -6.558 1.00 31.48 320 SER A C 1
ATOM 2420 O O . SER A 1 320 ? 55.674 -5.988 -7.270 1.00 31.48 320 SER A O 1
ATOM 2422 N N . GLN A 1 321 ? 55.476 -7.410 -5.517 1.00 30.31 321 GLN A N 1
ATOM 2423 C CA . GLN A 1 321 ? 54.899 -6.742 -4.344 1.00 30.31 321 GLN A CA 1
ATOM 2424 C C . GLN A 1 321 ? 54.089 -5.436 -4.506 1.00 30.31 321 GLN A C 1
ATOM 2426 O O . GLN A 1 321 ? 54.598 -4.360 -4.802 1.00 30.31 321 GLN A O 1
ATOM 2431 N N . GLN A 1 322 ? 52.813 -5.570 -4.130 1.00 32.22 322 GLN A N 1
ATOM 2432 C CA . GLN A 1 322 ? 51.903 -4.534 -3.629 1.00 32.22 322 GLN A CA 1
ATOM 2433 C C . GLN A 1 322 ? 52.488 -3.721 -2.463 1.00 32.22 322 GLN A C 1
ATOM 2435 O O . GLN A 1 322 ? 53.201 -4.270 -1.621 1.00 32.22 322 GLN A O 1
ATOM 2440 N N . PRO A 1 323 ? 51.969 -2.496 -2.281 1.00 34.19 323 PRO A N 1
ATOM 2441 C CA . PRO A 1 323 ? 51.462 -2.106 -0.972 1.00 34.19 323 PRO A CA 1
ATOM 2442 C C . PRO A 1 323 ? 49.983 -1.697 -1.014 1.00 34.19 323 PRO A C 1
ATOM 2444 O O . PRO A 1 323 ? 49.506 -1.027 -1.930 1.00 34.19 323 PRO A O 1
ATOM 2447 N N . GLU A 1 324 ? 49.268 -2.117 0.028 1.00 33.28 324 GLU A N 1
ATOM 2448 C CA . GLU A 1 324 ? 47.931 -1.669 0.404 1.00 33.28 324 GLU A CA 1
ATOM 2449 C C . GLU A 1 324 ? 47.903 -0.163 0.689 1.00 33.28 324 GLU A C 1
ATOM 2451 O O . GLU A 1 324 ? 48.784 0.356 1.375 1.00 33.28 324 GLU A O 1
ATOM 2456 N N . THR A 1 325 ? 46.841 0.535 0.274 1.00 28.34 325 THR A N 1
ATOM 2457 C CA . THR A 1 325 ? 46.245 1.600 1.099 1.00 28.34 325 THR A CA 1
ATOM 2458 C C . THR A 1 325 ? 44.848 2.017 0.630 1.00 28.34 325 THR A C 1
ATOM 2460 O O . THR A 1 325 ? 44.588 2.202 -0.553 1.00 28.34 325 THR A O 1
ATOM 2463 N N . ALA A 1 326 ? 43.998 2.242 1.637 1.00 29.09 326 ALA A N 1
ATOM 2464 C CA . ALA A 1 326 ? 42.803 3.087 1.662 1.00 29.09 326 ALA A CA 1
ATOM 2465 C C . ALA A 1 326 ? 41.532 2.603 0.935 1.00 29.09 326 ALA A C 1
ATOM 2467 O O . ALA A 1 326 ? 41.201 2.998 -0.179 1.00 29.09 326 ALA A O 1
ATOM 2468 N N . THR A 1 327 ? 40.729 1.852 1.686 1.00 33.34 327 THR A N 1
ATOM 2469 C CA . THR A 1 327 ? 39.282 1.691 1.511 1.00 33.34 327 THR A CA 1
ATOM 2470 C C . THR A 1 327 ? 38.553 3.023 1.750 1.00 33.34 327 THR A C 1
ATOM 2472 O O . THR A 1 327 ? 38.662 3.565 2.853 1.00 33.34 327 THR A O 1
ATOM 2475 N N . PRO A 1 328 ? 37.716 3.525 0.825 1.00 31.67 328 PRO A N 1
ATOM 2476 C CA . PRO A 1 328 ? 36.600 4.378 1.186 1.00 31.67 328 PRO A CA 1
ATOM 2477 C C . PRO A 1 328 ? 35.336 3.533 1.390 1.00 31.67 328 PRO A C 1
ATOM 2479 O O . PRO A 1 328 ? 34.983 2.660 0.598 1.00 31.67 328 PRO A O 1
ATOM 2482 N N . SER A 1 329 ? 34.677 3.826 2.507 1.00 33.59 329 SER A N 1
ATOM 2483 C CA . SER A 1 329 ? 33.367 3.343 2.942 1.00 33.59 329 SER A CA 1
ATOM 2484 C C . SER A 1 329 ? 32.313 3.376 1.815 1.00 33.59 329 SER A C 1
ATOM 2486 O O . SER A 1 329 ? 32.268 4.357 1.067 1.00 33.59 329 SER A O 1
ATOM 2488 N N . PRO A 1 330 ? 31.440 2.358 1.675 1.00 32.53 330 PRO A N 1
ATOM 2489 C CA . PRO A 1 330 ? 30.471 2.312 0.591 1.00 32.53 330 PRO A CA 1
ATOM 2490 C C . PRO A 1 330 ? 29.342 3.313 0.857 1.00 32.53 330 PRO A C 1
ATOM 2492 O O . PRO A 1 330 ? 28.482 3.101 1.711 1.00 32.53 330 PRO A O 1
ATOM 2495 N N . ALA A 1 331 ? 29.329 4.402 0.091 1.00 29.67 331 ALA A N 1
ATOM 2496 C CA . ALA A 1 331 ? 28.158 5.250 -0.038 1.00 29.67 331 ALA A CA 1
ATOM 2497 C C . ALA A 1 331 ? 27.026 4.440 -0.687 1.00 29.67 331 ALA A C 1
ATOM 2499 O O . ALA A 1 331 ? 27.179 3.839 -1.752 1.00 29.67 331 ALA A O 1
ATOM 2500 N N . SER A 1 332 ? 25.891 4.411 -0.001 1.00 35.78 332 SER A N 1
ATOM 2501 C CA . SER A 1 332 ? 24.656 3.726 -0.359 1.00 35.78 332 SER A CA 1
ATOM 2502 C C . SER A 1 332 ? 24.205 4.055 -1.786 1.00 35.78 332 SER A C 1
ATOM 2504 O O . SER A 1 332 ? 23.550 5.066 -2.032 1.00 35.78 332 SER A O 1
ATOM 2506 N N . ALA A 1 333 ? 24.509 3.173 -2.740 1.00 32.00 333 ALA A N 1
ATOM 2507 C CA . ALA A 1 333 ? 23.884 3.205 -4.053 1.00 32.00 333 ALA A CA 1
ATOM 2508 C C . ALA A 1 333 ? 22.377 2.935 -3.884 1.00 32.00 333 ALA A C 1
ATOM 2510 O O . ALA A 1 333 ? 21.998 1.941 -3.250 1.00 32.00 333 ALA A O 1
ATOM 2511 N N . PRO A 1 334 ? 21.477 3.765 -4.438 1.00 34.53 334 PRO A N 1
ATOM 2512 C CA . PRO A 1 334 ? 20.070 3.426 -4.447 1.00 34.53 334 PRO A CA 1
ATOM 2513 C C . PRO A 1 334 ? 19.909 2.178 -5.306 1.00 34.53 334 PRO A C 1
ATOM 2515 O O . PRO A 1 334 ? 20.176 2.202 -6.506 1.00 34.53 334 PRO A O 1
ATOM 2518 N N . SER A 1 335 ? 19.471 1.086 -4.677 1.00 31.86 335 SER A N 1
ATOM 2519 C CA . SER A 1 335 ? 19.133 -0.155 -5.365 1.00 31.86 335 SER A CA 1
ATOM 2520 C C . SER A 1 335 ? 18.196 0.161 -6.525 1.00 31.86 335 SER A C 1
ATOM 2522 O O . SER A 1 335 ? 17.013 0.475 -6.352 1.00 31.86 335 SER A O 1
ATOM 2524 N N . ALA A 1 336 ? 18.758 0.107 -7.728 1.00 35.88 336 ALA A N 1
ATOM 2525 C CA . ALA A 1 336 ? 17.992 -0.072 -8.929 1.00 35.88 336 ALA A CA 1
ATOM 2526 C C . ALA A 1 336 ? 17.157 -1.330 -8.735 1.00 35.88 336 ALA A C 1
ATOM 2528 O O . ALA A 1 336 ? 17.646 -2.348 -8.244 1.00 35.88 336 ALA A O 1
ATOM 2529 N N . VAL A 1 337 ? 15.885 -1.251 -9.094 1.00 40.47 337 VAL A N 1
ATOM 2530 C CA . VAL A 1 337 ? 14.981 -2.396 -9.105 1.00 40.47 337 VAL A CA 1
ATOM 2531 C C . VAL A 1 337 ? 15.402 -3.272 -10.289 1.00 40.47 337 VAL A C 1
ATOM 2533 O O . VAL A 1 337 ? 14.754 -3.298 -11.323 1.00 40.47 337 VAL A O 1
ATOM 2536 N N . ALA A 1 338 ? 16.548 -3.938 -10.164 1.00 33.81 338 ALA A N 1
ATOM 2537 C CA . ALA A 1 338 ? 16.959 -5.018 -11.036 1.00 33.81 338 ALA A CA 1
ATOM 2538 C C . ALA A 1 338 ? 16.214 -6.265 -10.555 1.00 33.81 338 ALA A C 1
ATOM 2540 O O . ALA A 1 338 ? 16.364 -6.694 -9.409 1.00 33.81 338 ALA A O 1
ATOM 2541 N N . ALA A 1 339 ? 15.348 -6.819 -11.400 1.00 36.66 339 ALA A N 1
ATOM 2542 C CA . ALA A 1 339 ? 14.714 -8.098 -11.125 1.00 36.66 339 ALA A CA 1
ATOM 2543 C C . ALA A 1 339 ? 15.764 -9.216 -11.291 1.00 36.66 339 ALA A C 1
ATOM 2545 O O . ALA A 1 339 ? 16.238 -9.418 -12.409 1.00 36.66 339 ALA A O 1
ATOM 2546 N N . PRO A 1 340 ? 16.127 -9.971 -10.236 1.00 38.31 340 PRO A N 1
ATOM 2547 C CA . PRO A 1 340 ? 16.893 -11.193 -10.424 1.00 38.31 340 PRO A CA 1
ATOM 2548 C C . PRO A 1 340 ? 16.008 -12.246 -11.109 1.00 38.31 340 PRO A C 1
ATOM 2550 O O . PRO A 1 340 ? 14.781 -12.262 -10.928 1.00 38.31 340 PRO A O 1
ATOM 2553 N N . GLY A 1 341 ? 16.643 -13.121 -11.895 1.00 29.61 341 GLY A N 1
ATOM 2554 C CA . GLY A 1 341 ? 16.020 -14.273 -12.552 1.00 29.61 341 GLY A CA 1
ATOM 2555 C C . GLY A 1 341 ? 15.323 -15.242 -11.579 1.00 29.61 341 GLY A C 1
ATOM 2556 O O . GLY A 1 341 ? 15.313 -15.026 -10.363 1.00 29.61 341 GLY A O 1
ATOM 2557 N N . PRO A 1 342 ? 14.690 -16.314 -12.088 1.00 43.69 342 PRO A N 1
ATOM 2558 C CA . PRO A 1 342 ? 13.912 -17.228 -11.265 1.00 43.69 342 PRO A CA 1
ATOM 2559 C C . PRO A 1 342 ? 14.860 -18.091 -10.423 1.00 43.69 342 PRO A C 1
ATOM 2561 O O . PRO A 1 342 ? 15.276 -19.163 -10.839 1.00 43.69 342 PRO A O 1
ATOM 2564 N N . ALA A 1 343 ? 15.217 -17.623 -9.228 1.00 34.47 343 ALA A N 1
ATOM 2565 C CA . ALA A 1 343 ? 16.028 -18.382 -8.287 1.00 34.47 343 ALA A CA 1
ATOM 2566 C C . ALA A 1 343 ? 15.397 -18.377 -6.889 1.00 34.47 343 ALA A C 1
ATOM 2568 O O . ALA A 1 343 ? 15.322 -17.357 -6.209 1.00 34.47 343 ALA A O 1
ATOM 2569 N N . GLY A 1 344 ? 14.953 -19.570 -6.485 1.00 37.72 344 GLY A N 1
ATOM 2570 C CA . GLY A 1 344 ? 15.127 -20.096 -5.134 1.00 37.72 344 GLY A CA 1
ATOM 2571 C C . GLY A 1 344 ? 14.439 -19.364 -3.984 1.00 37.72 344 GLY A C 1
ATOM 2572 O O . GLY A 1 344 ? 15.042 -18.539 -3.313 1.00 37.72 344 GLY A O 1
ATOM 2573 N N . ARG A 1 345 ? 13.200 -19.777 -3.693 1.00 46.12 345 ARG A N 1
ATOM 2574 C CA . ARG A 1 345 ? 12.618 -20.047 -2.357 1.00 46.12 345 ARG A CA 1
ATOM 2575 C C . ARG A 1 345 ? 13.424 -19.568 -1.118 1.00 46.12 345 ARG A C 1
ATOM 2577 O O . ARG A 1 345 ? 13.774 -20.371 -0.263 1.00 46.12 345 ARG A O 1
ATOM 2584 N N . ARG A 1 346 ? 13.661 -18.258 -0.965 1.00 44.34 346 ARG A N 1
ATOM 2585 C CA . ARG A 1 346 ? 14.223 -17.615 0.250 1.00 44.34 346 ARG A CA 1
ATOM 2586 C C . ARG A 1 346 ? 13.251 -16.604 0.882 1.00 44.34 346 ARG A C 1
ATOM 2588 O O . ARG A 1 346 ? 13.651 -15.580 1.418 1.00 44.34 346 ARG A O 1
ATOM 2595 N N . TRP A 1 347 ? 11.949 -16.891 0.830 1.00 50.84 347 TRP A N 1
ATOM 2596 C CA . TRP A 1 347 ? 10.885 -16.006 1.339 1.00 50.84 347 TRP A CA 1
ATOM 2597 C C . TRP A 1 347 ? 10.624 -16.109 2.856 1.00 50.84 347 TRP A C 1
ATOM 2599 O O . TRP A 1 347 ? 9.783 -15.389 3.376 1.00 50.84 347 TRP A O 1
ATOM 2609 N N . LEU A 1 348 ? 11.306 -16.990 3.596 1.00 48.16 348 LEU A N 1
ATOM 2610 C CA . LEU A 1 348 ? 10.863 -17.364 4.951 1.00 48.16 348 LEU A CA 1
ATOM 2611 C C . LEU A 1 348 ? 11.314 -16.412 6.076 1.00 48.16 348 LEU A C 1
ATOM 2613 O O . LEU A 1 348 ? 10.590 -16.254 7.056 1.00 48.16 348 LEU A O 1
ATOM 2617 N N . LEU A 1 349 ? 12.468 -15.752 5.945 1.00 47.88 349 LEU A N 1
ATOM 2618 C CA . LEU A 1 349 ? 12.988 -14.825 6.963 1.00 47.88 349 LEU A CA 1
ATOM 2619 C C . LEU A 1 349 ? 12.186 -13.509 7.090 1.00 47.88 349 LEU A C 1
ATOM 2621 O O . LEU A 1 349 ? 11.842 -13.149 8.215 1.00 47.88 349 LEU A O 1
ATOM 2625 N N . PRO A 1 350 ? 11.794 -12.815 6.002 1.00 54.62 350 PRO A N 1
ATOM 2626 C CA . PRO A 1 350 ? 11.027 -11.574 6.129 1.00 54.62 350 PRO A CA 1
ATOM 2627 C C . PRO A 1 350 ? 9.551 -11.781 6.513 1.00 54.62 350 PRO A C 1
ATOM 2629 O O . PRO A 1 350 ? 8.929 -10.882 7.073 1.00 54.62 350 PRO A O 1
ATOM 2632 N N . VAL A 1 351 ? 8.976 -12.960 6.254 1.00 54.94 351 VAL A N 1
ATOM 2633 C CA . VAL A 1 351 ? 7.565 -13.261 6.567 1.00 54.94 351 VAL A CA 1
ATOM 2634 C C . VAL A 1 351 ? 7.319 -13.346 8.076 1.00 54.94 351 VAL A C 1
ATOM 2636 O O . VAL A 1 351 ? 6.268 -12.922 8.547 1.00 54.94 351 VAL A O 1
ATOM 2639 N N . ARG A 1 352 ? 8.298 -13.826 8.856 1.00 52.94 352 ARG A N 1
ATOM 2640 C CA . ARG A 1 352 ? 8.190 -13.906 10.324 1.00 52.94 352 ARG A CA 1
ATOM 2641 C C . ARG A 1 352 ? 8.196 -12.526 10.988 1.00 52.94 352 ARG A C 1
ATOM 2643 O O . ARG A 1 352 ? 7.421 -12.303 11.910 1.00 52.94 352 ARG A O 1
ATOM 2650 N N . ALA A 1 353 ? 9.007 -11.594 10.484 1.00 55.84 353 ALA A N 1
ATOM 2651 C CA . ALA A 1 353 ? 9.027 -10.212 10.965 1.00 55.84 353 ALA A CA 1
ATOM 2652 C C . ALA A 1 353 ? 7.718 -9.473 10.630 1.00 55.84 353 ALA A C 1
ATOM 2654 O O . ALA A 1 353 ? 7.159 -8.793 11.486 1.00 55.84 353 ALA A O 1
ATOM 2655 N N . VAL A 1 354 ? 7.174 -9.674 9.422 1.00 55.88 354 VAL A N 1
ATOM 2656 C CA . VAL A 1 354 ? 5.852 -9.145 9.035 1.00 55.88 354 VAL A CA 1
ATOM 2657 C C . VAL A 1 354 ? 4.745 -9.728 9.909 1.00 55.88 354 VAL A C 1
ATOM 2659 O O . VAL A 1 354 ? 3.904 -8.977 10.393 1.00 55.88 354 VAL A O 1
ATOM 2662 N N . ALA A 1 355 ? 4.754 -11.040 10.155 1.00 56.25 355 ALA A N 1
ATOM 2663 C CA . ALA A 1 355 ? 3.778 -11.681 11.030 1.00 56.25 355 ALA A CA 1
ATOM 2664 C C . ALA A 1 355 ? 3.848 -11.117 12.455 1.00 56.25 355 ALA A C 1
ATOM 2666 O O . ALA A 1 355 ? 2.808 -10.826 13.029 1.00 56.25 355 ALA A O 1
ATOM 2667 N N . LEU A 1 356 ? 5.048 -10.881 12.994 1.00 61.16 356 LEU A N 1
ATOM 2668 C CA . LEU A 1 356 ? 5.228 -10.273 14.313 1.00 61.16 356 LEU A CA 1
ATOM 2669 C C . LEU A 1 356 ? 4.649 -8.852 14.375 1.00 61.16 356 LEU A C 1
ATOM 2671 O O . LEU A 1 356 ? 3.939 -8.520 15.317 1.00 61.16 356 LEU A O 1
ATOM 2675 N N . VAL A 1 357 ? 4.905 -8.020 13.362 1.00 61.59 357 VAL A N 1
ATOM 2676 C CA . VAL A 1 357 ? 4.400 -6.638 13.323 1.00 61.59 357 VAL A CA 1
ATOM 2677 C C . VAL A 1 357 ? 2.887 -6.595 13.107 1.00 61.59 357 VAL A C 1
ATOM 2679 O O . VAL A 1 357 ? 2.195 -5.820 13.761 1.00 61.59 357 VAL A O 1
ATOM 2682 N N . VAL A 1 358 ? 2.347 -7.464 12.249 1.00 58.66 358 VAL A N 1
ATOM 2683 C CA . VAL A 1 358 ? 0.898 -7.625 12.066 1.00 58.66 358 VAL A CA 1
ATOM 2684 C C . VAL A 1 358 ? 0.248 -8.135 13.352 1.00 58.66 358 VAL A C 1
ATOM 2686 O O . VAL A 1 358 ? -0.796 -7.620 13.729 1.00 58.66 358 VAL A O 1
ATOM 2689 N N . VAL A 1 359 ? 0.871 -9.070 14.072 1.00 61.25 359 VAL A N 1
ATOM 2690 C CA . VAL A 1 359 ? 0.398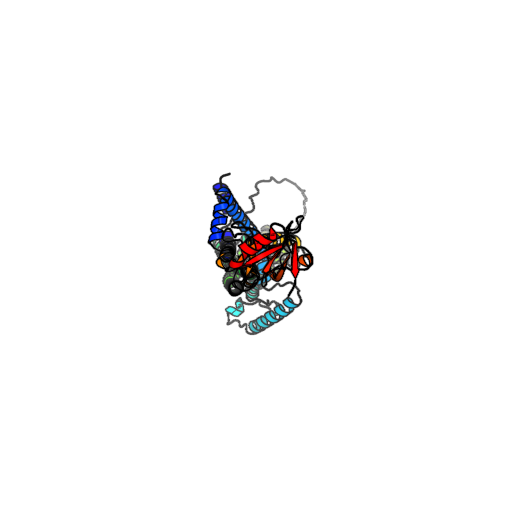 -9.557 15.379 1.00 61.25 359 VAL A CA 1
ATOM 2691 C C . VAL A 1 359 ? 0.485 -8.473 16.452 1.00 61.25 359 VAL A C 1
ATOM 2693 O O . VAL A 1 359 ? -0.428 -8.373 17.258 1.00 61.25 359 VAL A O 1
ATOM 2696 N N . LEU A 1 360 ? 1.515 -7.623 16.455 1.00 64.44 360 LEU A N 1
ATOM 2697 C CA . LEU A 1 360 ? 1.616 -6.488 17.380 1.00 64.44 360 LEU A CA 1
ATOM 2698 C C . LEU A 1 360 ? 0.553 -5.422 17.088 1.00 64.44 360 LEU A C 1
ATOM 2700 O O . LEU A 1 360 ? -0.084 -4.926 18.014 1.00 64.44 360 LEU A O 1
ATOM 2704 N N . LEU A 1 361 ? 0.307 -5.108 15.812 1.00 60.28 361 LEU A N 1
ATOM 2705 C CA . LEU A 1 361 ? -0.741 -4.169 15.401 1.00 60.28 361 LEU A CA 1
ATOM 2706 C C . LEU A 1 361 ? -2.143 -4.730 15.683 1.00 60.28 361 LEU A C 1
ATOM 2708 O O . LEU A 1 361 ? -2.976 -4.031 16.255 1.00 60.28 361 LEU A O 1
ATOM 2712 N N . LEU A 1 362 ? -2.397 -5.999 15.349 1.00 57.16 362 LEU A N 1
ATOM 2713 C CA . LEU A 1 362 ? -3.648 -6.694 15.672 1.00 57.16 362 LEU A CA 1
ATOM 2714 C C . LEU A 1 362 ? -3.821 -6.886 17.182 1.00 57.16 362 LEU A C 1
ATOM 2716 O O . LEU A 1 362 ? -4.938 -6.794 17.674 1.00 57.16 362 LEU A O 1
ATOM 2720 N N . GLY A 1 363 ? -2.735 -7.110 17.922 1.00 57.75 363 GLY A N 1
ATOM 2721 C CA . GLY A 1 363 ? -2.713 -7.215 19.378 1.00 57.75 363 GLY A CA 1
ATOM 2722 C C . GLY A 1 363 ? -3.023 -5.882 20.054 1.00 57.75 363 GLY A C 1
ATOM 2723 O O . GLY A 1 363 ? -3.809 -5.849 20.995 1.00 57.75 363 GLY A O 1
ATOM 2724 N N . GLY A 1 364 ? -2.499 -4.772 19.525 1.00 63.25 364 GLY A N 1
ATOM 2725 C CA . GLY A 1 364 ? -2.867 -3.420 19.949 1.00 63.25 364 GLY A CA 1
ATOM 2726 C C . GLY A 1 364 ? -4.344 -3.118 19.687 1.00 63.25 364 GLY A C 1
ATOM 2727 O O . GLY A 1 364 ? -5.046 -2.650 20.580 1.00 63.25 364 GLY A O 1
ATOM 2728 N N . VAL A 1 365 ? -4.851 -3.474 18.501 1.00 56.56 365 VAL A N 1
ATOM 2729 C CA . VAL A 1 365 ? -6.285 -3.387 18.169 1.00 56.56 365 VAL A CA 1
ATOM 2730 C C . VAL A 1 365 ? -7.126 -4.252 19.113 1.00 56.56 365 VAL A C 1
ATOM 2732 O O . VAL A 1 365 ? -8.121 -3.775 19.652 1.00 56.56 365 VAL A O 1
ATOM 2735 N N . ALA A 1 366 ? -6.717 -5.492 19.376 1.00 54.47 366 ALA A N 1
ATOM 2736 C CA . ALA A 1 366 ? -7.410 -6.399 20.284 1.00 54.47 366 ALA A CA 1
ATOM 2737 C C . ALA A 1 366 ? -7.406 -5.888 21.732 1.00 54.47 366 ALA A C 1
ATOM 2739 O O . ALA A 1 366 ? -8.422 -6.002 22.409 1.00 54.47 366 ALA A O 1
ATOM 2740 N N . ALA A 1 367 ? -6.317 -5.271 22.195 1.00 57.75 367 ALA A N 1
ATOM 2741 C CA . ALA A 1 367 ? -6.233 -4.651 23.516 1.00 57.75 367 ALA A CA 1
ATOM 2742 C C . ALA A 1 367 ? -7.148 -3.419 23.636 1.00 57.75 367 ALA A C 1
ATOM 2744 O O . ALA A 1 367 ? -7.831 -3.250 24.648 1.00 57.75 367 ALA A O 1
ATOM 2745 N N . ILE A 1 368 ? -7.234 -2.591 22.590 1.00 60.19 368 ILE A N 1
ATOM 2746 C CA . ILE A 1 368 ? -8.166 -1.454 22.530 1.00 60.19 368 ILE A CA 1
ATOM 2747 C C . ILE A 1 368 ? -9.620 -1.956 22.533 1.00 60.19 368 ILE A C 1
ATOM 2749 O O . ILE A 1 368 ? -10.455 -1.458 23.285 1.00 60.19 368 ILE A O 1
ATOM 2753 N N . VAL A 1 369 ? -9.928 -2.999 21.756 1.00 57.88 369 VAL A N 1
ATOM 2754 C CA . VAL A 1 369 ? -11.263 -3.615 21.738 1.00 57.88 369 VAL A CA 1
ATOM 2755 C C . VAL A 1 369 ? -11.596 -4.244 23.097 1.00 57.88 369 VAL A C 1
ATOM 2757 O O . VAL A 1 369 ? -12.688 -4.018 23.617 1.00 57.88 369 VAL A O 1
ATOM 2760 N N . ALA A 1 370 ? -10.665 -4.969 23.719 1.00 53.78 370 ALA A N 1
ATOM 2761 C CA . ALA A 1 370 ? -10.863 -5.608 25.020 1.00 53.78 370 ALA A CA 1
ATOM 2762 C C . ALA A 1 370 ? -11.095 -4.588 26.147 1.00 53.78 370 ALA A C 1
ATOM 2764 O O . ALA A 1 370 ? -12.004 -4.763 26.957 1.00 53.78 370 ALA A O 1
ATOM 2765 N N . THR A 1 371 ? -10.332 -3.493 26.167 1.00 56.53 371 THR A N 1
ATOM 2766 C CA . THR A 1 371 ? -10.514 -2.408 27.148 1.00 56.53 371 THR A CA 1
ATOM 2767 C C . THR A 1 371 ? -11.806 -1.623 26.911 1.00 56.53 371 THR A C 1
ATOM 2769 O O . THR A 1 371 ? -12.468 -1.249 27.876 1.00 56.53 371 THR A O 1
ATOM 2772 N N . SER A 1 372 ? -12.234 -1.443 25.655 1.00 55.88 372 SER A N 1
ATOM 2773 C CA . SER A 1 372 ? -13.516 -0.794 25.334 1.00 55.88 372 SER A CA 1
ATOM 2774 C C . SER A 1 372 ? -14.743 -1.636 25.718 1.00 55.88 372 SER A C 1
ATOM 2776 O O . SER A 1 372 ? -15.732 -1.090 26.205 1.00 55.88 372 SER A O 1
ATOM 2778 N N . ARG A 1 373 ? -14.673 -2.970 25.579 1.00 51.84 373 ARG A N 1
ATOM 2779 C CA . ARG A 1 373 ? -15.743 -3.893 26.003 1.00 51.84 373 ARG A CA 1
ATOM 2780 C C . ARG A 1 373 ? -15.824 -4.059 27.518 1.00 51.84 373 ARG A C 1
ATOM 2782 O O . ARG A 1 373 ? -16.904 -4.302 28.034 1.00 51.84 373 ARG A O 1
ATOM 2789 N N . ALA A 1 374 ? -14.727 -3.872 28.251 1.00 46.91 374 ALA A N 1
ATOM 2790 C CA . ALA A 1 374 ? -14.748 -3.925 29.715 1.00 46.91 374 ALA A CA 1
ATOM 2791 C C . ALA A 1 374 ? -15.637 -2.833 30.358 1.00 46.91 374 ALA A C 1
ATOM 2793 O O . ALA A 1 374 ? -16.018 -2.962 31.517 1.00 46.91 374 ALA A O 1
ATOM 2794 N N . GLY A 1 375 ? -16.008 -1.781 29.614 1.00 49.25 375 GLY A N 1
ATOM 2795 C CA . GLY A 1 375 ? -16.936 -0.738 30.063 1.00 49.25 375 GLY A CA 1
ATOM 2796 C C . GLY A 1 375 ? -18.431 -1.050 29.889 1.00 49.25 375 GLY A C 1
ATOM 2797 O O . GLY A 1 375 ? -19.251 -0.187 30.203 1.00 49.25 375 GLY A O 1
ATOM 2798 N N . SER A 1 376 ? -18.812 -2.227 29.370 1.00 53.44 376 SER A N 1
ATOM 2799 C CA . SER A 1 376 ? -20.211 -2.539 29.024 1.00 53.44 376 SER A CA 1
ATOM 2800 C C . SER A 1 376 ? -21.026 -3.190 30.142 1.00 53.44 376 SER A C 1
ATOM 2802 O O . SER A 1 376 ? -22.229 -3.357 29.975 1.00 53.44 376 SER A O 1
ATOM 2804 N N . THR A 1 377 ? -20.437 -3.540 31.290 1.00 61.91 377 THR A N 1
ATOM 2805 C CA . THR A 1 377 ? -21.226 -4.105 32.392 1.00 61.91 377 THR A CA 1
ATOM 2806 C C . THR A 1 377 ? -22.096 -3.015 33.029 1.00 61.91 377 THR A C 1
ATOM 2808 O O . THR A 1 377 ? -21.537 -2.040 33.543 1.00 61.91 377 THR A O 1
ATOM 2811 N N . PRO A 1 378 ? -23.434 -3.147 33.035 1.00 73.56 378 PRO A N 1
ATOM 2812 C CA . PRO A 1 378 ? -24.310 -2.180 33.683 1.00 73.56 378 PRO A CA 1
ATOM 2813 C C . PRO A 1 378 ? -24.017 -2.135 35.186 1.00 73.56 378 PRO A C 1
ATOM 2815 O O . PRO A 1 378 ? -24.019 -3.157 35.875 1.00 73.56 378 PRO A O 1
ATOM 2818 N N . VAL A 1 379 ? -23.752 -0.937 35.700 1.00 84.50 379 VAL A N 1
ATOM 2819 C CA . VAL A 1 379 ? -23.470 -0.679 37.116 1.00 84.50 379 VAL A CA 1
ATOM 2820 C C . VAL A 1 379 ? -24.573 0.168 37.741 1.00 84.50 379 VAL A C 1
ATOM 2822 O O . VAL A 1 379 ? -25.254 0.932 37.059 1.00 84.50 379 VAL A O 1
ATOM 2825 N N . ALA A 1 380 ? -24.739 0.070 39.057 1.00 81.56 380 ALA A N 1
ATOM 2826 C CA . ALA A 1 380 ? -25.711 0.876 39.787 1.00 81.56 380 ALA A CA 1
ATOM 2827 C C . ALA A 1 380 ? -25.361 2.377 39.716 1.00 81.56 380 ALA A C 1
ATOM 2829 O O . ALA A 1 380 ? -24.279 2.802 40.138 1.00 81.56 380 ALA A O 1
ATOM 2830 N N . ALA A 1 381 ? -26.279 3.199 39.201 1.00 82.38 381 ALA A N 1
ATOM 2831 C CA . ALA A 1 381 ? -26.102 4.647 39.052 1.00 82.38 381 ALA A CA 1
ATOM 2832 C C . ALA A 1 381 ? -26.028 5.379 40.407 1.00 82.38 381 ALA A C 1
ATOM 2834 O O . ALA A 1 381 ? -25.293 6.363 40.560 1.00 82.38 381 ALA A O 1
ATOM 2835 N N . ARG A 1 382 ? -26.763 4.862 41.397 1.00 84.19 382 ARG A N 1
ATOM 2836 C CA . ARG A 1 382 ? -26.848 5.326 42.789 1.00 84.19 382 ARG A CA 1
ATOM 2837 C C . ARG A 1 382 ? -26.873 4.130 43.742 1.00 84.19 382 ARG A C 1
ATOM 2839 O O . ARG A 1 382 ? -26.948 2.994 43.289 1.00 84.19 382 ARG A O 1
ATOM 2846 N N . ALA A 1 383 ? -26.777 4.378 45.047 1.00 86.56 383 ALA A N 1
ATOM 2847 C CA . ALA A 1 383 ? -27.010 3.326 46.030 1.00 86.56 383 ALA A CA 1
ATOM 2848 C C . ALA A 1 383 ? -28.491 2.922 45.982 1.00 86.56 383 ALA A C 1
ATOM 2850 O O . ALA A 1 383 ? -29.365 3.781 46.102 1.00 86.56 383 ALA A O 1
ATOM 2851 N N . VAL A 1 384 ? -28.753 1.636 45.767 1.00 87.00 384 VAL A N 1
ATOM 2852 C CA . VAL A 1 384 ? -30.097 1.072 45.637 1.00 87.00 384 VAL A CA 1
ATOM 2853 C C . VAL A 1 384 ? -30.379 0.218 46.879 1.00 87.00 384 VAL A C 1
ATOM 2855 O O . VAL A 1 384 ? -29.570 -0.665 47.186 1.00 87.00 384 VAL A O 1
ATOM 2858 N N . PRO A 1 385 ? -31.471 0.463 47.626 1.00 84.88 385 PRO A N 1
ATOM 2859 C CA . PRO A 1 385 ? -31.792 -0.319 48.819 1.00 84.88 385 PRO A CA 1
ATOM 2860 C C . PRO A 1 385 ? -32.188 -1.761 48.463 1.00 84.88 385 PRO A C 1
ATOM 2862 O O . PRO A 1 385 ? -32.380 -2.094 47.294 1.00 84.88 385 PRO A O 1
ATOM 2865 N N . ALA A 1 386 ? -32.274 -2.641 49.465 1.00 84.69 386 ALA A N 1
ATOM 2866 C CA . ALA A 1 386 ? -32.814 -3.987 49.269 1.00 84.69 386 ALA A CA 1
ATOM 2867 C C . ALA A 1 386 ? -34.312 -3.917 48.920 1.00 84.69 386 ALA A C 1
ATOM 2869 O O . ALA A 1 386 ? -35.023 -3.049 49.421 1.00 84.69 386 ALA A O 1
ATOM 2870 N N . PHE A 1 387 ? -34.776 -4.841 48.081 1.00 83.44 387 PHE A N 1
ATOM 2871 C CA . PHE A 1 387 ? -36.154 -4.968 47.595 1.00 83.44 387 PHE A CA 1
ATOM 2872 C C . PHE A 1 387 ? -36.666 -3.776 46.774 1.00 83.44 387 PHE A C 1
ATOM 2874 O O . PHE A 1 387 ? -37.864 -3.514 46.724 1.00 83.44 387 PHE A O 1
ATOM 2881 N N . HIS A 1 388 ? -35.764 -3.072 46.083 1.00 83.94 388 HIS A N 1
ATOM 2882 C CA . HIS A 1 388 ? -36.108 -1.966 45.185 1.00 83.94 388 HIS A CA 1
ATOM 2883 C C . HIS A 1 388 ? -36.214 -2.444 43.738 1.00 83.94 388 HIS A C 1
ATOM 2885 O O . HIS A 1 388 ? -35.314 -3.125 43.244 1.00 83.94 388 HIS A O 1
ATOM 2891 N N . VAL A 1 389 ? -37.291 -2.064 43.046 1.00 86.88 389 VAL A N 1
ATOM 2892 C CA . VAL A 1 389 ? -37.495 -2.383 41.623 1.00 86.88 389 VAL A CA 1
ATOM 2893 C C . VAL A 1 389 ? -36.616 -1.478 40.765 1.00 86.88 389 VAL A C 1
ATOM 2895 O O . VAL A 1 389 ? -36.740 -0.257 40.814 1.00 86.88 389 VAL A O 1
ATOM 2898 N N . LEU A 1 390 ? -35.747 -2.078 39.953 1.00 85.50 390 LEU A N 1
ATOM 2899 C CA . LEU A 1 390 ? -34.820 -1.357 39.090 1.00 85.50 390 LEU A CA 1
ATOM 2900 C C . LEU A 1 390 ? -35.570 -0.589 37.999 1.00 85.50 390 LEU A C 1
ATOM 2902 O O . LEU A 1 390 ? -36.249 -1.179 37.150 1.00 85.50 390 LEU A O 1
ATOM 2906 N N . ALA A 1 391 ? -35.386 0.730 38.004 1.00 84.12 391 ALA A N 1
ATOM 2907 C CA . ALA A 1 391 ? -35.836 1.629 36.953 1.00 84.12 391 ALA A CA 1
ATOM 2908 C C . ALA A 1 391 ? -34.674 2.027 36.028 1.00 84.12 391 ALA A C 1
ATOM 2910 O O . ALA A 1 391 ? -33.500 1.882 36.370 1.00 84.12 391 ALA A O 1
ATOM 2911 N N . ALA A 1 392 ? -34.994 2.615 34.872 1.00 80.12 392 ALA A N 1
ATOM 2912 C CA . ALA A 1 392 ? -33.987 3.097 33.919 1.00 80.12 392 ALA A CA 1
ATOM 2913 C C . ALA A 1 392 ? -33.013 4.117 34.538 1.00 80.12 392 ALA A C 1
ATOM 2915 O O . ALA A 1 392 ? -31.854 4.179 34.144 1.00 80.12 392 ALA A O 1
ATOM 2916 N N . ALA A 1 393 ? -33.458 4.870 35.549 1.00 81.31 393 ALA A N 1
ATOM 2917 C CA . ALA A 1 393 ? -32.628 5.827 36.280 1.00 81.31 393 ALA A CA 1
ATOM 2918 C C . ALA A 1 393 ? -31.594 5.176 37.225 1.00 81.31 393 ALA A C 1
ATOM 2920 O O . ALA A 1 393 ? -30.649 5.842 37.645 1.00 81.31 393 ALA A O 1
ATOM 2921 N N . ASP A 1 394 ? -31.761 3.897 37.575 1.00 81.31 394 ASP A N 1
ATOM 2922 C CA . ASP A 1 394 ? -30.888 3.181 38.515 1.00 81.31 394 ASP A CA 1
ATOM 2923 C C . ASP A 1 394 ? -29.706 2.488 37.819 1.00 81.31 394 ASP A C 1
ATOM 2925 O O . ASP A 1 394 ? -28.770 2.040 38.485 1.00 81.31 394 ASP A O 1
ATOM 2929 N N . VAL A 1 395 ? -29.716 2.434 36.484 1.00 81.81 395 VAL A N 1
ATOM 2930 C CA . VAL A 1 395 ? -28.709 1.754 35.665 1.00 81.81 395 VAL A CA 1
ATOM 2931 C C . VAL A 1 395 ? -27.796 2.781 35.000 1.00 81.81 395 VAL A C 1
ATOM 2933 O O . VAL A 1 395 ? -28.247 3.709 34.333 1.00 81.81 395 VAL A O 1
ATOM 2936 N N . ARG A 1 396 ? -26.484 2.607 35.161 1.00 75.50 396 ARG A N 1
ATOM 2937 C CA . ARG A 1 396 ? -25.446 3.403 34.503 1.00 75.50 396 ARG A CA 1
ATOM 2938 C C . ARG A 1 396 ? -24.553 2.489 33.671 1.00 75.50 396 ARG A C 1
ATOM 2940 O O . ARG A 1 396 ? -24.133 1.433 34.127 1.00 75.50 396 ARG A O 1
ATOM 2947 N N . GLY A 1 397 ? -24.243 2.921 32.456 1.00 68.62 397 GLY A N 1
ATOM 2948 C CA . GLY A 1 397 ? -23.514 2.135 31.461 1.00 68.62 397 GLY A CA 1
ATOM 2949 C C . GLY A 1 397 ? -24.205 2.248 30.108 1.00 68.62 397 GLY A C 1
ATOM 2950 O O . GLY A 1 397 ? -25.256 2.880 30.006 1.00 68.62 397 GLY A O 1
ATOM 2951 N N . ARG A 1 398 ? -23.627 1.644 29.068 1.00 62.62 398 ARG A N 1
ATOM 2952 C CA . ARG A 1 398 ? -24.248 1.546 27.739 1.00 62.62 398 ARG A CA 1
ATOM 2953 C C . ARG A 1 398 ? -24.642 0.084 27.460 1.00 62.62 398 ARG A C 1
ATOM 2955 O O . ARG A 1 398 ? -24.035 -0.512 26.575 1.00 62.62 398 ARG A O 1
ATOM 2962 N N . PRO A 1 399 ? -25.564 -0.511 28.248 1.00 66.81 399 PRO A N 1
ATOM 2963 C CA . PRO A 1 399 ? -26.002 -1.883 28.021 1.00 66.81 399 PRO A CA 1
ATOM 2964 C C . PRO A 1 399 ? -26.756 -1.982 26.694 1.00 66.81 399 PRO A C 1
ATOM 2966 O O . PRO A 1 399 ? -27.405 -1.020 26.262 1.00 66.81 399 PRO A O 1
ATOM 2969 N N . ASP A 1 400 ? -26.695 -3.149 26.060 1.00 69.12 400 ASP A N 1
ATOM 2970 C CA . ASP A 1 400 ? -27.521 -3.426 24.888 1.00 69.12 400 ASP A CA 1
ATOM 2971 C C . ASP A 1 400 ? -29.008 -3.387 25.268 1.00 69.12 400 ASP A C 1
ATOM 2973 O O . ASP A 1 400 ? -29.393 -3.677 26.402 1.00 69.12 400 ASP A O 1
ATOM 2977 N N . LYS A 1 401 ? -29.881 -3.068 24.304 1.00 69.81 401 LYS A N 1
ATOM 2978 C CA . LYS A 1 401 ? -31.334 -2.961 24.540 1.00 69.81 401 LYS A CA 1
ATOM 2979 C C . LYS A 1 401 ? -31.913 -4.216 25.214 1.00 69.81 401 LYS A C 1
ATOM 2981 O O . LYS A 1 401 ? -32.744 -4.104 26.105 1.00 69.81 401 LYS A O 1
ATOM 2986 N N . LYS A 1 402 ? -31.418 -5.399 24.834 1.00 75.12 402 LYS A N 1
ATOM 2987 C CA . LYS A 1 402 ? -31.823 -6.688 25.410 1.00 75.12 402 LYS A CA 1
ATOM 2988 C C . LYS A 1 402 ? -31.392 -6.844 26.875 1.00 75.12 402 LYS A C 1
ATOM 2990 O O . LYS A 1 402 ? -32.182 -7.314 27.683 1.00 75.12 402 LYS A O 1
ATOM 2995 N N . GLU A 1 403 ? -30.171 -6.434 27.221 1.00 73.31 403 GLU A N 1
ATOM 2996 C CA . GLU A 1 403 ? -29.675 -6.477 28.605 1.00 73.31 403 GLU A CA 1
ATOM 2997 C C . GLU A 1 403 ? -30.432 -5.487 29.492 1.00 73.31 403 GLU A C 1
ATOM 2999 O O . GLU A 1 403 ? -30.800 -5.812 30.620 1.00 73.31 403 GLU A O 1
ATOM 3004 N N . LEU A 1 404 ? -30.718 -4.292 28.967 1.00 78.81 404 LEU A N 1
ATOM 3005 C CA . LEU A 1 404 ? -31.530 -3.304 29.665 1.00 78.81 404 LEU A CA 1
ATOM 3006 C C . LEU A 1 404 ? -32.947 -3.842 29.915 1.00 78.81 404 LEU A C 1
ATOM 3008 O O . LEU A 1 404 ? -33.422 -3.800 31.048 1.00 78.81 404 LEU A O 1
ATOM 3012 N N . ASP A 1 405 ? -33.587 -4.423 28.899 1.00 80.56 405 ASP A N 1
ATOM 3013 C CA . ASP A 1 405 ? -34.915 -5.029 29.032 1.00 80.56 405 ASP A CA 1
ATOM 3014 C C . ASP A 1 405 ? -34.919 -6.221 30.004 1.00 80.56 405 ASP A C 1
ATOM 3016 O O . ASP A 1 405 ? -35.922 -6.457 30.676 1.00 80.56 405 ASP A O 1
ATOM 3020 N N . GLU A 1 406 ? -33.828 -6.984 30.121 1.00 83.44 406 GLU A N 1
ATOM 3021 C CA . GLU A 1 406 ? -33.705 -8.082 31.092 1.00 83.44 406 GLU A CA 1
ATOM 3022 C C . GLU A 1 406 ? -33.567 -7.602 32.544 1.00 83.44 406 GLU A C 1
ATOM 3024 O O . GLU A 1 406 ? -34.065 -8.284 33.451 1.00 83.44 406 GLU A O 1
ATOM 3029 N N . LEU A 1 407 ? -32.922 -6.451 32.759 1.00 83.88 407 LEU A N 1
ATOM 3030 C CA . LEU A 1 407 ? -32.695 -5.848 34.076 1.00 83.88 407 LEU A CA 1
ATOM 3031 C C . LEU A 1 407 ? -33.904 -5.059 34.586 1.00 83.88 407 LEU A C 1
ATOM 3033 O O . LEU A 1 407 ? -34.227 -5.129 35.774 1.00 83.88 407 LEU A O 1
ATOM 3037 N N . LEU A 1 408 ? -34.575 -4.311 33.708 1.00 85.00 408 LEU A N 1
ATOM 3038 C CA . LEU A 1 408 ? -35.701 -3.464 34.091 1.00 85.00 408 LEU A CA 1
ATOM 3039 C C . LEU A 1 408 ? -36.883 -4.293 34.615 1.00 85.00 408 LEU A C 1
ATOM 3041 O O . LEU A 1 408 ? -37.262 -5.323 34.051 1.00 85.00 408 LEU A O 1
ATOM 3045 N N . GLY A 1 409 ? -37.470 -3.831 35.723 1.00 81.56 409 GLY A N 1
ATOM 3046 C CA . GLY A 1 409 ? -38.595 -4.495 36.390 1.00 81.56 409 GLY A CA 1
ATOM 3047 C C . GLY A 1 409 ? -38.209 -5.644 37.328 1.00 81.56 409 GLY A C 1
ATOM 3048 O O . GLY A 1 409 ? -39.073 -6.161 38.036 1.00 81.56 409 GLY A O 1
ATOM 3049 N N . ARG A 1 410 ? -36.929 -6.037 37.385 1.00 88.62 410 ARG A N 1
ATOM 3050 C CA . ARG A 1 410 ? -36.405 -6.895 38.460 1.00 88.62 410 ARG A CA 1
ATOM 3051 C C . ARG A 1 410 ? -36.149 -6.072 39.717 1.00 88.62 410 ARG A C 1
ATOM 3053 O O . ARG A 1 410 ? -35.946 -4.864 39.632 1.00 88.62 410 ARG A O 1
ATOM 3060 N N . TYR A 1 411 ? -36.116 -6.721 40.875 1.00 87.62 411 TYR A N 1
ATOM 3061 C CA . TYR A 1 411 ? -35.805 -6.064 42.145 1.00 87.62 411 TYR A CA 1
ATOM 3062 C C . TYR A 1 411 ? -34.487 -6.550 42.749 1.00 87.62 411 TYR A C 1
ATOM 3064 O O . TYR A 1 411 ? -34.040 -7.672 42.504 1.00 87.62 411 TYR A O 1
ATOM 3072 N N . THR A 1 412 ? -33.850 -5.700 43.545 1.00 87.94 412 THR A N 1
ATOM 3073 C CA . THR A 1 412 ? -32.647 -6.048 44.307 1.00 87.94 412 THR A CA 1
ATOM 3074 C C . THR A 1 412 ? -33.006 -6.946 45.491 1.00 87.94 412 THR A C 1
ATOM 3076 O O . THR A 1 412 ? -33.917 -6.643 46.246 1.00 87.94 412 THR A O 1
ATOM 3079 N N . VAL A 1 413 ? -32.296 -8.055 45.707 1.00 85.12 413 VAL A N 1
ATOM 3080 C CA . VAL A 1 413 ? -32.513 -8.889 46.912 1.00 85.12 413 VAL A CA 1
ATOM 3081 C C . VAL A 1 413 ? -31.757 -8.320 48.121 1.00 85.12 413 VAL A C 1
ATOM 3083 O O . VAL A 1 413 ? -32.172 -8.455 49.267 1.00 85.12 413 VAL A O 1
ATOM 3086 N N . ARG A 1 414 ? -30.639 -7.631 47.867 1.00 84.81 414 ARG A N 1
ATOM 3087 C CA . ARG A 1 414 ? -29.786 -6.973 48.868 1.00 84.81 414 ARG A CA 1
ATOM 3088 C C . ARG A 1 414 ? -29.482 -5.543 48.436 1.00 84.81 414 ARG A C 1
ATOM 3090 O O . ARG A 1 414 ? -29.601 -5.222 47.258 1.00 84.81 414 ARG A O 1
ATOM 3097 N N . ALA A 1 415 ? -29.057 -4.698 49.370 1.00 85.62 415 ALA A N 1
ATOM 3098 C CA . ALA A 1 415 ? -28.625 -3.345 49.038 1.00 85.62 415 ALA A CA 1
ATOM 3099 C C . ALA A 1 415 ? -27.398 -3.373 48.108 1.00 85.62 415 ALA A C 1
ATOM 3101 O O . ALA A 1 415 ? -26.442 -4.116 48.345 1.00 85.62 415 ALA A O 1
ATOM 3102 N N . VAL A 1 416 ? -27.425 -2.550 47.060 1.00 85.44 416 VAL A N 1
ATOM 3103 C CA . VAL A 1 416 ? -26.357 -2.440 46.061 1.00 85.44 416 VAL A CA 1
ATOM 3104 C C . VAL A 1 416 ? -25.746 -1.046 46.146 1.00 85.44 416 VAL A C 1
ATOM 3106 O O . VAL A 1 416 ? -26.429 -0.038 45.971 1.00 85.44 416 VAL A O 1
ATOM 3109 N N . ALA A 1 417 ? -24.444 -0.978 46.420 1.00 85.25 417 ALA A N 1
ATOM 3110 C CA . ALA A 1 417 ? -23.718 0.287 46.458 1.00 85.25 417 ALA A CA 1
ATOM 3111 C C . ALA A 1 417 ? -23.578 0.904 45.055 1.00 85.25 417 ALA A C 1
ATOM 3113 O O . ALA A 1 417 ? -23.535 0.201 44.044 1.00 85.25 417 ALA A O 1
ATOM 3114 N N . LYS A 1 418 ? -23.442 2.232 44.993 1.00 85.62 418 LYS A N 1
ATOM 3115 C CA . LYS A 1 418 ? -23.169 2.953 43.743 1.00 85.62 418 LYS A CA 1
ATOM 3116 C C . LYS A 1 418 ? -21.922 2.380 43.052 1.00 85.62 418 LYS A C 1
ATOM 3118 O O . LYS A 1 418 ? -20.886 2.221 43.688 1.00 85.62 418 LYS A O 1
ATOM 3123 N N . GLY A 1 419 ? -22.015 2.109 41.751 1.00 78.38 419 GLY A N 1
ATOM 3124 C CA . GLY A 1 419 ? -20.906 1.602 40.936 1.00 78.38 419 GLY A CA 1
ATOM 3125 C C . GLY A 1 419 ? -20.695 0.083 40.971 1.00 78.38 419 GLY A C 1
ATOM 3126 O O . GLY A 1 419 ? -19.830 -0.409 40.251 1.00 78.38 419 GLY A O 1
ATOM 3127 N N . ARG A 1 420 ? -21.476 -0.682 41.750 1.00 83.94 420 ARG A N 1
ATOM 3128 C CA . ARG A 1 420 ? -21.441 -2.155 41.700 1.00 83.94 420 ARG A CA 1
ATOM 3129 C C . ARG A 1 420 ? -22.118 -2.682 40.423 1.00 83.94 420 ARG A C 1
ATOM 3131 O O . ARG A 1 420 ? -23.160 -2.140 40.049 1.00 83.94 420 ARG A O 1
ATOM 3138 N N . PRO A 1 421 ? -21.576 -3.734 39.780 1.00 82.88 421 PRO A N 1
ATOM 3139 C CA . PRO A 1 421 ? -22.223 -4.395 38.648 1.00 82.88 421 PRO A CA 1
ATOM 3140 C C . PRO A 1 421 ? -23.571 -5.004 39.042 1.00 82.88 421 PRO A C 1
ATOM 3142 O O . PRO A 1 421 ? -23.695 -5.627 40.098 1.00 82.88 421 PRO A O 1
ATOM 3145 N N . LEU A 1 422 ? -24.568 -4.830 38.175 1.00 82.62 422 LEU A N 1
ATOM 3146 C CA . LEU A 1 422 ? -25.904 -5.403 38.317 1.00 82.62 422 LEU A CA 1
ATOM 3147 C C . LEU A 1 422 ? -25.952 -6.737 37.567 1.00 82.62 422 LEU A C 1
ATOM 3149 O O . LEU A 1 422 ? -26.031 -6.770 36.342 1.00 82.62 422 LEU A O 1
ATOM 3153 N N . LEU A 1 423 ? -25.880 -7.845 38.305 1.00 82.56 423 LEU A N 1
ATOM 3154 C CA . LEU A 1 423 ? -25.913 -9.189 37.731 1.00 82.56 423 LEU A CA 1
ATOM 3155 C C . LEU A 1 423 ? -27.318 -9.782 37.842 1.00 82.56 423 LEU A C 1
ATOM 3157 O O . LEU A 1 423 ? -27.848 -9.914 38.942 1.00 82.56 423 LEU A O 1
ATOM 3161 N N . THR A 1 424 ? -27.888 -10.238 36.725 1.00 81.69 424 THR A N 1
ATOM 3162 C CA . THR A 1 424 ? -29.242 -10.824 36.654 1.00 81.69 424 THR A CA 1
ATOM 3163 C C . THR A 1 424 ? -29.467 -11.970 37.649 1.00 81.69 424 THR A C 1
ATOM 3165 O O . THR A 1 424 ? -30.575 -12.140 38.150 1.00 81.69 424 THR A O 1
ATOM 3168 N N . ARG A 1 425 ? -28.413 -12.727 37.983 1.00 81.31 425 ARG A N 1
ATOM 3169 C CA . ARG A 1 425 ? -28.444 -13.837 38.955 1.00 81.31 425 ARG A CA 1
ATOM 3170 C C . ARG A 1 425 ? -28.599 -13.401 40.419 1.00 81.31 425 ARG A C 1
ATOM 3172 O O . ARG A 1 425 ? -29.004 -14.205 41.248 1.00 81.31 425 ARG A O 1
ATOM 3179 N N . GLU A 1 426 ? -28.237 -12.160 40.741 1.00 81.94 426 GLU A N 1
ATOM 3180 C CA . GLU A 1 426 ? -28.313 -11.594 42.099 1.00 81.94 426 GLU A CA 1
ATOM 3181 C C . GLU A 1 426 ? -29.614 -10.803 42.321 1.00 81.94 426 GLU A C 1
ATOM 3183 O O . GLU A 1 426 ? -29.887 -10.331 43.427 1.00 81.94 426 GLU A O 1
ATOM 3188 N N . LEU A 1 427 ? -30.424 -10.663 41.268 1.00 85.81 427 LEU A N 1
ATOM 3189 C CA . LEU A 1 427 ? -31.695 -9.955 41.269 1.00 85.81 427 LEU A CA 1
ATOM 3190 C C . LEU A 1 427 ? -32.870 -10.932 41.373 1.00 85.81 427 LEU A C 1
ATOM 3192 O O . LEU A 1 427 ? -32.795 -12.088 40.954 1.00 85.81 427 LEU A O 1
ATOM 3196 N N . GLY A 1 428 ? -33.985 -10.438 41.901 1.00 83.31 428 GLY A N 1
ATOM 3197 C CA . GLY A 1 428 ? -35.259 -11.139 41.873 1.00 83.31 428 GLY A CA 1
ATOM 3198 C C . GLY A 1 428 ? -35.851 -11.245 40.458 1.00 83.31 428 GLY A C 1
ATOM 3199 O O . GLY A 1 428 ? -35.341 -10.639 39.504 1.00 83.31 428 GLY A O 1
ATOM 3200 N N . PRO A 1 429 ? -36.926 -12.029 40.289 1.00 85.69 429 PRO A N 1
ATOM 3201 C CA . PRO A 1 429 ? -37.694 -12.067 39.049 1.00 85.69 429 PRO A CA 1
ATOM 3202 C C . PRO A 1 429 ? -38.368 -10.720 38.758 1.00 85.69 429 PRO A C 1
ATOM 3204 O O . PRO A 1 429 ? -38.412 -9.819 39.600 1.00 85.69 429 PRO A O 1
ATOM 3207 N N . LYS A 1 430 ? -38.884 -10.576 37.535 1.00 85.25 430 LYS A N 1
ATOM 3208 C CA . LYS A 1 430 ? -39.629 -9.380 37.140 1.00 85.25 430 LYS A CA 1
ATOM 3209 C C . LYS A 1 430 ? -40.952 -9.319 37.890 1.00 85.25 430 LYS A C 1
ATOM 3211 O O . LYS A 1 430 ? -41.704 -10.290 37.886 1.00 85.25 430 LYS A O 1
ATOM 3216 N N . LEU A 1 431 ? -41.235 -8.170 38.487 1.00 81.50 431 LEU A N 1
ATOM 3217 C CA . LEU A 1 431 ? -42.515 -7.899 39.127 1.00 81.50 431 LEU A CA 1
ATOM 3218 C C . LEU A 1 431 ? -43.385 -7.009 38.224 1.00 81.50 431 LEU A C 1
ATOM 3220 O O . LEU A 1 431 ? -42.846 -6.170 37.495 1.00 81.50 431 LEU A O 1
ATOM 3224 N N . PRO A 1 432 ? -44.723 -7.149 38.270 1.00 74.69 432 PRO A N 1
ATOM 3225 C CA . PRO A 1 432 ? -45.632 -6.204 37.629 1.00 74.69 432 PRO A CA 1
ATOM 3226 C C . PRO A 1 432 ? -45.381 -4.772 38.124 1.00 74.69 432 PRO A C 1
ATOM 3228 O O . PRO A 1 432 ? -45.043 -4.558 39.292 1.00 74.69 432 PRO A O 1
ATOM 3231 N N . GLY A 1 433 ? -45.565 -3.779 37.251 1.00 69.94 433 GLY A N 1
ATOM 3232 C CA . GLY A 1 433 ? -45.390 -2.369 37.610 1.00 69.94 433 GLY A CA 1
ATOM 3233 C C . GLY A 1 433 ? -46.252 -1.987 38.817 1.00 69.94 433 GLY A C 1
ATOM 3234 O O . GLY A 1 433 ? -47.455 -2.226 38.820 1.00 69.94 433 GLY A O 1
ATOM 3235 N N . GLY A 1 434 ? -45.629 -1.430 39.860 1.00 70.44 434 GLY A N 1
ATOM 3236 C CA . GLY A 1 434 ? -46.322 -1.043 41.092 1.00 70.44 434 GLY A CA 1
ATOM 3237 C C . GLY A 1 434 ? -46.609 -2.182 42.080 1.00 70.44 434 GLY A C 1
ATOM 3238 O O . GLY A 1 434 ? -47.234 -1.923 43.100 1.00 70.44 434 GLY A O 1
ATOM 3239 N N . ALA A 1 435 ? -46.123 -3.411 41.856 1.00 74.00 435 ALA A N 1
ATOM 3240 C CA . ALA A 1 435 ? -46.384 -4.552 42.750 1.00 74.00 435 ALA A CA 1
ATOM 3241 C C . ALA A 1 435 ? -45.934 -4.350 44.214 1.00 74.00 435 ALA A C 1
ATOM 3243 O O . ALA A 1 435 ? -46.457 -5.009 45.108 1.00 74.00 435 ALA A O 1
ATOM 3244 N N . LEU A 1 436 ? -44.977 -3.449 44.460 1.00 77.44 436 LEU A N 1
ATOM 3245 C CA . LEU A 1 436 ? -44.487 -3.095 45.798 1.00 77.44 436 LEU A CA 1
ATOM 3246 C C . LEU A 1 436 ? -44.996 -1.737 46.305 1.00 77.44 436 LEU A C 1
ATOM 3248 O O . LEU A 1 436 ? -44.675 -1.343 47.424 1.00 77.44 436 LEU A O 1
ATOM 3252 N N . ALA A 1 437 ? -45.797 -1.014 45.519 1.00 77.31 437 ALA A N 1
ATOM 3253 C CA . ALA A 1 437 ? -46.361 0.260 45.949 1.00 77.31 437 ALA A CA 1
ATOM 3254 C C . ALA A 1 437 ? -47.408 0.031 47.055 1.00 77.31 437 ALA A C 1
ATOM 3256 O O . ALA A 1 437 ? -48.329 -0.765 46.887 1.00 77.31 437 ALA A O 1
ATOM 3257 N N . GLY A 1 438 ? -47.263 0.714 48.197 1.00 75.81 438 GLY A N 1
ATOM 3258 C CA . GLY A 1 438 ? -48.174 0.572 49.344 1.00 75.81 438 GLY A CA 1
ATOM 3259 C C . GLY A 1 438 ? -48.046 -0.751 50.114 1.00 75.81 438 GLY A C 1
ATOM 3260 O O . GLY A 1 438 ? -48.944 -1.104 50.882 1.00 75.81 438 GLY A O 1
ATOM 3261 N N . ARG A 1 439 ? -46.955 -1.498 49.900 1.00 84.19 439 ARG A N 1
ATOM 3262 C CA . ARG A 1 439 ? -46.627 -2.718 50.645 1.00 84.19 439 ARG A CA 1
ATOM 3263 C C . ARG A 1 439 ? -45.363 -2.519 51.472 1.00 84.19 439 ARG A C 1
ATOM 3265 O O . ARG A 1 439 ? -44.427 -1.854 51.035 1.00 84.19 439 ARG A O 1
ATOM 3272 N N . THR A 1 440 ? -45.318 -3.148 52.639 1.00 82.25 440 THR A N 1
ATOM 3273 C CA . THR A 1 440 ? -44.146 -3.168 53.516 1.00 82.25 440 THR A CA 1
ATOM 3274 C C . THR A 1 440 ? -43.523 -4.559 53.498 1.00 82.25 440 THR A C 1
ATOM 3276 O O . THR A 1 440 ? -44.232 -5.566 53.529 1.00 82.25 440 THR A O 1
ATOM 3279 N N . VAL A 1 441 ? -42.194 -4.612 53.425 1.00 85.00 441 VAL A N 1
ATOM 3280 C CA . VAL A 1 441 ? -41.430 -5.864 53.405 1.00 85.00 441 VAL A CA 1
ATOM 3281 C C . VAL A 1 441 ? -41.120 -6.302 54.833 1.00 85.00 441 VAL A C 1
ATOM 3283 O O . VAL A 1 441 ? -40.515 -5.543 55.586 1.00 85.00 441 VAL A O 1
ATOM 3286 N N . VAL A 1 442 ? -41.511 -7.524 55.197 1.00 84.56 442 VAL A N 1
ATOM 3287 C CA . VAL A 1 442 ? -41.294 -8.112 56.527 1.00 84.56 442 VAL A CA 1
ATOM 3288 C C . VAL A 1 442 ? -40.857 -9.566 56.405 1.00 84.56 442 VAL A C 1
ATOM 3290 O O . VAL A 1 442 ? -41.287 -10.284 55.506 1.00 84.56 442 VAL A O 1
ATOM 3293 N N . ALA A 1 443 ? -39.990 -10.001 57.316 1.00 83.44 443 ALA A N 1
ATOM 3294 C CA . ALA A 1 443 ? -39.613 -11.399 57.468 1.00 83.44 443 ALA A CA 1
ATOM 3295 C C . ALA A 1 443 ? -40.547 -12.081 58.476 1.00 83.44 443 ALA A C 1
ATOM 3297 O O . ALA A 1 443 ? -40.668 -11.620 59.609 1.00 83.44 443 ALA A O 1
ATOM 3298 N N . VAL A 1 444 ? -41.191 -13.172 58.068 1.00 81.94 444 VAL A N 1
ATOM 3299 C CA . VAL A 1 444 ? -42.159 -13.909 58.890 1.00 81.94 444 VAL A CA 1
ATOM 3300 C C . VAL A 1 444 ? -41.689 -15.360 59.040 1.00 81.94 444 VAL A C 1
ATOM 3302 O O . VAL A 1 444 ? -41.311 -15.968 58.033 1.00 81.94 444 VAL A O 1
ATOM 3305 N N . PRO A 1 445 ? -41.686 -15.942 60.255 1.00 79.44 445 PRO A N 1
ATOM 3306 C CA . PRO A 1 445 ? -41.382 -17.359 60.435 1.00 79.44 445 PRO A CA 1
ATOM 3307 C C . PRO A 1 445 ? -42.506 -18.190 59.810 1.00 79.44 445 PRO A C 1
ATOM 3309 O O . PRO A 1 445 ? -43.640 -18.142 60.272 1.00 79.44 445 PRO A O 1
ATOM 3312 N N . ALA A 1 446 ? -42.210 -18.921 58.737 1.00 73.44 446 ALA A N 1
ATOM 3313 C CA . ALA A 1 446 ? -43.204 -19.661 57.967 1.00 73.44 446 ALA A CA 1
ATOM 3314 C C . ALA A 1 446 ? -42.979 -21.173 58.094 1.00 73.44 446 ALA A C 1
ATOM 3316 O O . ALA A 1 446 ? -41.849 -21.648 58.016 1.00 73.44 446 ALA A O 1
ATOM 3317 N N . THR A 1 447 ? -44.061 -21.937 58.257 1.00 69.75 447 THR A N 1
ATOM 3318 C CA . THR A 1 447 ? -44.040 -23.408 58.328 1.00 69.75 447 THR A CA 1
ATOM 3319 C C . THR A 1 447 ? -44.961 -24.024 57.268 1.00 69.75 447 THR A C 1
ATOM 3321 O O . THR A 1 447 ? -45.931 -23.404 56.826 1.00 69.75 447 THR A O 1
ATOM 3324 N N . GLY A 1 448 ? -44.658 -25.251 56.829 1.00 69.44 448 GLY A N 1
ATOM 3325 C CA . GLY A 1 448 ? -45.438 -25.976 55.816 1.00 69.44 448 GLY A CA 1
ATOM 3326 C C . GLY A 1 448 ? -44.888 -25.824 54.391 1.00 69.44 448 GLY A C 1
ATOM 3327 O O . GLY A 1 448 ? -43.705 -26.048 54.153 1.00 69.44 448 GLY A O 1
ATOM 3328 N N . LEU A 1 449 ? -45.743 -25.450 53.429 1.00 64.75 449 LEU A N 1
ATOM 3329 C CA . LEU A 1 449 ? -45.409 -25.334 51.995 1.00 64.75 449 LEU A CA 1
ATOM 3330 C C . LEU A 1 449 ? -44.441 -24.185 51.642 1.00 64.75 449 LEU A C 1
ATOM 3332 O O . LEU A 1 449 ? -44.071 -24.049 50.477 1.00 64.75 449 LEU A O 1
ATOM 3336 N N . ALA A 1 450 ? -43.976 -23.415 52.633 1.00 66.19 450 ALA A N 1
ATOM 3337 C CA . ALA A 1 450 ? -42.975 -22.348 52.499 1.00 66.19 450 ALA A CA 1
ATOM 3338 C C . ALA A 1 450 ? -41.725 -22.782 51.712 1.00 66.19 450 ALA A C 1
ATOM 3340 O O . ALA A 1 450 ? -41.120 -21.991 50.992 1.00 66.19 450 ALA A O 1
ATOM 3341 N N . ASP A 1 451 ? -41.374 -24.063 51.806 1.00 67.00 451 ASP A N 1
ATOM 3342 C CA . ASP A 1 451 ? -40.197 -24.635 51.166 1.00 67.00 451 ASP A CA 1
ATOM 3343 C C . ASP A 1 451 ? -40.311 -24.805 49.646 1.00 67.00 451 ASP A C 1
ATOM 3345 O O . ASP A 1 451 ? -39.286 -24.960 48.981 1.00 67.00 451 ASP A O 1
ATOM 3349 N N . ARG A 1 452 ? -41.534 -24.774 49.104 1.00 72.00 452 ARG A N 1
ATOM 3350 C CA . ARG A 1 452 ? -41.833 -24.992 47.680 1.00 72.00 452 ARG A CA 1
ATOM 3351 C C . ARG A 1 452 ? -42.186 -23.714 46.915 1.00 72.00 452 ARG A C 1
ATOM 3353 O O . ARG A 1 452 ? -42.415 -23.800 45.716 1.00 72.00 452 ARG A O 1
ATOM 3360 N N . ILE A 1 453 ? -42.226 -22.565 47.588 1.00 76.44 453 ILE A N 1
ATOM 3361 C CA . ILE A 1 453 ? -42.702 -21.302 47.013 1.00 76.44 453 ILE A CA 1
ATOM 3362 C C . ILE A 1 453 ? -41.538 -20.506 46.422 1.00 76.44 453 ILE A C 1
ATOM 3364 O O . ILE A 1 453 ? -40.501 -20.305 47.063 1.00 76.44 453 ILE A O 1
ATOM 3368 N N . GLY A 1 454 ? -41.713 -20.061 45.180 1.00 74.50 454 GLY A N 1
ATOM 3369 C CA . GLY A 1 454 ? -40.725 -19.295 44.430 1.00 74.50 454 GLY A CA 1
ATOM 3370 C C . GLY A 1 454 ? -40.729 -17.800 44.765 1.00 74.50 454 GLY A C 1
ATOM 3371 O O . GLY A 1 454 ? -41.726 -17.227 45.202 1.00 74.50 454 GLY A O 1
ATOM 3372 N N . ARG A 1 455 ? -39.602 -17.120 44.508 1.00 84.62 455 ARG A N 1
ATOM 3373 C CA . ARG A 1 455 ? -39.556 -15.646 44.518 1.00 84.62 455 ARG A CA 1
ATOM 3374 C C . ARG A 1 455 ? -40.549 -15.102 43.482 1.00 84.62 455 ARG A C 1
ATOM 3376 O O . ARG A 1 455 ? -40.598 -15.603 42.364 1.00 84.62 455 ARG A O 1
ATOM 3383 N N . GLY A 1 456 ? -41.281 -14.047 43.825 1.00 77.25 456 GLY A N 1
ATOM 3384 C CA . GLY A 1 456 ? -42.253 -13.390 42.947 1.00 77.25 456 GLY A CA 1
ATOM 3385 C C . GLY A 1 456 ? -43.647 -14.027 42.912 1.00 77.25 456 GLY A C 1
ATOM 3386 O O . GLY A 1 456 ? -44.519 -13.481 42.238 1.00 77.25 456 GLY A O 1
ATOM 3387 N N . GLU A 1 457 ? -43.883 -15.128 43.632 1.00 82.75 457 GLU A N 1
ATOM 3388 C CA . GLU A 1 457 ? -45.209 -15.746 43.743 1.00 82.75 457 GLU A CA 1
ATOM 3389 C C . GLU A 1 457 ? -46.105 -14.999 44.740 1.00 82.75 457 GLU A C 1
ATOM 3391 O O . GLU A 1 457 ? -45.633 -14.407 45.719 1.00 82.75 457 GLU A O 1
ATOM 3396 N N . ARG A 1 458 ? -47.415 -15.017 44.476 1.00 84.25 458 ARG A N 1
ATOM 3397 C CA . ARG A 1 458 ? -48.440 -14.516 45.396 1.00 84.25 458 ARG A CA 1
ATOM 3398 C C . ARG A 1 458 ? -49.006 -15.684 46.185 1.00 84.25 458 ARG A C 1
ATOM 3400 O O . ARG A 1 458 ? -49.324 -16.712 45.603 1.00 84.25 458 ARG A O 1
ATOM 3407 N N . VAL A 1 459 ? -49.130 -15.508 47.492 1.00 85.44 459 VAL A N 1
ATOM 3408 C CA . VAL A 1 459 ? -49.589 -16.543 48.418 1.00 85.44 459 VAL A CA 1
ATOM 3409 C C . VAL A 1 459 ? -50.571 -15.967 49.423 1.00 85.44 459 VAL A C 1
ATOM 3411 O O . VAL A 1 459 ? -50.592 -14.756 49.672 1.00 85.44 459 VAL A O 1
ATOM 3414 N N . THR A 1 460 ? -51.350 -16.851 50.038 1.00 83.81 460 THR A N 1
ATOM 3415 C CA . THR A 1 460 ? -52.177 -16.517 51.191 1.00 83.81 460 THR A CA 1
ATOM 3416 C C . THR A 1 460 ? -51.490 -17.016 52.461 1.00 83.81 460 THR A C 1
ATOM 3418 O O . THR A 1 460 ? -51.219 -18.208 52.626 1.00 83.81 460 THR A O 1
ATOM 3421 N N . LEU A 1 461 ? -51.191 -16.100 53.385 1.00 82.75 461 LEU A N 1
ATOM 3422 C CA . LEU A 1 461 ? -50.687 -16.465 54.710 1.00 82.75 461 LEU A CA 1
ATOM 3423 C C . LEU A 1 461 ? -51.868 -16.746 55.637 1.00 82.75 461 LEU A C 1
ATOM 3425 O O . LEU A 1 461 ? -52.739 -15.897 55.811 1.00 82.75 461 LEU A O 1
ATOM 3429 N N . VAL A 1 462 ? -51.884 -17.923 56.253 1.00 82.06 462 VAL A N 1
ATOM 3430 C CA . VAL A 1 462 ? -52.841 -18.293 57.296 1.00 82.06 462 VAL A CA 1
ATOM 3431 C C . VAL A 1 462 ? -52.107 -18.248 58.627 1.00 82.06 462 VAL A C 1
ATOM 3433 O O . VAL A 1 462 ? -51.240 -19.078 58.897 1.00 82.06 462 VAL A O 1
ATOM 3436 N N . VAL A 1 463 ? -52.427 -17.256 59.451 1.00 81.75 463 VAL A N 1
ATOM 3437 C CA . VAL A 1 463 ? -51.809 -17.094 60.768 1.00 81.75 463 VAL A CA 1
ATOM 3438 C C . VAL A 1 463 ? -52.716 -17.735 61.810 1.00 81.75 463 VAL A C 1
ATOM 3440 O O . VAL A 1 463 ? -53.872 -17.335 61.961 1.00 81.75 463 VAL A O 1
ATOM 3443 N N . VAL A 1 464 ? -52.192 -18.737 62.516 1.00 79.81 464 VAL A N 1
ATOM 3444 C CA . VAL A 1 464 ? -52.853 -19.378 63.655 1.00 79.81 464 VAL A CA 1
ATOM 3445 C C . VAL A 1 464 ? -52.280 -18.745 64.926 1.00 79.81 464 VAL A C 1
ATOM 3447 O O . VAL A 1 464 ? -51.130 -19.031 65.272 1.00 79.81 464 VAL A O 1
ATOM 3450 N N . PRO A 1 465 ? -53.019 -17.846 65.602 1.00 76.00 465 PRO A N 1
ATOM 3451 C CA . PRO A 1 465 ? -52.541 -17.228 66.834 1.00 76.00 465 PRO A CA 1
ATOM 3452 C C . PRO A 1 465 ? -52.307 -18.284 67.923 1.00 76.00 465 PRO A C 1
ATOM 3454 O O . PRO A 1 465 ? -52.995 -19.304 67.967 1.00 76.00 465 PRO A O 1
ATOM 3457 N N . ALA A 1 466 ? -51.336 -18.038 68.807 1.00 69.25 466 ALA A N 1
ATOM 3458 C CA . ALA A 1 466 ? -51.098 -18.900 69.963 1.00 69.25 466 ALA A CA 1
ATOM 3459 C C . ALA A 1 466 ? -52.367 -19.017 70.817 1.00 69.25 466 ALA A C 1
ATOM 3461 O O . ALA A 1 466 ? -53.061 -18.021 71.042 1.00 69.25 466 ALA A O 1
ATOM 3462 N N . ALA A 1 467 ? -52.662 -20.227 71.298 1.00 67.75 467 ALA A N 1
ATOM 3463 C CA . ALA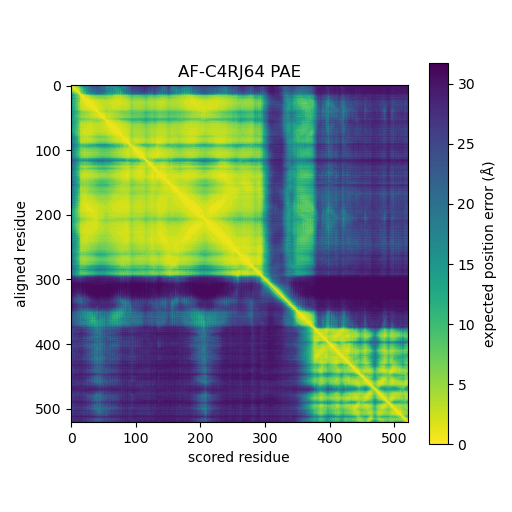 A 1 467 ? -53.773 -20.436 72.215 1.00 67.75 467 ALA A CA 1
ATOM 3464 C C . ALA A 1 467 ? -53.534 -19.619 73.502 1.00 67.75 467 ALA A C 1
ATOM 3466 O O . ALA A 1 467 ? -52.452 -19.731 74.085 1.00 67.75 467 ALA A O 1
ATOM 3467 N N . PRO A 1 468 ? -54.494 -18.789 73.947 1.00 67.75 468 PRO A N 1
ATOM 3468 C CA . PRO A 1 468 ? -54.369 -18.090 75.220 1.00 67.75 468 PRO A CA 1
ATOM 3469 C C . PRO A 1 468 ? -54.376 -19.098 76.381 1.00 67.75 468 PRO A C 1
ATOM 3471 O O . PRO A 1 468 ? -55.080 -20.105 76.319 1.00 67.75 468 PRO A O 1
ATOM 3474 N N . GLU A 1 469 ? -53.630 -18.822 77.459 1.00 61.28 469 GLU A N 1
ATOM 3475 C CA . GLU A 1 469 ? -53.573 -19.691 78.655 1.00 61.28 469 GLU A CA 1
ATOM 3476 C C . GLU A 1 469 ? -54.951 -19.895 79.311 1.00 61.28 469 GLU A C 1
ATOM 3478 O O . GLU A 1 469 ? -55.184 -20.890 79.994 1.00 61.28 469 GLU A O 1
ATOM 3483 N N . THR A 1 470 ? -55.890 -18.976 79.075 1.00 53.50 470 THR A N 1
ATOM 3484 C CA . THR A 1 470 ? -57.295 -19.088 79.475 1.00 53.50 470 THR A CA 1
ATOM 3485 C C . THR A 1 470 ? -58.204 -18.504 78.387 1.00 53.50 470 THR A C 1
ATOM 3487 O O . THR A 1 470 ? -58.103 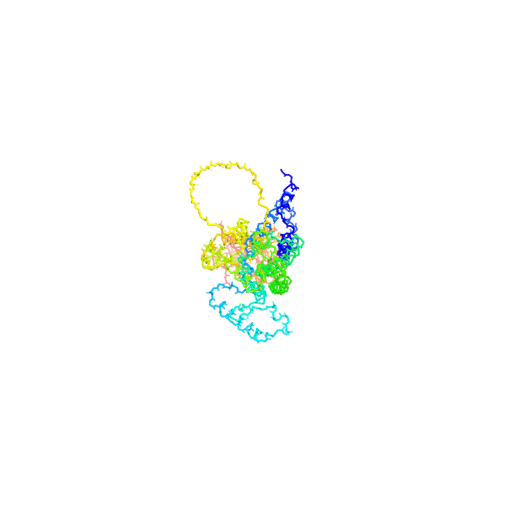-17.330 78.038 1.00 53.50 470 THR A O 1
ATOM 3490 N N . GLY A 1 471 ? -59.102 -19.328 77.834 1.00 61.75 471 GLY A N 1
ATOM 3491 C CA . GLY A 1 471 ? -60.109 -18.923 76.840 1.00 61.75 471 GLY A CA 1
ATOM 3492 C C . GLY A 1 471 ? -60.097 -19.761 75.551 1.00 61.75 471 GLY A C 1
ATOM 3493 O O . GLY A 1 471 ? -59.147 -20.501 75.299 1.00 61.75 471 GLY A O 1
ATOM 3494 N N . PRO A 1 472 ? -61.162 -19.692 74.729 1.00 62.88 472 PRO A N 1
ATOM 3495 C CA . PRO A 1 472 ? -61.213 -20.403 73.456 1.00 62.88 472 PRO A CA 1
ATOM 3496 C C . PRO A 1 472 ? -60.169 -19.846 72.467 1.00 62.88 472 PRO A C 1
ATOM 3498 O O . PRO A 1 472 ? -59.935 -18.634 72.444 1.00 62.88 472 PRO A O 1
ATOM 3501 N N . PRO A 1 473 ? -59.545 -20.701 71.633 1.00 66.81 473 PRO A N 1
ATOM 3502 C CA . PRO A 1 473 ? -58.558 -20.264 70.652 1.00 66.81 473 PRO A CA 1
ATOM 3503 C C . PRO A 1 473 ? -59.189 -19.310 69.632 1.00 66.81 473 PRO A C 1
ATOM 3505 O O . PRO A 1 473 ? -60.295 -19.545 69.140 1.00 66.81 473 PRO A O 1
ATOM 3508 N N . ALA A 1 474 ? -58.478 -18.230 69.302 1.00 72.38 474 ALA A N 1
ATOM 3509 C CA . ALA A 1 474 ? -58.917 -17.306 68.265 1.00 72.38 474 ALA A CA 1
ATOM 3510 C C . ALA A 1 474 ? -58.882 -17.993 66.881 1.00 72.38 474 ALA A C 1
ATOM 3512 O O . ALA A 1 474 ? -57.968 -18.779 66.609 1.00 72.38 474 ALA A O 1
ATOM 3513 N N . PRO A 1 475 ? -59.861 -17.722 65.996 1.00 77.06 475 PRO A N 1
ATOM 3514 C CA . PRO A 1 475 ? -59.905 -18.338 64.676 1.00 77.06 475 PRO A CA 1
ATOM 3515 C C . PRO A 1 475 ? -58.699 -17.913 63.816 1.00 77.06 475 PRO A C 1
ATOM 3517 O O . PRO A 1 475 ? -58.216 -16.786 63.955 1.00 77.06 475 PRO A O 1
ATOM 3520 N N . PRO A 1 476 ? -58.220 -18.784 62.907 1.00 80.19 476 PRO A N 1
ATOM 3521 C CA . PRO A 1 476 ? -57.109 -18.465 62.017 1.00 80.19 476 PRO A CA 1
ATOM 3522 C C . PRO A 1 476 ? -57.461 -17.308 61.076 1.00 80.19 476 PRO A C 1
ATOM 3524 O O . PRO A 1 476 ? -58.526 -17.301 60.454 1.00 80.19 476 PRO A O 1
ATOM 3527 N N . GLU A 1 477 ? -56.544 -16.352 60.930 1.00 83.12 477 GLU A N 1
ATOM 3528 C CA . GLU A 1 477 ? -56.731 -15.172 60.080 1.00 83.12 477 GLU A CA 1
ATOM 3529 C C . GLU A 1 477 ? -55.988 -15.348 58.747 1.00 83.12 477 GLU A C 1
ATOM 3531 O O . GLU A 1 477 ? -54.854 -15.834 58.707 1.00 83.12 477 GLU A O 1
ATOM 3536 N N . ARG A 1 478 ? -56.637 -14.975 57.634 1.00 84.75 478 ARG A N 1
ATOM 3537 C CA . ARG A 1 478 ? -56.086 -15.116 56.277 1.00 84.75 478 ARG A CA 1
ATOM 3538 C C . ARG A 1 478 ? -55.634 -13.770 55.716 1.00 84.75 478 ARG A C 1
ATOM 3540 O O . ARG A 1 478 ? -56.432 -12.844 55.565 1.00 84.75 478 ARG A O 1
ATOM 3547 N N . PHE A 1 479 ? -54.375 -13.696 55.307 1.00 82.50 479 PHE A N 1
ATOM 3548 C CA . PHE A 1 479 ? -53.791 -12.568 54.592 1.00 82.50 479 PHE A CA 1
ATOM 3549 C C . PHE A 1 479 ? -53.601 -12.955 53.129 1.00 82.50 479 PHE A C 1
ATOM 3551 O O . PHE A 1 479 ? -52.645 -13.642 52.782 1.00 82.50 479 PHE A O 1
ATOM 3558 N N . VAL A 1 480 ? -54.542 -12.523 52.293 1.00 81.56 480 VAL A N 1
ATOM 3559 C CA . VAL A 1 480 ? -54.544 -12.753 50.841 1.00 81.56 480 VAL A CA 1
ATOM 3560 C C . VAL A 1 480 ? -53.638 -11.732 50.142 1.00 81.56 480 VAL A C 1
ATOM 3562 O O . VAL A 1 480 ? -53.441 -10.629 50.657 1.00 81.56 480 VAL A O 1
ATOM 3565 N N . ASP A 1 481 ? -53.131 -12.087 48.958 1.00 80.81 481 ASP A N 1
ATOM 3566 C CA . ASP A 1 481 ? -52.323 -11.223 48.081 1.00 80.81 481 ASP A CA 1
ATOM 3567 C C . ASP A 1 481 ? -50.957 -10.833 48.683 1.00 80.81 481 ASP A C 1
ATOM 3569 O O . ASP A 1 481 ? -50.449 -9.724 48.499 1.00 80.81 481 ASP A O 1
ATOM 3573 N N . VAL A 1 482 ? -50.321 -11.761 49.403 1.00 83.25 482 VAL A N 1
ATOM 3574 C CA . VAL A 1 482 ? -48.973 -11.574 49.952 1.00 83.25 482 VAL A CA 1
ATOM 3575 C C . VAL A 1 482 ? -47.934 -11.973 48.906 1.00 83.25 482 VAL A C 1
ATOM 3577 O O . VAL A 1 482 ? -47.985 -13.072 48.367 1.00 83.25 482 VAL A O 1
ATOM 3580 N N . LEU A 1 483 ? -46.982 -11.088 48.603 1.00 85.25 483 LEU A N 1
ATOM 3581 C CA . LEU A 1 483 ? -45.946 -11.349 47.596 1.00 85.25 483 LEU A CA 1
ATOM 3582 C C . LEU A 1 483 ? -44.672 -11.867 48.264 1.00 85.25 483 LEU A C 1
ATOM 3584 O O . LEU A 1 483 ? -44.132 -11.206 49.149 1.00 85.25 483 LEU A O 1
ATOM 3588 N N . VAL A 1 484 ? -44.151 -13.002 47.809 1.00 84.31 484 VAL A N 1
ATOM 3589 C CA . VAL A 1 484 ? -42.896 -13.566 48.321 1.00 84.31 484 VAL A CA 1
ATOM 3590 C C . VAL A 1 484 ? -41.704 -12.930 47.615 1.00 84.31 484 VAL A C 1
ATOM 3592 O O . VAL A 1 484 ? -41.575 -13.009 46.395 1.00 84.31 484 VAL A O 1
ATOM 3595 N N . LEU A 1 485 ? -40.811 -12.294 48.373 1.00 83.00 485 LEU A N 1
ATOM 3596 C CA . LEU A 1 485 ? -39.655 -11.576 47.834 1.00 83.00 485 LEU A CA 1
ATOM 3597 C C . LEU A 1 485 ? -38.342 -12.332 47.991 1.00 83.00 485 LEU A C 1
ATOM 3599 O O . LEU A 1 485 ? -37.504 -12.284 47.088 1.00 83.00 485 LEU A O 1
ATOM 3603 N N . ASP A 1 486 ? -38.141 -13.014 49.113 1.00 83.44 486 ASP A N 1
ATOM 3604 C CA . ASP A 1 486 ? -36.949 -13.824 49.334 1.00 83.44 486 ASP A CA 1
ATOM 3605 C C . ASP A 1 486 ? -37.177 -14.895 50.402 1.00 83.44 486 ASP A C 1
ATOM 3607 O O . ASP A 1 486 ? -38.121 -14.829 51.189 1.00 83.44 486 ASP A O 1
ATOM 3611 N N . ARG A 1 487 ? -36.275 -15.871 50.440 1.00 81.12 487 ARG A N 1
ATOM 3612 C CA . ARG A 1 487 ? -36.197 -16.889 51.480 1.00 81.12 487 ARG A CA 1
ATOM 3613 C C . ARG A 1 487 ? -34.840 -16.782 52.153 1.00 81.12 487 ARG A C 1
ATOM 3615 O O . ARG A 1 487 ? -33.808 -16.804 51.487 1.00 81.12 487 ARG A O 1
ATOM 3622 N N . LEU A 1 488 ? -34.845 -16.661 53.474 1.00 76.12 488 LEU A N 1
ATOM 3623 C CA . LEU A 1 488 ? -33.617 -16.589 54.251 1.00 76.12 488 LEU A CA 1
ATOM 3624 C C . LEU A 1 488 ? -33.236 -17.996 54.737 1.00 76.12 488 LEU A C 1
ATOM 3626 O O . LEU A 1 488 ? -33.983 -18.639 55.472 1.00 76.12 488 LEU A O 1
ATOM 3630 N N . ASP A 1 489 ? -32.047 -18.461 54.354 1.00 68.88 489 ASP A N 1
ATOM 3631 C CA . ASP A 1 489 ? -31.472 -19.739 54.801 1.00 68.88 489 ASP A CA 1
ATOM 3632 C C . ASP A 1 489 ? -30.865 -19.610 56.210 1.00 68.88 489 ASP A C 1
ATOM 3634 O O . ASP A 1 489 ? -29.656 -19.724 56.414 1.00 68.88 489 ASP A O 1
ATOM 3638 N N . ARG A 1 490 ? -31.696 -19.289 57.202 1.00 67.38 490 ARG A N 1
ATOM 3639 C CA . ARG A 1 490 ? -31.335 -19.267 58.631 1.00 67.38 490 ARG A CA 1
ATOM 3640 C C . ARG A 1 490 ? -32.390 -20.037 59.405 1.00 67.38 490 ARG A C 1
ATOM 3642 O O . ARG A 1 490 ? -33.520 -20.052 58.961 1.00 67.38 490 ARG A O 1
ATOM 3649 N N . ASP A 1 491 ? -32.045 -20.692 60.503 1.00 61.56 491 ASP A N 1
ATOM 3650 C CA . ASP A 1 491 ? -33.020 -21.425 61.322 1.00 61.56 491 ASP A CA 1
ATOM 3651 C C . ASP A 1 491 ? -33.549 -20.514 62.448 1.00 61.56 491 ASP A C 1
ATOM 3653 O O . ASP A 1 491 ? -32.718 -19.950 63.168 1.00 61.56 491 ASP A O 1
ATOM 3657 N N . PRO A 1 492 ? -34.874 -20.304 62.602 1.00 65.19 492 PRO A N 1
ATOM 3658 C CA . PRO A 1 492 ? -35.984 -20.771 61.752 1.00 65.19 492 PRO A CA 1
ATOM 3659 C C . PRO A 1 492 ? -36.043 -20.037 60.407 1.00 65.19 492 PRO A C 1
ATOM 3661 O O . PRO A 1 492 ? -35.864 -18.823 60.397 1.00 65.19 492 PRO A O 1
ATOM 3664 N N . ARG A 1 493 ? -36.323 -20.758 59.298 1.00 69.88 493 ARG A N 1
ATOM 3665 C CA . ARG A 1 493 ? -36.296 -20.264 57.894 1.00 69.88 493 ARG A CA 1
ATOM 3666 C C . ARG A 1 493 ? -37.381 -19.218 57.638 1.00 69.88 493 ARG A C 1
ATOM 3668 O O . ARG A 1 493 ? -38.505 -19.586 57.293 1.00 69.88 493 ARG A O 1
ATOM 3675 N N . PRO A 1 494 ? -37.082 -17.915 57.774 1.00 79.94 494 PRO A N 1
ATOM 3676 C CA . PRO A 1 494 ? -38.076 -16.879 57.600 1.00 79.94 494 PRO A CA 1
ATOM 3677 C C . PRO A 1 494 ? -38.314 -16.614 56.112 1.00 79.94 494 PRO A C 1
ATOM 3679 O O . PRO A 1 494 ? -37.381 -16.554 55.300 1.00 79.94 494 PRO A O 1
ATOM 3682 N N . LEU A 1 495 ? -39.578 -16.399 55.768 1.00 82.62 495 LEU A N 1
ATOM 3683 C CA . LEU A 1 495 ? -39.995 -15.962 54.445 1.00 82.62 495 LEU A CA 1
ATOM 3684 C C . LEU A 1 495 ? -40.063 -14.432 54.435 1.00 82.62 495 LEU A C 1
ATOM 3686 O O . LEU A 1 495 ? -40.732 -13.833 55.278 1.00 82.62 495 LEU A O 1
ATOM 3690 N N . VAL A 1 496 ? -39.368 -13.790 53.497 1.00 84.31 496 VAL A N 1
ATOM 3691 C CA . VAL A 1 496 ? -39.446 -12.340 53.302 1.00 84.31 496 VAL A CA 1
ATOM 3692 C C . VAL A 1 496 ? -40.606 -12.052 52.365 1.00 84.31 496 VAL A C 1
ATOM 3694 O O . VAL A 1 496 ? -40.575 -12.413 51.187 1.00 84.31 496 VAL A O 1
ATOM 3697 N N . VAL A 1 497 ? -41.629 -11.394 52.894 1.00 85.50 497 VAL A N 1
ATOM 3698 C CA . VAL A 1 497 ? -42.890 -11.135 52.206 1.00 85.50 497 VAL A CA 1
ATOM 3699 C C . VAL A 1 497 ? -43.199 -9.644 52.150 1.00 85.50 497 VAL A C 1
ATOM 3701 O O . VAL A 1 497 ? -42.883 -8.895 53.071 1.00 85.50 497 VAL A O 1
ATOM 3704 N N . ALA A 1 498 ? -43.839 -9.206 51.069 1.00 85.12 498 ALA A N 1
ATOM 3705 C CA . ALA A 1 498 ? -44.418 -7.876 50.950 1.00 85.12 498 ALA A CA 1
ATOM 3706 C C . ALA A 1 498 ? -45.928 -7.939 51.196 1.00 85.12 498 ALA A C 1
ATOM 3708 O O . ALA A 1 498 ? -46.684 -8.508 50.398 1.00 85.12 498 ALA A O 1
ATOM 3709 N N . VAL A 1 499 ? -46.349 -7.320 52.298 1.00 85.62 499 VAL A N 1
ATOM 3710 C CA . VAL A 1 499 ? -47.734 -7.284 52.788 1.00 85.62 499 VAL A CA 1
ATOM 3711 C C . VAL A 1 499 ? -48.276 -5.857 52.636 1.00 85.62 499 VAL A C 1
ATOM 3713 O O . VAL A 1 499 ? -47.512 -4.910 52.832 1.00 85.62 499 VAL A O 1
ATOM 3716 N N . PRO A 1 500 ? -49.563 -5.650 52.297 1.00 85.31 500 PRO A N 1
ATOM 3717 C CA . PRO A 1 500 ? -50.170 -4.317 52.300 1.00 85.31 500 PRO A CA 1
ATOM 3718 C C . PRO A 1 500 ? -49.947 -3.593 53.632 1.00 85.31 500 PRO A C 1
ATOM 3720 O O . PRO A 1 500 ? -50.213 -4.161 54.693 1.00 85.31 500 PRO A O 1
ATOM 3723 N N . SER A 1 501 ? -49.490 -2.337 53.593 1.00 82.50 501 SER A N 1
ATOM 3724 C CA . SER A 1 501 ? -49.111 -1.593 54.807 1.00 82.50 501 SER A CA 1
ATOM 3725 C C . SER A 1 501 ? -50.267 -1.439 55.804 1.00 82.50 501 SER A C 1
ATOM 3727 O O . SER A 1 501 ? -50.037 -1.408 57.005 1.00 82.50 501 SER A O 1
ATOM 3729 N N . THR A 1 502 ? -51.516 -1.438 55.330 1.00 82.81 502 THR A N 1
ATOM 3730 C CA . THR A 1 502 ? -52.731 -1.385 56.165 1.00 82.81 502 THR A CA 1
ATOM 3731 C C . THR A 1 502 ? -52.958 -2.628 57.026 1.00 82.81 502 THR A C 1
ATOM 3733 O O . THR A 1 502 ? -53.719 -2.573 57.987 1.00 82.81 502 THR A O 1
ATOM 3736 N N . ARG A 1 503 ? -52.332 -3.760 56.683 1.00 82.31 503 ARG A N 1
ATOM 3737 C CA . ARG A 1 503 ? -52.472 -5.040 57.397 1.00 82.31 503 ARG A CA 1
ATOM 3738 C C . ARG A 1 503 ? -51.216 -5.439 58.169 1.00 82.31 503 ARG A C 1
ATOM 3740 O O . ARG A 1 503 ? -51.203 -6.494 58.799 1.00 82.31 503 ARG A O 1
ATOM 3747 N N . LEU A 1 504 ? -50.177 -4.607 58.127 1.00 82.00 504 LEU A N 1
ATOM 3748 C CA . LEU A 1 504 ? -48.878 -4.891 58.724 1.00 82.00 504 LEU A CA 1
ATOM 3749 C C . LEU A 1 504 ? -48.959 -5.052 60.246 1.00 82.00 504 LEU A C 1
ATOM 3751 O O . LEU A 1 504 ? -48.540 -6.082 60.766 1.00 82.00 504 LEU A O 1
ATOM 3755 N N . ASP A 1 505 ? -49.530 -4.068 60.943 1.00 81.19 505 ASP A N 1
ATOM 3756 C CA . ASP A 1 505 ? -49.593 -4.065 62.412 1.00 81.19 505 ASP A CA 1
ATOM 3757 C C . ASP A 1 505 ? -50.371 -5.274 62.938 1.00 81.19 505 ASP A C 1
ATOM 3759 O O . ASP A 1 505 ? -50.001 -5.893 63.936 1.00 81.19 505 ASP A O 1
ATOM 3763 N N . ARG A 1 506 ? -51.422 -5.664 62.207 1.00 80.38 506 ARG A N 1
ATOM 3764 C CA . ARG A 1 506 ? -52.242 -6.832 62.525 1.00 80.38 506 ARG A CA 1
ATOM 3765 C C . ARG A 1 506 ? -51.480 -8.139 62.329 1.00 80.38 506 ARG A C 1
ATOM 3767 O O . ARG A 1 506 ? -51.560 -9.018 63.181 1.00 80.38 506 ARG A O 1
ATOM 3774 N N . LEU A 1 507 ? -50.726 -8.255 61.236 1.00 80.19 507 LEU A N 1
ATOM 3775 C CA . LEU A 1 507 ? -49.883 -9.417 60.973 1.00 80.19 507 LEU A CA 1
ATOM 3776 C C . LEU A 1 507 ? -48.793 -9.549 62.043 1.00 80.19 507 LEU A C 1
ATOM 3778 O O . LEU A 1 507 ? -48.656 -10.615 62.636 1.00 80.19 507 LEU A O 1
ATOM 3782 N N . LEU A 1 508 ? -48.084 -8.460 62.359 1.00 80.88 508 LEU A N 1
ATOM 3783 C CA . LEU A 1 508 ? -47.040 -8.459 63.386 1.00 80.88 508 LEU A CA 1
ATOM 3784 C C . LEU A 1 508 ? -47.584 -8.882 64.757 1.00 80.88 508 LEU A C 1
ATOM 3786 O O . LEU A 1 508 ? -46.990 -9.750 65.398 1.00 80.88 508 LEU A O 1
ATOM 3790 N N . ALA A 1 509 ? -48.745 -8.352 65.159 1.00 78.50 509 ALA A N 1
ATOM 3791 C CA . ALA A 1 509 ? -49.397 -8.704 66.420 1.00 78.50 509 ALA A CA 1
ATOM 3792 C C . ALA A 1 509 ? -49.726 -10.205 66.533 1.00 78.50 509 ALA A C 1
ATOM 3794 O O . ALA A 1 509 ? -49.557 -10.792 67.599 1.00 78.50 509 ALA A O 1
ATOM 3795 N N . LEU A 1 510 ? -50.159 -10.844 65.441 1.00 75.25 510 LEU A N 1
ATOM 3796 C CA . LEU A 1 510 ? -50.507 -12.271 65.431 1.00 75.25 510 LEU A CA 1
ATOM 3797 C C . LEU A 1 510 ? -49.273 -13.184 65.334 1.00 75.25 510 LEU A C 1
ATOM 3799 O O . LEU A 1 510 ? -49.269 -14.292 65.869 1.00 75.25 510 LEU A O 1
ATOM 3803 N N . THR A 1 511 ? -48.207 -12.718 64.677 1.00 73.94 511 THR A N 1
ATOM 3804 C CA . THR A 1 511 ? -46.957 -13.481 64.508 1.00 73.94 511 THR A CA 1
ATOM 3805 C C . THR A 1 511 ? -46.047 -13.476 65.735 1.00 73.94 511 THR A C 1
ATOM 3807 O O . THR A 1 511 ? -45.141 -14.300 65.807 1.00 73.94 511 THR A O 1
ATOM 3810 N N . ALA A 1 512 ? -46.292 -12.602 66.718 1.00 67.75 512 ALA A N 1
ATOM 3811 C CA . ALA A 1 512 ? -45.478 -12.491 67.934 1.00 67.75 512 ALA A CA 1
ATOM 3812 C C . ALA A 1 512 ? -45.504 -13.751 68.834 1.00 67.75 512 ALA A C 1
ATOM 3814 O O . ALA A 1 512 ? -44.699 -13.857 69.755 1.00 67.75 512 ALA A O 1
ATOM 3815 N N . GLY A 1 513 ? -46.382 -14.719 68.548 1.00 61.38 513 GLY A N 1
ATOM 3816 C CA . GLY A 1 513 ? -46.395 -16.035 69.199 1.00 61.38 513 GLY A CA 1
ATOM 3817 C C . GLY A 1 513 ? -47.125 -17.146 68.432 1.00 61.38 513 GLY A C 1
ATOM 3818 O O . GLY A 1 513 ? -47.077 -18.295 68.859 1.00 61.38 513 GLY A O 1
ATOM 3819 N N . GLY A 1 514 ? -47.808 -16.838 67.321 1.00 64.88 514 GLY A N 1
ATOM 3820 C CA . GLY A 1 514 ? -48.562 -17.809 66.522 1.00 64.88 514 GLY A CA 1
ATOM 3821 C C . GLY A 1 514 ? -47.741 -18.537 65.452 1.00 64.88 514 GLY A C 1
ATOM 3822 O O . GLY A 1 514 ? -46.700 -18.056 65.003 1.00 64.88 514 GLY A O 1
ATOM 3823 N N . ALA A 1 515 ? -48.242 -19.686 64.995 1.00 67.88 515 ALA A N 1
ATOM 3824 C CA . ALA A 1 515 ? -47.685 -20.398 63.848 1.00 67.88 515 ALA A CA 1
ATOM 3825 C C . ALA A 1 515 ? -48.233 -19.806 62.541 1.00 67.88 515 ALA A C 1
ATOM 3827 O O . ALA A 1 515 ? -49.442 -19.614 62.387 1.00 67.88 515 ALA A O 1
ATOM 3828 N N . VAL A 1 516 ? -47.353 -19.532 61.576 1.00 75.25 516 VAL A N 1
ATOM 3829 C CA . VAL A 1 516 ? -47.755 -19.072 60.240 1.00 75.25 516 VAL A CA 1
ATOM 3830 C C . VAL A 1 516 ? -47.666 -20.230 59.265 1.00 75.25 516 VAL A C 1
ATOM 3832 O O . VAL A 1 516 ? -46.587 -20.780 59.026 1.00 75.25 516 VAL A O 1
ATOM 3835 N N . HIS A 1 517 ? -48.808 -20.578 58.683 1.00 73.06 517 HIS A N 1
ATOM 3836 C CA . HIS A 1 517 ? -48.910 -21.551 57.608 1.00 73.06 517 HIS A CA 1
ATOM 3837 C C . HIS A 1 517 ? -49.070 -20.827 56.276 1.00 73.06 517 HIS A C 1
ATOM 3839 O O . HIS A 1 517 ? -49.861 -19.892 56.149 1.00 73.06 517 HIS A O 1
ATOM 3845 N N . VAL A 1 518 ? -48.318 -21.261 55.268 1.00 71.38 518 VAL A N 1
ATOM 3846 C CA . VAL A 1 518 ? -48.408 -20.690 53.920 1.00 71.38 518 VAL A CA 1
ATOM 3847 C C . VAL A 1 518 ? -49.265 -21.590 53.044 1.00 71.38 518 VAL A C 1
ATOM 3849 O O . VAL A 1 518 ? -48.991 -22.787 52.938 1.00 71.38 518 VAL A O 1
ATOM 3852 N N . VAL A 1 519 ? -50.286 -21.007 52.419 1.00 71.00 519 VAL A N 1
ATOM 3853 C CA . VAL A 1 519 ? -51.166 -21.677 51.460 1.00 71.00 519 VAL A CA 1
ATOM 3854 C C . VAL A 1 519 ? -50.961 -21.027 50.094 1.00 71.00 519 VAL A C 1
ATOM 3856 O O . VAL A 1 519 ? -50.948 -19.801 49.973 1.00 71.00 519 VAL A O 1
ATOM 3859 N N . VAL A 1 520 ? -50.733 -21.859 49.079 1.00 64.50 520 VAL A N 1
ATOM 3860 C CA . VAL A 1 520 ? -50.614 -21.422 47.683 1.00 64.50 520 VAL A CA 1
ATOM 3861 C C . VAL A 1 520 ? -52.025 -21.344 47.108 1.00 64.50 520 VAL A C 1
ATOM 3863 O O . VAL A 1 520 ? -52.774 -22.311 47.253 1.00 64.50 520 VAL A O 1
ATOM 3866 N N . ASP A 1 521 ? -52.370 -20.198 46.521 1.00 58.16 521 ASP A N 1
ATOM 3867 C CA . ASP A 1 521 ? -53.635 -19.990 45.801 1.00 58.16 521 ASP A CA 1
ATOM 3868 C C . ASP A 1 521 ? -53.552 -20.461 44.345 1.00 58.16 521 ASP A C 1
ATOM 3870 O O . ASP A 1 521 ? -52.457 -20.339 43.741 1.00 58.16 521 ASP A O 1
#

Secondary structure (DSSP, 8-state):
--HHHHHHHHHHTS-HHHIIIIIHHHHHHHHHHHHHHHHHH-HHHHHHHHHHTHHHHHHHHHHHHHHHHHHHHHHHHHHHHHHHHHHTT-----HHHHHHHHHHHHHHHHHHHT--TT-HHHHHHS-SSGGG--SSHHHHHHHHHHTTGGGGT--HHHHHHHHHHTS-HHHHHHHHHHHHHHHHHHHHHHHHHHHHHHHHHHHHHHS-HHHHHHHHHHHHHHHHHHHHHHHHHHHHHHHHHHHHHHHHHHHHHHHTTPPPPSSHHHHHHHHHHHHHHHHHSS--GGGGGGG-PPPPTHHHHHTT---------------------------------PPP-S-----HHHHHHHHHHHHHHHHHHHHHHHHHHTT-S-EESS-B-TTPBPPGGGEES---HHHHHHHTTEEESS-B-TT-B--GGGEEEEPPTTTTTTEEEEEEEEEEGGGGPPTT-EEEEEEEPPPPSSSPPPPPEEEEEEEEEEE--SSS-EEEEEEEGGGHHHHHHHHTTSEEEEEE-